Protein AF-A0A4Q5LTE3-F1 (afdb_monomer_lite)

Radius of gyration: 37.74 Å; chains: 1; bounding box: 79×85×141 Å

Sequence (440 aa):
MTKIEHTHFIEYLNFLGNRYQKLVLPQEKLAKLKQLNDQQINQYLQLLYQKFELNGAYEEKSFLNMVNPVKEEPEIIEVEAEELPVILPESKVEKTPIQLPVTIPIEANPEPEPAQVERPLPVKESALPVKTVSPNVPEKPITNPVQVKTNPAVSTVSPSKPPVNRESMVKPRYKYNFWRIGIVSFVVLSLAYTVYKFVAYQKLGYIYVLTDELLVRTSSEKNGKVLGSMNLFGHARGRDNKDVLTFAELKLYSNEKQGAFYKVIMSDFPFISYLFNLNDIGYVYAKYVTTDKNEQQTYQKIFKPIKDDYYELKSLEYAYRAIIVNAITTQPALMRLVLKGPCDSPSMNVRNAPLRIGQYQNRDKTVFFVLVQLSDGNYYSIEGDGFYNALPAKPIYLGDELMQAAGKFQQKGDSFIWESCDKTITARSNKGEFDYFEVE

pLDDT: mean 73.73, std 19.67, range [29.2, 96.19]

Secondary structure (DSSP, 8-state):
--S--GGGHHHHHHHHHHH-GGG---HHHHHHHTT--HHHHHHHHHHHHHHHT--HHHHHHHHHHHHS-------------PPPPP-PPP---------------------------PPPPPP----------PPPPPPPPP-PPPPPPP---------------------------HHHHHHHHHHHHHHHHHHHHHHHHHT--EEEE-SSSEEEESSSSTTPPEEEEE-TTS-EE-TTS-EE-EESEEEES-SS-BTTEEEEE-SS--HHHHHTT-S-EEEEETTSEES-HHHHHHHHHHHGGGTT-HHHHHHS-HHHHHHHHHHHHS-TTTTT--BPPPSS---SSS--BSSEEEEEEETTEEEEEEEEEBTTS-EEEEEEETT-PBPPPEEPEETTEE--S-EEEEEETTEEEEEETTSSEEEEEEBTEEEEEEE-

Organism: NCBI:txid2492393

Foldseek 3Di:
DAPDDLVCLLVLLVVCCVVDVVSDDDVVVSVVSNPDDPVVSVVVLVVVCVVVVHDRVVSSVVVCCVVDVDPPPPPPPPPDDDDDDDDDDDDDDDDDDDDDDDDDDDDDDDDDDDDDDDDDDDDDDDDDDDDDDDDDDDDDDDDDDDDDDDDDDDDDDDDDDDDDDDPDPPPPPPPPPVVVVVVVVVVVVVVVLLVVLVVVVVVWFKKFFLAFFFFWFLDPDPPGHTPAGAGLVQWDQDLVRHTGRYGRMWTFLDPDADSQWTWTAQDPQDSVCNSVVDRRIIITGNLGIDRDPVVSVLLCQQCVQVVPQNVVRNVCPSLNSLQVSLLQCVDPVRVVKHFHFAPDDNDSDDAWGLKDWDWDDDPVFIKIWMWTQIPVQFIWIWIATPVSNIDHTHTADDVVHTRRQRWTWDDDDQWIWIAGPVRQKIFIDDPTHTPDIDGD

Structure (mmCIF, N/CA/C/O backbone):
data_AF-A0A4Q5LTE3-F1
#
_entry.id   AF-A0A4Q5LTE3-F1
#
loop_
_atom_site.group_PDB
_atom_site.id
_atom_site.type_symbol
_atom_site.label_atom_id
_atom_site.label_alt_id
_atom_site.label_comp_id
_atom_site.label_asym_id
_atom_site.label_entity_id
_atom_site.label_seq_id
_atom_site.pdbx_PDB_ins_code
_atom_site.Cartn_x
_atom_site.Cartn_y
_atom_site.Cartn_z
_atom_site.occupancy
_atom_site.B_iso_or_equiv
_atom_site.auth_seq_id
_atom_site.auth_comp_id
_atom_site.auth_asym_id
_atom_site.auth_atom_id
_atom_site.pdbx_PDB_model_num
ATOM 1 N N . MET A 1 1 ? 10.492 16.366 12.676 1.00 53.78 1 MET A N 1
ATOM 2 C CA . MET A 1 1 ? 11.209 17.658 12.738 1.00 53.78 1 MET A CA 1
ATOM 3 C C . MET A 1 1 ? 12.132 17.725 11.540 1.00 53.78 1 MET A C 1
ATOM 5 O O . MET A 1 1 ? 12.614 16.672 11.132 1.00 53.78 1 MET A O 1
ATOM 9 N N . THR A 1 2 ? 12.327 18.907 10.963 1.00 65.44 2 THR A N 1
ATOM 10 C CA . THR A 1 2 ? 13.310 19.116 9.890 1.00 65.44 2 THR A CA 1
ATOM 11 C C . THR A 1 2 ? 14.731 19.041 10.454 1.00 65.44 2 THR A C 1
ATOM 13 O O . THR A 1 2 ? 14.944 19.353 11.625 1.00 65.44 2 THR A O 1
ATOM 16 N N . LYS A 1 3 ? 15.708 18.640 9.637 1.00 80.25 3 LYS A N 1
ATOM 17 C CA . LYS A 1 3 ? 17.145 18.632 9.978 1.00 80.25 3 LYS A CA 1
ATOM 18 C C . LYS A 1 3 ? 17.882 19.905 9.539 1.00 80.25 3 LYS A C 1
ATOM 20 O O . LYS A 1 3 ? 19.100 19.979 9.647 1.00 80.25 3 LYS A O 1
ATOM 25 N N . ILE A 1 4 ? 17.151 20.888 9.019 1.00 84.06 4 ILE A N 1
ATOM 26 C CA . ILE A 1 4 ? 17.680 22.192 8.614 1.00 84.06 4 ILE A CA 1
ATOM 27 C C . ILE A 1 4 ? 17.697 23.123 9.824 1.00 84.06 4 ILE A C 1
ATOM 29 O O . ILE A 1 4 ? 16.640 23.466 10.352 1.00 84.06 4 ILE A O 1
ATOM 33 N N . GLU A 1 5 ? 18.893 23.532 10.237 1.00 83.56 5 GLU A N 1
ATOM 34 C CA . GLU A 1 5 ? 19.099 24.573 11.246 1.00 83.56 5 GLU A CA 1
ATOM 35 C C . GLU A 1 5 ? 18.670 25.956 10.720 1.00 83.56 5 GLU A C 1
ATOM 37 O O . GLU A 1 5 ? 18.748 26.233 9.518 1.00 83.56 5 GLU A O 1
ATOM 42 N N . HIS A 1 6 ? 18.262 26.860 11.620 1.00 84.25 6 HIS A N 1
ATOM 43 C CA . HIS A 1 6 ? 17.870 28.245 11.296 1.00 84.25 6 HIS A CA 1
ATOM 44 C C . HIS A 1 6 ? 18.935 28.983 10.466 1.00 84.25 6 HIS A C 1
ATOM 46 O O . HIS A 1 6 ? 18.606 29.659 9.489 1.00 84.25 6 HIS A O 1
ATOM 52 N N . THR A 1 7 ? 20.212 28.781 10.800 1.00 85.50 7 THR A N 1
ATOM 53 C CA . THR A 1 7 ? 21.405 29.247 10.067 1.00 85.50 7 THR A CA 1
ATOM 54 C C . THR A 1 7 ? 21.332 28.955 8.564 1.00 85.50 7 THR A C 1
ATOM 56 O O . THR A 1 7 ? 21.540 29.853 7.746 1.00 85.50 7 THR A O 1
ATOM 59 N N . HIS A 1 8 ? 20.958 27.728 8.203 1.00 89.25 8 HIS A N 1
ATOM 60 C CA . HIS A 1 8 ? 20.950 27.221 6.832 1.00 89.25 8 HIS A CA 1
ATOM 61 C C . HIS A 1 8 ? 19.587 27.329 6.126 1.00 89.25 8 HIS A C 1
ATOM 63 O O . HIS A 1 8 ? 19.491 27.066 4.927 1.00 89.25 8 HIS A O 1
ATOM 69 N N . PHE A 1 9 ? 18.521 27.759 6.812 1.00 90.75 9 PHE A N 1
ATOM 70 C CA . PHE A 1 9 ? 17.160 27.822 6.253 1.00 90.75 9 PHE A CA 1
ATOM 71 C C . PHE A 1 9 ? 17.060 28.630 4.945 1.00 90.75 9 PHE A C 1
ATOM 73 O O . PHE A 1 9 ? 16.418 28.194 3.989 1.00 90.75 9 PHE A O 1
ATOM 80 N N . ILE A 1 10 ? 17.722 29.788 4.858 1.00 92.81 10 ILE A N 1
ATOM 81 C CA . ILE A 1 10 ? 17.698 30.627 3.645 1.00 92.81 10 ILE A CA 1
ATOM 82 C C . ILE A 1 10 ? 18.517 30.010 2.506 1.00 92.81 10 ILE A C 1
ATOM 84 O O . ILE A 1 10 ? 18.128 30.104 1.343 1.00 92.81 10 ILE A O 1
ATOM 88 N N . GLU A 1 11 ? 19.632 29.358 2.827 1.00 92.38 11 GLU A N 1
ATOM 89 C CA . GLU A 1 11 ? 20.464 28.649 1.852 1.00 92.38 11 GLU A CA 1
ATOM 90 C C . GLU A 1 11 ? 19.701 27.459 1.264 1.00 92.38 11 GLU A C 1
ATOM 92 O O . GLU A 1 11 ? 19.705 27.263 0.049 1.00 92.38 11 GLU A O 1
ATOM 97 N N . TYR A 1 12 ? 18.948 26.745 2.101 1.00 93.94 12 TYR A N 1
ATOM 98 C CA . TYR A 1 12 ? 18.070 25.660 1.685 1.00 93.94 12 TYR A CA 1
ATOM 99 C C . TYR A 1 12 ? 16.898 26.141 0.814 1.00 93.94 12 TYR A C 1
ATOM 101 O O . TYR A 1 12 ? 16.606 25.532 -0.216 1.00 93.94 12 TYR A O 1
ATOM 109 N N . LEU A 1 13 ? 16.269 27.277 1.138 1.00 92.12 13 LEU A N 1
ATOM 110 C CA . LEU A 1 13 ? 15.261 27.887 0.259 1.00 92.12 13 LEU A CA 1
ATOM 111 C C . LEU A 1 13 ? 15.845 28.310 -1.100 1.00 92.12 13 LEU A C 1
ATOM 113 O O . LEU A 1 13 ? 15.178 28.153 -2.124 1.00 92.12 13 LEU A O 1
ATOM 117 N N . ASN A 1 14 ? 17.089 28.793 -1.138 1.00 91.44 14 ASN A N 1
ATOM 118 C CA . ASN A 1 14 ? 17.782 29.110 -2.391 1.00 91.44 14 ASN A CA 1
ATOM 119 C C . ASN A 1 14 ? 18.146 27.840 -3.184 1.00 91.44 14 ASN A C 1
ATOM 121 O O . ASN A 1 14 ? 17.967 27.810 -4.400 1.00 91.44 14 ASN A O 1
ATOM 125 N N . PHE A 1 15 ? 18.586 26.770 -2.512 1.00 94.19 15 PHE A N 1
ATOM 126 C CA . PHE A 1 15 ? 18.795 25.446 -3.109 1.00 94.19 15 PHE A CA 1
ATOM 127 C C . PHE A 1 15 ? 17.505 24.914 -3.755 1.00 94.19 15 PHE A C 1
ATOM 129 O O . PHE A 1 15 ? 17.514 24.539 -4.929 1.00 94.19 15 PHE A O 1
ATOM 136 N N . LEU A 1 16 ? 16.376 24.975 -3.041 1.00 91.69 16 LEU A N 1
ATOM 137 C CA . LEU A 1 16 ? 15.065 24.598 -3.573 1.00 91.69 16 LEU A CA 1
ATOM 138 C C . LEU A 1 16 ? 14.627 25.499 -4.738 1.00 91.69 16 LEU A C 1
ATOM 140 O O . LEU A 1 16 ? 14.098 24.990 -5.722 1.00 91.69 16 LEU A O 1
ATOM 144 N N . GLY A 1 17 ? 14.878 26.810 -4.681 1.00 90.00 17 GLY A N 1
ATOM 145 C CA . GLY A 1 17 ? 14.599 27.736 -5.787 1.00 90.00 17 GLY A CA 1
ATOM 146 C C . GLY A 1 17 ? 15.424 27.448 -7.049 1.00 90.00 17 GLY A C 1
ATOM 147 O O . GLY A 1 17 ? 14.903 27.545 -8.160 1.00 90.00 17 GLY A O 1
ATOM 148 N N . ASN A 1 18 ? 16.682 27.027 -6.885 1.00 89.12 18 ASN A N 1
ATOM 149 C CA . ASN A 1 18 ? 17.555 26.605 -7.983 1.00 89.12 18 ASN A CA 1
ATOM 150 C C . ASN A 1 18 ? 17.125 25.249 -8.573 1.00 89.12 18 ASN A C 1
ATOM 152 O O . ASN A 1 18 ? 17.105 25.087 -9.793 1.00 89.12 18 ASN A O 1
ATOM 156 N N . ARG A 1 19 ? 16.751 24.281 -7.721 1.00 88.44 19 ARG A N 1
ATOM 157 C CA . ARG A 1 19 ? 16.276 22.946 -8.138 1.00 88.44 19 ARG A CA 1
ATOM 158 C C . ARG A 1 19 ? 14.882 22.995 -8.775 1.00 88.44 19 ARG A C 1
ATOM 160 O O . ARG A 1 19 ? 14.590 22.221 -9.685 1.00 88.44 19 ARG A O 1
ATOM 167 N N . TYR A 1 20 ? 14.037 23.925 -8.334 1.00 88.12 20 TYR A N 1
ATOM 168 C CA . TYR A 1 20 ? 12.651 24.081 -8.764 1.00 88.12 20 TYR A CA 1
ATOM 169 C C . TYR A 1 20 ? 12.365 25.537 -9.152 1.00 88.12 20 TYR A C 1
ATOM 171 O O . TYR A 1 20 ? 12.002 26.360 -8.319 1.00 88.12 20 TYR A O 1
ATOM 179 N N . GLN A 1 21 ? 12.405 25.848 -10.450 1.00 78.88 21 GLN A N 1
ATOM 180 C CA . GLN A 1 21 ? 12.205 27.212 -10.982 1.00 78.88 21 GLN A CA 1
ATOM 181 C C . GLN A 1 21 ? 10.884 27.896 -10.552 1.00 78.88 21 GLN A C 1
ATOM 183 O O . GLN A 1 21 ? 10.774 29.119 -10.591 1.00 78.88 21 GLN A O 1
ATOM 188 N N . LYS A 1 22 ? 9.875 27.128 -10.112 1.00 78.12 22 LYS A N 1
ATOM 189 C CA . LYS A 1 22 ? 8.595 27.634 -9.569 1.00 78.12 22 LYS A CA 1
ATOM 190 C C . LYS A 1 22 ? 8.674 28.102 -8.102 1.00 78.12 22 LYS A C 1
ATOM 192 O O . LYS A 1 22 ? 7.682 28.606 -7.581 1.00 78.12 22 LYS A O 1
ATOM 197 N N . LEU A 1 23 ? 9.817 27.907 -7.442 1.00 83.12 23 LEU A N 1
ATOM 198 C CA . LEU A 1 23 ? 10.066 28.166 -6.018 1.00 83.12 23 LEU A CA 1
ATOM 199 C C . LEU A 1 23 ? 10.998 29.364 -5.763 1.00 83.12 23 LEU A C 1
ATOM 201 O O . LEU A 1 23 ? 11.313 29.653 -4.613 1.00 83.12 23 LEU A O 1
ATOM 205 N N . VAL A 1 24 ? 11.414 30.087 -6.809 1.00 84.50 24 VAL A N 1
ATOM 206 C CA . VAL A 1 24 ? 12.258 31.287 -6.684 1.00 84.50 24 VAL A CA 1
ATOM 207 C C . VAL A 1 24 ? 11.526 32.374 -5.885 1.00 84.50 24 VAL A C 1
ATOM 209 O O . VAL A 1 24 ? 10.526 32.942 -6.330 1.00 84.50 24 VAL A O 1
ATOM 212 N N . LEU A 1 25 ? 12.031 32.670 -4.687 1.00 81.81 25 LEU A N 1
ATOM 213 C CA . LEU A 1 25 ? 11.479 33.679 -3.783 1.00 81.81 25 LEU A CA 1
ATOM 214 C C . LEU A 1 25 ? 12.140 35.052 -4.022 1.00 81.81 25 LEU A C 1
ATOM 216 O O . LEU A 1 25 ? 13.366 35.144 -3.997 1.00 81.81 25 LEU A O 1
ATOM 220 N N . PRO A 1 26 ? 11.366 36.146 -4.185 1.00 83.94 26 PRO A N 1
ATOM 221 C CA . PRO A 1 26 ? 11.914 37.504 -4.204 1.00 83.94 26 PRO A CA 1
ATOM 222 C C . PRO A 1 26 ? 12.704 37.823 -2.927 1.00 83.94 26 PRO A C 1
ATOM 224 O O . PRO A 1 26 ? 12.277 37.450 -1.830 1.00 83.94 26 PRO A O 1
ATOM 227 N N . GLN A 1 27 ? 13.810 38.570 -3.043 1.00 81.38 27 GLN A N 1
ATOM 228 C CA . GLN A 1 27 ? 14.690 38.866 -1.901 1.00 81.38 27 GLN A CA 1
ATOM 229 C C . GLN A 1 27 ? 13.966 39.557 -0.732 1.00 81.38 27 GLN A C 1
ATOM 231 O O . GLN A 1 27 ? 14.234 39.235 0.422 1.00 81.38 27 GLN A O 1
ATOM 236 N N . GLU A 1 28 ? 12.979 40.416 -1.005 1.00 80.94 28 GLU A N 1
ATOM 237 C CA . GLU A 1 28 ? 12.123 41.038 0.020 1.00 80.94 28 GLU A CA 1
ATOM 238 C C . GLU A 1 28 ? 11.384 40.019 0.906 1.00 80.94 28 GLU A C 1
ATOM 240 O O . GLU A 1 28 ? 11.116 40.282 2.080 1.00 80.94 28 GLU A O 1
ATOM 245 N N . LYS A 1 29 ? 11.043 38.844 0.356 1.00 84.06 29 LYS A N 1
ATOM 246 C CA . LYS A 1 29 ? 10.411 37.754 1.110 1.00 84.06 29 LYS A CA 1
ATOM 247 C C . LYS A 1 29 ? 11.455 36.958 1.885 1.00 84.06 29 LYS A C 1
ATOM 249 O O . LYS A 1 29 ? 11.234 36.694 3.062 1.00 84.06 29 LYS A O 1
ATOM 254 N N . LEU A 1 30 ? 12.608 36.658 1.281 1.00 83.62 30 LEU A N 1
ATOM 255 C CA . LEU A 1 30 ? 13.732 36.006 1.972 1.00 83.62 30 LEU A CA 1
ATOM 256 C C . LEU A 1 30 ? 14.217 36.823 3.185 1.00 83.62 30 LEU A C 1
ATOM 258 O O . LEU A 1 30 ? 14.495 36.252 4.236 1.00 83.62 30 LEU A O 1
ATOM 262 N N . ALA A 1 31 ? 14.241 38.156 3.083 1.00 81.19 31 ALA A N 1
ATOM 263 C CA . ALA A 1 31 ? 14.581 39.050 4.190 1.00 81.19 31 ALA A CA 1
ATOM 264 C C . ALA A 1 31 ? 13.617 38.919 5.386 1.00 81.19 31 ALA A C 1
ATOM 266 O O . ALA A 1 31 ? 14.064 38.908 6.530 1.00 81.19 31 ALA A O 1
ATOM 267 N N . LYS A 1 32 ? 12.310 38.757 5.133 1.00 85.00 32 LYS A N 1
ATOM 268 C CA . LYS A 1 32 ? 11.302 38.518 6.183 1.00 85.00 32 LYS A CA 1
ATOM 269 C C . LYS A 1 32 ? 11.385 37.098 6.751 1.00 85.00 32 LYS A C 1
ATOM 271 O O . LYS A 1 32 ? 11.227 36.913 7.951 1.00 85.00 32 LYS A O 1
ATOM 276 N N . LEU A 1 33 ? 11.696 36.103 5.916 1.00 86.00 33 LEU A N 1
ATOM 277 C CA . LEU A 1 33 ? 11.840 34.705 6.342 1.00 86.00 33 LEU A CA 1
ATOM 278 C C . LEU A 1 33 ? 13.034 34.475 7.287 1.00 86.00 33 LEU A C 1
ATOM 280 O O . LEU A 1 33 ? 12.980 33.554 8.095 1.00 86.00 33 LEU A O 1
ATOM 284 N N . LYS A 1 34 ? 14.061 35.340 7.271 1.00 87.62 34 LYS A N 1
ATOM 285 C CA . LYS A 1 34 ? 15.157 35.315 8.265 1.00 87.62 34 LYS A CA 1
ATOM 286 C C . LYS A 1 34 ? 14.695 35.544 9.710 1.00 87.62 34 LYS A C 1
ATOM 288 O O . LYS A 1 34 ? 15.384 35.111 10.626 1.00 87.62 34 LYS A O 1
ATOM 293 N N . GLN A 1 35 ? 13.565 36.226 9.911 1.00 90.19 35 GLN A N 1
ATOM 294 C CA . GLN A 1 35 ? 13.053 36.611 11.233 1.00 90.19 35 GLN A CA 1
ATOM 295 C C . GLN A 1 35 ? 12.152 35.542 11.881 1.00 90.19 35 GLN A C 1
ATOM 297 O O . GLN A 1 35 ? 11.652 35.761 12.982 1.00 90.19 35 GLN A O 1
ATOM 302 N N . LEU A 1 36 ? 11.922 34.410 11.208 1.00 88.50 36 LEU A N 1
ATOM 303 C CA . LEU A 1 36 ? 11.173 33.280 11.762 1.00 88.50 36 LEU A CA 1
ATOM 304 C C . LEU A 1 36 ? 12.004 32.510 12.796 1.00 88.50 36 LEU A C 1
ATOM 306 O O . LEU A 1 36 ? 13.220 32.434 12.665 1.00 88.50 36 LEU A O 1
ATOM 310 N N . ASN A 1 37 ? 11.344 31.902 13.784 1.00 90.12 37 ASN A N 1
ATOM 311 C CA . ASN A 1 37 ? 11.963 30.944 14.711 1.00 90.12 37 ASN A CA 1
ATOM 312 C C . ASN A 1 37 ? 11.867 29.490 14.199 1.00 90.12 37 ASN A C 1
ATOM 314 O O . ASN A 1 37 ? 11.123 29.212 13.258 1.00 90.12 37 ASN A O 1
ATOM 318 N N . ASP A 1 38 ? 12.560 28.542 14.838 1.00 84.62 38 ASP A N 1
ATOM 319 C CA . ASP A 1 38 ? 12.612 27.133 14.403 1.00 84.62 38 ASP A CA 1
ATOM 320 C C . ASP A 1 38 ? 11.235 26.470 14.230 1.00 84.62 38 ASP A C 1
ATOM 322 O O . ASP A 1 38 ? 11.028 25.685 13.300 1.00 84.62 38 ASP A O 1
ATOM 326 N N . GLN A 1 39 ? 10.265 26.797 15.091 1.00 85.44 39 GLN A N 1
ATOM 327 C CA . GLN A 1 39 ? 8.903 26.262 15.003 1.00 85.44 39 GLN A CA 1
ATOM 328 C C . GLN A 1 39 ? 8.184 26.792 13.754 1.00 85.44 39 GLN A C 1
ATOM 330 O O . GLN A 1 39 ? 7.571 26.020 13.014 1.00 85.44 39 GLN A O 1
ATOM 335 N N . GLN A 1 40 ? 8.305 28.092 13.481 1.00 87.12 40 GLN A N 1
ATOM 336 C CA . GLN A 1 40 ? 7.764 28.724 12.277 1.00 87.12 40 GLN A CA 1
ATOM 337 C C . GLN A 1 40 ? 8.484 28.246 11.006 1.00 87.12 40 GLN A C 1
ATOM 339 O O . GLN A 1 40 ? 7.841 28.086 9.971 1.00 87.12 40 GLN A O 1
ATOM 344 N N . ILE A 1 41 ? 9.790 27.967 11.081 1.00 87.12 41 ILE A N 1
ATOM 345 C CA . ILE A 1 41 ? 10.586 27.382 9.991 1.00 87.12 41 ILE A CA 1
ATOM 346 C C . ILE A 1 41 ? 10.098 25.964 9.671 1.00 87.12 41 ILE A C 1
ATOM 348 O O . ILE A 1 41 ? 9.799 25.676 8.513 1.00 87.12 41 ILE A O 1
ATOM 352 N N . ASN A 1 42 ? 9.924 25.103 10.683 1.00 84.69 42 ASN A N 1
ATOM 353 C CA . ASN A 1 42 ? 9.365 23.755 10.511 1.00 84.69 42 ASN A CA 1
ATOM 354 C C . ASN A 1 42 ? 7.969 23.809 9.856 1.00 84.69 42 ASN A C 1
ATOM 356 O O . ASN A 1 42 ? 7.714 23.086 8.893 1.00 84.69 42 ASN A O 1
ATOM 360 N N . GLN A 1 43 ? 7.081 24.693 10.329 1.00 85.56 43 GLN A N 1
ATOM 361 C CA . GLN A 1 43 ? 5.742 24.887 9.750 1.00 85.56 43 GLN A CA 1
ATOM 362 C C . GLN A 1 43 ? 5.796 25.412 8.305 1.00 85.56 43 GLN A C 1
ATOM 364 O O . GLN A 1 43 ? 5.068 24.923 7.438 1.00 85.56 43 GLN A O 1
ATOM 369 N N . TYR A 1 44 ? 6.675 26.377 8.013 1.00 89.69 44 TYR A N 1
ATOM 370 C CA . TYR A 1 44 ? 6.849 26.922 6.665 1.00 89.69 44 TYR A CA 1
ATOM 371 C C . TYR A 1 44 ? 7.360 25.860 5.686 1.00 89.69 44 TYR A C 1
ATOM 373 O O . TYR A 1 44 ? 6.833 25.745 4.580 1.00 89.69 44 TYR A O 1
ATOM 381 N N . LEU A 1 45 ? 8.339 25.048 6.101 1.00 90.06 45 LEU A N 1
ATOM 382 C CA . LEU A 1 45 ? 8.867 23.946 5.297 1.00 90.06 45 LEU A CA 1
ATOM 383 C C . LEU A 1 45 ? 7.812 22.861 5.048 1.00 90.06 45 LEU A C 1
ATOM 385 O O . LEU A 1 45 ? 7.655 22.443 3.906 1.00 90.06 45 LEU A O 1
ATOM 389 N N . GLN A 1 46 ? 7.013 22.478 6.050 1.00 86.62 46 GLN A N 1
ATOM 390 C CA . GLN A 1 46 ? 5.890 21.548 5.854 1.00 86.62 46 GLN A CA 1
ATOM 391 C C . GLN A 1 46 ? 4.873 22.062 4.822 1.00 86.62 46 GLN A C 1
ATOM 393 O O . GLN A 1 46 ? 4.510 21.329 3.900 1.00 86.62 46 GLN A O 1
ATOM 398 N N . LEU A 1 47 ? 4.455 23.329 4.928 1.00 85.62 47 LEU A N 1
ATOM 399 C CA . LEU A 1 47 ? 3.542 23.956 3.963 1.00 85.62 47 LEU A CA 1
ATOM 400 C C . LEU A 1 47 ? 4.158 24.055 2.559 1.00 85.62 47 LEU A C 1
ATOM 402 O O . LEU A 1 47 ? 3.450 23.898 1.564 1.00 85.62 47 LEU A O 1
ATOM 406 N N . LEU A 1 48 ? 5.467 24.295 2.462 1.00 88.75 48 LEU A N 1
ATOM 407 C CA . LEU A 1 48 ? 6.204 24.336 1.200 1.00 88.75 48 LEU A CA 1
ATOM 408 C C . LEU A 1 48 ? 6.263 22.943 0.557 1.00 88.75 48 LEU A C 1
ATOM 410 O O . LEU A 1 48 ? 5.903 22.804 -0.613 1.00 88.75 48 LEU A O 1
ATOM 414 N N . TYR A 1 49 ? 6.622 21.905 1.316 1.00 91.06 49 TYR A N 1
ATOM 415 C CA . TYR A 1 49 ? 6.637 20.520 0.838 1.00 91.06 49 TYR A CA 1
ATOM 416 C C . TYR A 1 49 ? 5.252 20.064 0.374 1.00 91.06 49 TYR A C 1
ATOM 418 O O . TYR A 1 49 ? 5.128 19.513 -0.717 1.00 91.06 49 TYR A O 1
ATOM 426 N N . GLN A 1 50 ? 4.203 20.363 1.146 1.00 82.62 50 GLN A N 1
ATOM 427 C CA . GLN A 1 50 ? 2.823 20.048 0.775 1.00 82.62 50 GLN A CA 1
ATOM 428 C C . GLN A 1 50 ? 2.389 20.784 -0.503 1.00 82.62 50 GLN A C 1
ATOM 430 O O . GLN A 1 50 ? 1.782 20.181 -1.385 1.00 82.62 50 GLN A O 1
ATOM 435 N N . LYS A 1 51 ? 2.705 22.080 -0.626 1.00 83.88 51 LYS A N 1
ATOM 436 C CA . LYS A 1 51 ? 2.283 22.923 -1.757 1.00 83.88 51 LYS A CA 1
ATOM 437 C C . LYS A 1 51 ? 2.996 22.600 -3.074 1.00 83.88 51 LYS A C 1
ATOM 439 O O . LYS A 1 51 ? 2.422 22.83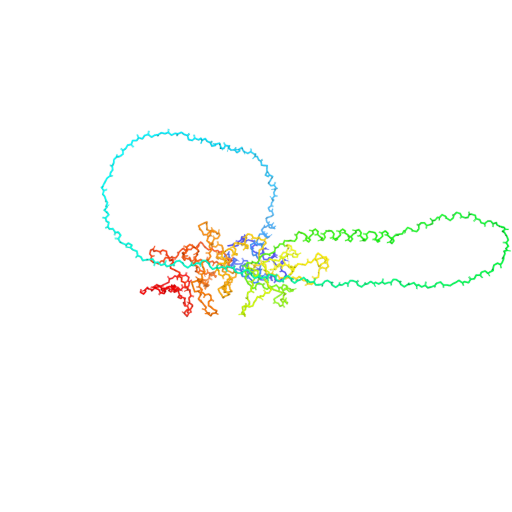1 -4.137 1.00 83.88 51 LYS A O 1
ATOM 444 N N . PHE A 1 52 ? 4.234 22.119 -3.008 1.00 83.56 52 PHE A N 1
ATOM 445 C CA . PHE A 1 52 ? 5.058 21.792 -4.178 1.00 83.56 52 PHE A CA 1
ATOM 446 C C . PHE A 1 52 ? 5.275 20.277 -4.368 1.00 83.56 52 PHE A C 1
ATOM 448 O O . PHE A 1 52 ? 6.083 19.886 -5.205 1.00 83.56 52 PHE A O 1
ATOM 455 N N . GLU A 1 53 ? 4.544 19.440 -3.620 1.00 87.56 53 GLU A N 1
ATOM 456 C CA . GLU A 1 53 ? 4.594 17.965 -3.653 1.00 87.56 53 GLU A CA 1
ATOM 457 C C . GLU A 1 53 ? 6.013 17.379 -3.442 1.00 87.56 53 GLU A C 1
ATOM 459 O O . GLU A 1 53 ? 6.365 16.327 -3.981 1.00 87.56 53 GLU A O 1
ATOM 464 N N . LEU A 1 54 ? 6.842 18.058 -2.639 1.00 86.19 54 LEU A N 1
ATOM 465 C CA . LEU A 1 54 ? 8.239 17.683 -2.395 1.00 86.19 54 LEU A CA 1
ATOM 466 C C . LEU A 1 54 ? 8.373 16.638 -1.280 1.00 86.19 54 LEU A C 1
ATOM 468 O O . LEU A 1 54 ? 7.705 16.710 -0.249 1.00 86.19 54 LEU A O 1
ATOM 472 N N . ASN A 1 55 ? 9.325 15.716 -1.435 1.00 89.31 55 ASN A N 1
ATOM 473 C CA . ASN A 1 55 ? 9.751 14.839 -0.346 1.00 89.31 55 ASN A CA 1
ATOM 474 C C . ASN A 1 55 ? 10.802 15.554 0.516 1.00 89.31 55 ASN A C 1
ATOM 476 O O . ASN A 1 55 ? 11.997 15.471 0.234 1.00 89.31 55 ASN A O 1
ATOM 480 N N . GLY A 1 56 ? 10.350 16.222 1.580 1.00 86.50 56 GLY A N 1
ATOM 481 C CA . GLY A 1 56 ? 11.216 16.971 2.494 1.00 86.50 56 GLY A CA 1
ATOM 482 C C . GLY A 1 56 ? 12.417 16.175 3.011 1.00 86.50 56 GLY A C 1
ATOM 483 O O . GLY A 1 56 ? 13.534 16.670 2.966 1.00 86.50 56 GLY A O 1
ATOM 484 N N . ALA A 1 57 ? 12.242 14.906 3.393 1.00 85.88 57 ALA A N 1
ATOM 485 C CA . ALA A 1 57 ? 13.347 14.085 3.901 1.00 85.88 57 ALA A CA 1
ATOM 486 C C . ALA A 1 57 ? 14.448 13.822 2.851 1.00 85.88 57 ALA A C 1
ATOM 488 O O . ALA A 1 57 ? 15.622 13.692 3.201 1.00 85.88 57 ALA A O 1
ATOM 489 N N . TYR A 1 58 ? 14.086 13.761 1.565 1.00 88.62 58 TYR A N 1
ATOM 490 C CA . TYR A 1 58 ? 15.041 13.613 0.464 1.00 88.62 58 TYR A CA 1
ATOM 491 C C . TYR A 1 58 ? 15.703 14.947 0.086 1.00 88.62 58 TYR A C 1
ATOM 493 O O . TYR A 1 58 ? 16.912 14.979 -0.153 1.00 88.62 58 TYR A O 1
ATOM 501 N N . GLU A 1 59 ? 14.949 16.048 0.063 1.00 90.56 59 GLU A N 1
ATOM 502 C CA . GLU A 1 59 ? 15.492 17.378 -0.242 1.00 90.56 59 GLU A CA 1
ATOM 503 C C . GLU A 1 59 ? 16.421 17.889 0.871 1.00 90.56 59 GLU A C 1
ATOM 505 O O . GLU A 1 59 ? 17.521 18.353 0.577 1.00 90.56 59 GLU A O 1
ATOM 510 N N . GLU A 1 60 ? 16.054 17.705 2.143 1.00 91.19 60 GLU A N 1
ATOM 511 C CA . GLU A 1 60 ? 16.904 18.055 3.288 1.00 91.19 60 GLU A CA 1
ATOM 512 C C . GLU A 1 60 ? 18.203 17.242 3.285 1.00 91.19 60 GLU A C 1
ATOM 514 O O . GLU A 1 60 ? 19.276 17.813 3.465 1.00 91.19 60 GLU A O 1
ATOM 519 N N . LYS A 1 61 ? 18.148 15.929 3.001 1.00 87.88 61 LYS A N 1
ATOM 520 C CA . LYS A 1 61 ? 19.367 15.114 2.849 1.00 87.88 61 LYS A CA 1
ATOM 521 C C . LYS A 1 61 ? 20.204 15.564 1.643 1.00 87.88 61 LYS A C 1
ATOM 523 O O . LYS A 1 61 ? 21.421 15.645 1.756 1.00 87.88 61 LYS A O 1
ATOM 528 N N . SER A 1 62 ? 19.569 15.891 0.513 1.00 88.38 62 SER A N 1
ATOM 529 C CA . SER A 1 62 ? 20.267 16.390 -0.686 1.00 88.38 62 SER A CA 1
ATOM 530 C C . SER A 1 62 ? 21.041 17.682 -0.397 1.00 88.38 62 SER A C 1
ATOM 532 O O . SER A 1 62 ? 22.174 17.834 -0.844 1.00 88.38 62 SER A O 1
ATOM 534 N N . PHE A 1 63 ? 20.439 18.594 0.369 1.00 93.12 63 PHE A N 1
ATOM 535 C CA . PHE A 1 63 ? 21.050 19.859 0.764 1.00 93.12 63 PHE A CA 1
ATOM 536 C C . PHE A 1 63 ? 22.140 19.690 1.832 1.00 93.12 63 PHE A C 1
ATOM 538 O O . PHE A 1 63 ? 23.224 20.250 1.688 1.00 93.12 63 PHE A O 1
ATOM 545 N N . LEU A 1 64 ? 21.902 18.888 2.875 1.00 88.81 64 LEU A N 1
ATOM 546 C CA . LEU A 1 64 ? 22.894 18.656 3.932 1.00 88.81 64 LEU A CA 1
ATOM 547 C C . LEU A 1 64 ? 24.169 18.001 3.379 1.00 88.81 64 LEU A C 1
ATOM 549 O O . LEU A 1 64 ? 25.260 18.436 3.732 1.00 88.81 64 LEU A O 1
ATOM 553 N N . ASN A 1 65 ? 24.041 17.057 2.439 1.00 87.00 65 ASN A N 1
ATOM 554 C CA . ASN A 1 65 ? 25.173 16.470 1.712 1.00 87.00 65 ASN A CA 1
ATOM 555 C C . ASN A 1 65 ? 25.923 17.476 0.806 1.00 87.00 65 ASN A C 1
ATOM 557 O O . ASN A 1 65 ? 27.057 17.206 0.418 1.00 87.00 65 ASN A O 1
ATOM 561 N N . MET A 1 66 ? 25.308 18.608 0.437 1.00 88.75 66 MET A N 1
ATOM 562 C CA . MET A 1 66 ? 25.941 19.676 -0.351 1.00 88.75 66 MET A CA 1
ATOM 563 C C . MET A 1 66 ? 26.670 20.696 0.537 1.00 88.75 66 MET A C 1
ATOM 565 O O . MET A 1 66 ? 27.751 21.148 0.168 1.00 88.75 66 MET A O 1
ATOM 569 N N . VAL A 1 67 ? 26.087 21.069 1.682 1.00 85.56 67 VAL A N 1
ATOM 570 C CA . VAL A 1 67 ? 26.700 22.012 2.641 1.00 85.56 67 VAL A CA 1
ATOM 571 C C . VAL A 1 67 ? 27.834 21.346 3.414 1.00 85.56 67 VAL A C 1
ATOM 573 O O . VAL A 1 67 ? 28.923 21.903 3.516 1.00 85.56 67 VAL A O 1
ATOM 576 N N . ASN A 1 68 ? 27.588 20.133 3.907 1.00 79.94 68 ASN A N 1
ATOM 577 C CA . ASN A 1 68 ? 28.560 19.291 4.588 1.00 79.94 68 ASN A CA 1
ATOM 578 C C . ASN A 1 68 ? 28.819 18.046 3.724 1.00 79.94 68 ASN A C 1
ATOM 580 O O . ASN A 1 68 ? 28.201 17.002 3.956 1.00 79.94 68 ASN A O 1
ATOM 584 N N . PRO A 1 69 ? 29.708 18.131 2.713 1.00 68.69 69 PRO A N 1
ATOM 585 C CA . PRO A 1 69 ? 30.131 16.969 1.947 1.00 68.69 69 PRO A CA 1
ATOM 586 C C . PRO A 1 69 ? 30.927 16.035 2.863 1.00 68.69 69 PRO A C 1
ATOM 588 O O . PRO A 1 69 ? 32.132 16.200 3.061 1.00 68.69 69 PRO A O 1
ATOM 591 N N . VAL A 1 70 ? 30.228 15.059 3.445 1.00 55.53 70 VAL A N 1
ATOM 592 C CA . VAL A 1 70 ? 30.840 13.988 4.230 1.00 55.53 70 VAL A CA 1
ATOM 593 C C . VAL A 1 70 ? 31.866 13.297 3.340 1.00 55.53 70 VAL A C 1
ATOM 595 O O . VAL A 1 70 ? 31.525 12.751 2.289 1.00 55.53 70 VAL A O 1
ATOM 598 N N . LYS A 1 71 ? 33.132 13.318 3.763 1.00 51.81 71 LYS A N 1
ATOM 599 C CA . LYS A 1 71 ? 34.133 12.392 3.241 1.00 51.81 71 LYS A CA 1
ATOM 600 C C . LYS A 1 71 ? 33.771 10.996 3.735 1.00 51.81 71 LYS A C 1
ATOM 602 O O . LYS A 1 71 ? 34.239 10.565 4.783 1.00 51.81 71 LYS A O 1
ATOM 607 N N . GLU A 1 72 ? 32.924 10.315 2.976 1.00 49.91 72 GLU A N 1
ATOM 608 C CA . GLU A 1 72 ? 32.792 8.865 3.042 1.00 49.91 72 GLU A CA 1
ATOM 609 C C . GLU A 1 72 ? 34.103 8.276 2.492 1.00 49.91 72 GLU A C 1
ATOM 611 O O . GLU A 1 72 ? 34.227 7.957 1.309 1.00 49.91 72 GLU A O 1
ATOM 616 N N . GLU A 1 73 ? 35.130 8.212 3.346 1.00 46.12 73 GLU A N 1
ATOM 617 C CA . GLU A 1 73 ? 36.246 7.297 3.116 1.00 46.12 73 GLU A CA 1
ATOM 618 C C . GLU A 1 73 ? 35.654 5.879 3.123 1.00 46.12 73 GLU A C 1
ATOM 620 O O . GLU A 1 73 ? 34.885 5.553 4.031 1.00 46.12 73 GLU A O 1
ATOM 625 N N . PRO A 1 74 ? 35.904 5.057 2.087 1.00 42.81 74 PRO A N 1
ATOM 626 C CA . PRO A 1 74 ? 35.251 3.765 1.966 1.00 42.81 74 PRO A CA 1
ATOM 627 C C . PRO A 1 74 ? 35.762 2.844 3.072 1.00 42.81 74 PRO A C 1
ATOM 629 O O . PRO A 1 74 ? 36.904 2.392 3.027 1.00 42.81 74 PRO A O 1
ATOM 632 N N . GLU A 1 75 ? 34.906 2.576 4.054 1.00 40.06 75 GLU A N 1
ATOM 633 C CA . GLU A 1 75 ? 35.173 1.643 5.144 1.00 40.06 75 GLU A CA 1
ATOM 634 C C . GLU A 1 75 ? 35.339 0.234 4.556 1.00 40.06 75 GLU A C 1
ATOM 636 O O . GLU A 1 75 ? 34.373 -0.450 4.207 1.00 40.06 75 GLU A O 1
ATOM 641 N N . ILE A 1 76 ? 36.597 -0.173 4.361 1.00 39.97 76 ILE A N 1
ATOM 642 C CA . ILE A 1 76 ? 36.943 -1.517 3.905 1.00 39.97 76 ILE A CA 1
ATOM 643 C C . ILE A 1 76 ? 36.671 -2.454 5.076 1.00 39.97 76 ILE A C 1
ATOM 645 O O . ILE A 1 76 ? 37.483 -2.573 5.990 1.00 39.97 76 ILE A O 1
ATOM 649 N N . ILE A 1 77 ? 35.517 -3.115 5.037 1.00 40.19 77 ILE A N 1
ATOM 650 C CA . ILE A 1 77 ? 35.183 -4.194 5.964 1.00 40.19 77 ILE A CA 1
ATOM 651 C C . ILE A 1 77 ? 36.068 -5.397 5.612 1.00 40.19 77 ILE A C 1
ATOM 653 O O . ILE A 1 77 ? 35.684 -6.263 4.822 1.00 40.19 77 ILE A O 1
ATOM 657 N N . GLU A 1 78 ? 37.272 -5.443 6.183 1.00 38.75 78 GLU A N 1
ATOM 658 C CA . GLU A 1 78 ? 38.014 -6.694 6.307 1.00 38.75 78 GLU A CA 1
ATOM 659 C C . GLU A 1 78 ? 37.223 -7.610 7.244 1.00 38.75 78 GLU A C 1
ATOM 661 O O . GLU A 1 78 ? 37.042 -7.327 8.427 1.00 38.75 78 GLU A O 1
ATOM 666 N N . VAL A 1 79 ? 36.689 -8.697 6.686 1.00 37.47 79 VAL A N 1
ATOM 667 C CA . VAL A 1 79 ? 35.955 -9.708 7.451 1.00 37.47 79 VAL A CA 1
ATOM 668 C C . VAL A 1 79 ? 36.976 -10.598 8.152 1.00 37.47 79 VAL A C 1
ATOM 670 O O . VAL A 1 79 ? 37.378 -11.636 7.623 1.00 37.47 79 VAL A O 1
ATOM 673 N N . GLU A 1 80 ? 37.416 -10.170 9.333 1.00 35.22 80 GLU A N 1
ATOM 674 C CA . GLU A 1 80 ? 38.176 -11.022 10.245 1.00 35.22 80 GLU A CA 1
ATOM 675 C C . GLU A 1 80 ? 37.276 -12.178 10.714 1.00 35.22 80 GLU A C 1
ATOM 677 O O . GLU A 1 80 ? 36.141 -11.981 11.152 1.00 35.22 80 GLU A O 1
ATOM 682 N N . ALA A 1 81 ? 37.745 -13.410 10.520 1.00 39.53 81 ALA A N 1
ATOM 683 C CA . ALA A 1 81 ? 36.920 -14.605 10.646 1.00 39.53 81 ALA A CA 1
ATOM 684 C C . ALA A 1 81 ? 37.021 -15.214 12.053 1.00 39.53 81 ALA A C 1
ATOM 686 O O . ALA A 1 81 ? 37.811 -16.132 12.274 1.00 39.53 81 ALA A O 1
ATOM 687 N N . GLU A 1 82 ? 36.204 -14.732 12.995 1.00 35.66 82 GLU A N 1
ATOM 688 C CA . GLU A 1 82 ? 36.022 -15.422 14.280 1.00 35.66 82 GLU A CA 1
ATOM 689 C C . GLU A 1 82 ? 35.348 -16.796 14.098 1.00 35.66 82 GLU A C 1
ATOM 691 O O . GLU A 1 82 ? 34.448 -16.988 13.273 1.00 35.66 82 GLU A O 1
ATOM 696 N N . GLU A 1 83 ? 35.812 -17.778 14.872 1.00 33.91 83 GLU A N 1
ATOM 697 C CA . GLU A 1 83 ? 35.473 -19.189 14.689 1.00 33.91 83 GLU A CA 1
ATOM 698 C C . GLU A 1 83 ? 34.095 -19.552 15.272 1.00 33.91 83 GLU A C 1
ATOM 700 O O . GLU A 1 83 ? 33.760 -19.228 16.413 1.00 33.91 83 GLU A O 1
ATOM 705 N N . LEU A 1 84 ? 33.291 -20.297 14.505 1.00 29.56 84 LEU A N 1
ATOM 706 C CA . LEU A 1 84 ? 31.988 -20.794 14.957 1.00 29.56 84 LEU A CA 1
ATOM 707 C C . LEU A 1 84 ? 32.147 -21.976 15.937 1.00 29.56 84 LEU A C 1
ATOM 709 O O . LEU A 1 84 ? 32.721 -23.001 15.554 1.00 29.56 84 LEU A O 1
ATOM 713 N N . PRO A 1 85 ? 31.574 -21.922 17.157 1.00 29.30 85 PRO A N 1
ATOM 714 C CA . PRO A 1 85 ? 31.610 -23.048 18.085 1.00 29.30 85 PRO A CA 1
ATOM 715 C C . PRO A 1 85 ? 30.716 -24.198 17.599 1.00 29.30 85 PRO A C 1
ATOM 717 O O . PRO A 1 85 ? 29.495 -24.069 17.487 1.00 29.30 85 PRO A O 1
ATOM 720 N N . VAL A 1 86 ? 31.325 -25.357 17.341 1.00 30.86 86 VAL A N 1
ATOM 721 C CA . VAL A 1 86 ? 30.616 -26.582 16.941 1.00 30.86 86 VAL A CA 1
ATOM 722 C C . VAL A 1 86 ? 29.926 -27.217 18.149 1.00 30.86 86 VAL A C 1
ATOM 724 O O . VAL A 1 86 ? 30.586 -27.682 19.077 1.00 30.86 86 VAL A O 1
ATOM 727 N N . ILE A 1 87 ? 28.594 -27.302 18.112 1.00 29.20 87 ILE A N 1
ATOM 728 C CA . ILE A 1 87 ? 27.796 -28.023 19.113 1.00 29.20 87 ILE A CA 1
ATOM 729 C C . ILE A 1 87 ? 27.478 -29.429 18.588 1.00 29.20 87 ILE A C 1
ATOM 731 O O . ILE A 1 87 ? 26.703 -29.592 17.645 1.00 29.20 87 ILE A O 1
ATOM 735 N N . LEU A 1 88 ? 28.063 -30.448 19.223 1.00 30.77 88 LEU A N 1
ATOM 736 C CA . LEU A 1 88 ? 27.717 -31.859 19.020 1.00 30.77 88 LEU A CA 1
ATOM 737 C C . LEU A 1 88 ? 26.611 -32.297 20.003 1.00 30.77 88 LEU A C 1
ATOM 739 O O . LEU A 1 88 ? 26.629 -31.870 21.157 1.00 30.77 88 LEU A O 1
ATOM 743 N N . PRO A 1 89 ? 25.664 -33.162 19.590 1.00 35.38 89 PRO A N 1
ATOM 744 C CA . PRO A 1 89 ? 24.648 -33.714 20.482 1.00 35.38 89 PRO A CA 1
ATOM 745 C C . PRO A 1 89 ? 25.111 -35.030 21.131 1.00 35.38 89 PRO A C 1
ATOM 747 O O . PRO A 1 89 ? 25.353 -36.013 20.431 1.00 35.38 89 PRO A O 1
ATOM 750 N N . GLU A 1 90 ? 25.151 -35.089 22.464 1.00 31.98 90 GLU A N 1
ATOM 751 C CA . GLU A 1 90 ? 25.291 -36.350 23.214 1.00 31.98 90 GLU A CA 1
ATOM 752 C C . GLU A 1 90 ? 23.953 -36.860 23.774 1.00 31.98 90 GLU A C 1
ATOM 754 O O . GLU A 1 90 ? 22.960 -36.134 23.869 1.00 31.98 90 GLU A O 1
ATOM 759 N N . SER A 1 91 ? 23.907 -38.157 24.092 1.00 34.00 91 SER A N 1
ATOM 760 C CA . SER A 1 91 ? 22.667 -38.907 24.314 1.00 34.00 91 SER A CA 1
ATOM 761 C C . SER A 1 91 ? 22.492 -39.454 25.734 1.00 34.00 91 SER A C 1
ATOM 763 O O . SER A 1 91 ? 23.456 -39.802 26.405 1.00 34.00 91 SER A O 1
ATOM 765 N N . LYS A 1 92 ? 21.217 -39.615 26.118 1.00 39.59 92 LYS A N 1
ATOM 766 C CA . LYS A 1 92 ? 20.658 -40.372 27.260 1.00 39.59 92 LYS A CA 1
ATOM 767 C C . LYS A 1 92 ? 21.589 -41.371 27.981 1.00 39.59 92 LYS A C 1
ATOM 769 O O . LYS A 1 92 ? 22.065 -42.308 27.349 1.00 39.59 92 LYS A O 1
ATOM 774 N N . VAL A 1 93 ? 21.543 -41.350 29.319 1.00 34.44 93 VAL A N 1
ATOM 775 C CA . VAL A 1 93 ? 21.381 -42.551 30.175 1.00 34.44 93 VAL A CA 1
ATOM 776 C C . VAL A 1 93 ? 20.396 -42.218 31.319 1.00 34.44 93 VAL A C 1
ATOM 778 O O . VAL A 1 93 ? 20.126 -41.056 31.610 1.00 34.44 93 VAL A O 1
ATOM 781 N N . GLU A 1 94 ? 19.795 -43.252 31.904 1.00 36.00 94 GLU A N 1
ATOM 782 C CA . GLU A 1 94 ? 18.605 -43.274 32.768 1.00 36.00 94 GLU A CA 1
ATOM 783 C C . GLU A 1 94 ? 18.925 -43.818 34.179 1.00 36.00 94 GLU A C 1
ATOM 785 O O . GLU A 1 94 ? 19.729 -44.750 34.276 1.00 36.00 94 GLU A O 1
ATOM 790 N N . LYS A 1 95 ? 18.243 -43.324 35.242 1.00 32.12 95 LYS A N 1
ATOM 791 C CA . LYS A 1 95 ? 17.681 -44.151 36.350 1.00 32.12 95 LYS A CA 1
ATOM 792 C C . LYS A 1 95 ? 16.827 -43.399 37.395 1.00 32.12 95 LYS A C 1
ATOM 794 O O . LYS A 1 95 ? 16.928 -42.193 37.576 1.00 32.12 95 LYS A O 1
ATOM 799 N N . THR A 1 96 ? 15.965 -44.183 38.044 1.00 33.59 96 THR A N 1
ATOM 800 C CA . THR A 1 96 ? 14.836 -43.895 38.964 1.00 33.59 96 THR A CA 1
ATOM 801 C C . THR A 1 96 ? 15.129 -44.434 40.395 1.00 33.59 96 THR A C 1
ATOM 803 O O . THR A 1 96 ? 16.246 -44.908 40.605 1.00 33.59 96 THR A O 1
ATOM 806 N N . PRO A 1 97 ? 14.172 -44.561 41.357 1.00 54.84 97 PRO A N 1
ATOM 807 C CA . PRO A 1 97 ? 13.067 -43.683 41.828 1.00 54.84 97 PRO A CA 1
ATOM 808 C C . PRO A 1 97 ? 12.986 -43.531 43.384 1.00 54.84 97 PRO A C 1
ATOM 810 O O . PRO A 1 97 ? 13.538 -44.351 44.111 1.00 54.84 97 PRO A O 1
ATOM 813 N N . ILE A 1 98 ? 12.160 -42.602 43.908 1.00 32.34 98 ILE A N 1
ATOM 814 C CA . ILE A 1 98 ? 11.545 -42.648 45.271 1.00 32.34 98 ILE A CA 1
ATOM 815 C C . ILE A 1 98 ? 10.052 -42.205 45.183 1.00 32.34 98 ILE A C 1
ATOM 817 O O . ILE A 1 98 ? 9.649 -41.639 44.168 1.00 32.34 98 ILE A O 1
ATOM 821 N N . GLN A 1 99 ? 9.208 -42.537 46.176 1.00 30.27 99 GLN A N 1
ATOM 822 C CA . GLN A 1 99 ? 7.731 -42.596 46.095 1.00 30.27 99 GLN A CA 1
ATOM 823 C C . GLN A 1 99 ? 6.954 -41.654 47.059 1.00 30.27 99 GLN A C 1
ATOM 825 O O . GLN A 1 99 ? 7.364 -41.537 48.207 1.00 30.27 99 GLN A O 1
ATOM 830 N N . LEU A 1 100 ? 5.757 -41.195 46.619 1.00 32.44 100 LEU A N 1
ATOM 831 C CA . LEU A 1 100 ? 4.461 -41.067 47.363 1.00 32.44 100 LEU A CA 1
ATOM 832 C C . LEU A 1 100 ? 4.358 -40.177 48.644 1.00 32.44 100 LEU A C 1
ATOM 834 O O . LEU A 1 100 ? 5.379 -39.793 49.204 1.00 32.44 100 LEU A O 1
ATOM 838 N N . PRO A 1 101 ? 3.147 -39.912 49.214 1.00 48.22 101 PRO A N 1
ATOM 839 C CA . PRO A 1 101 ? 1.779 -39.781 48.643 1.00 48.22 101 PRO A CA 1
ATOM 840 C C . PRO A 1 101 ? 0.984 -38.522 49.123 1.00 48.22 101 PRO A C 1
ATOM 842 O O . PRO A 1 101 ? 1.240 -38.011 50.209 1.00 48.22 101 PRO A O 1
ATOM 845 N N . VAL A 1 102 ? -0.085 -38.112 48.409 1.00 34.06 102 VAL A N 1
ATOM 846 C CA . VAL A 1 102 ? -1.204 -37.267 48.933 1.00 34.06 102 VAL A CA 1
ATOM 847 C C . VAL A 1 102 ? -2.551 -37.690 48.291 1.00 34.06 102 VAL A C 1
ATOM 849 O O . VAL A 1 102 ? -2.557 -38.229 47.186 1.00 34.06 102 VAL A O 1
ATOM 852 N N . THR A 1 103 ? -3.677 -37.481 48.989 1.00 32.72 103 THR A N 1
ATOM 853 C CA . THR A 1 103 ? -5.041 -38.031 48.749 1.00 32.72 103 THR A CA 1
ATOM 854 C C . THR A 1 103 ? -6.140 -37.005 49.162 1.00 32.72 103 THR A C 1
ATOM 856 O O . THR A 1 103 ? -5.785 -35.942 49.663 1.00 32.72 103 THR A O 1
ATOM 859 N N . ILE A 1 104 ? -7.473 -37.168 48.999 1.00 35.69 104 ILE A N 1
ATOM 860 C CA . ILE A 1 104 ? -8.323 -38.359 48.744 1.00 35.69 104 ILE A CA 1
ATOM 861 C C . ILE A 1 104 ? -9.119 -38.281 47.385 1.00 35.69 104 ILE A C 1
ATOM 863 O O . ILE A 1 104 ? -8.445 -38.612 46.411 1.00 35.69 104 ILE A O 1
ATOM 867 N N . PRO A 1 105 ? -10.437 -37.941 47.200 1.00 42.59 105 PRO A N 1
ATOM 868 C CA . PRO A 1 105 ? -11.177 -38.347 45.976 1.00 42.59 105 PRO A CA 1
ATOM 869 C C . PRO A 1 105 ? -11.983 -37.235 45.241 1.00 42.59 105 PRO A C 1
ATOM 871 O O . PRO A 1 105 ? -12.022 -36.088 45.674 1.00 42.59 105 PRO A O 1
ATOM 874 N N . ILE A 1 106 ? -12.727 -37.623 44.191 1.00 34.09 106 ILE A N 1
ATOM 875 C CA . ILE A 1 106 ? -14.178 -37.352 44.024 1.00 34.09 106 ILE A CA 1
ATOM 876 C C . ILE A 1 106 ? -14.802 -38.504 43.195 1.00 34.09 106 ILE A C 1
ATOM 878 O O . ILE A 1 106 ? -14.075 -39.281 42.576 1.00 34.09 106 ILE A O 1
ATOM 882 N N . GLU A 1 107 ? -16.120 -38.689 43.287 1.00 36.44 107 GLU A N 1
ATOM 883 C CA . GLU A 1 107 ? -16.849 -39.928 42.951 1.00 36.44 107 GLU A CA 1
ATOM 884 C C . GLU A 1 107 ? -17.407 -40.004 41.508 1.00 36.44 107 GLU A C 1
ATOM 886 O O . GLU A 1 107 ? -17.595 -38.988 40.842 1.00 36.44 107 GLU A O 1
ATOM 891 N N . ALA A 1 108 ? -17.714 -41.225 41.041 1.00 32.94 108 ALA A N 1
ATOM 892 C CA . ALA A 1 108 ? -18.612 -41.483 39.896 1.00 32.94 108 ALA A CA 1
ATOM 893 C C . ALA A 1 108 ? -20.092 -41.413 40.373 1.00 32.94 108 ALA A C 1
ATOM 895 O O . ALA A 1 108 ? -20.323 -41.230 41.562 1.00 32.94 108 ALA A O 1
ATOM 896 N N . ASN A 1 109 ? -21.178 -41.558 39.603 1.00 40.47 109 ASN A N 1
ATOM 897 C CA . ASN A 1 109 ? -21.515 -42.072 38.257 1.00 40.47 109 ASN A CA 1
ATOM 898 C C . ASN A 1 109 ? -22.976 -41.568 37.959 1.00 40.47 109 ASN A C 1
ATOM 900 O O . ASN A 1 109 ? -23.517 -40.874 38.825 1.00 40.47 109 ASN A O 1
ATOM 904 N N . PRO A 1 110 ? -23.736 -41.978 36.913 1.00 55.53 110 PRO A N 1
ATOM 905 C CA . PRO A 1 110 ? -23.410 -42.511 35.585 1.00 55.53 110 PRO A CA 1
ATOM 906 C C . PRO A 1 110 ? -24.042 -41.718 34.404 1.00 55.53 110 PRO A C 1
ATOM 908 O O . PRO A 1 110 ? -24.787 -40.755 34.569 1.00 55.53 110 PRO A O 1
ATOM 911 N N . GLU A 1 111 ? -23.757 -42.218 33.200 1.00 40.84 111 GLU A N 1
ATOM 912 C CA . GLU A 1 111 ? -24.543 -42.177 31.948 1.00 40.84 111 GLU A CA 1
ATOM 913 C C . GLU A 1 111 ? -26.091 -42.205 32.078 1.00 40.84 111 GLU A C 1
ATOM 915 O O . GLU A 1 111 ? -26.628 -42.733 33.057 1.00 40.84 111 GLU A O 1
ATOM 920 N N . PRO A 1 112 ? -26.825 -41.708 31.051 1.00 48.69 112 PRO A N 1
ATOM 921 C CA . PRO A 1 112 ? -27.248 -42.627 29.976 1.00 48.69 112 PRO A CA 1
ATOM 922 C C . PRO A 1 112 ? -27.135 -42.103 28.524 1.00 48.69 112 PRO A C 1
ATOM 924 O O . PRO A 1 112 ? -27.667 -41.049 28.174 1.00 48.69 112 PRO A O 1
ATOM 927 N N . GLU A 1 113 ? -26.546 -42.922 27.648 1.00 43.53 113 GLU A N 1
ATOM 928 C CA . GLU A 1 113 ? -26.814 -42.959 26.196 1.00 43.53 113 GLU A CA 1
ATOM 929 C C . GLU A 1 113 ? -28.126 -43.745 25.885 1.00 43.53 113 GLU A C 1
ATOM 931 O O . GLU A 1 113 ? -28.676 -44.379 26.792 1.00 43.53 113 GLU A O 1
ATOM 936 N N . PRO A 1 114 ? -28.632 -43.817 24.626 1.00 51.81 114 PRO A N 1
ATOM 937 C CA . PRO A 1 114 ? -28.269 -43.057 23.423 1.00 51.81 114 PRO A CA 1
ATOM 938 C C . PRO A 1 114 ? -29.466 -42.445 22.656 1.00 51.81 114 PRO A C 1
ATOM 940 O O . PRO A 1 114 ? -30.619 -42.846 22.804 1.00 51.81 114 PRO A O 1
ATOM 943 N N . ALA A 1 115 ? -29.162 -41.572 21.689 1.00 39.72 115 ALA A N 1
ATOM 944 C CA . ALA A 1 115 ? -30.039 -41.293 20.548 1.00 39.72 115 ALA A CA 1
ATOM 945 C C . ALA A 1 115 ? -29.215 -41.313 19.248 1.00 39.72 115 ALA A C 1
ATOM 947 O O . ALA A 1 115 ? -28.390 -40.434 19.009 1.00 39.72 115 ALA A O 1
ATOM 948 N N . GLN A 1 116 ? -29.409 -42.338 18.412 1.00 39.47 116 GLN A N 1
ATOM 949 C CA . GLN A 1 116 ? -28.691 -42.466 17.140 1.00 39.47 116 GLN A CA 1
ATOM 950 C C . GLN A 1 116 ? -29.274 -41.508 16.092 1.00 39.47 116 GLN A C 1
ATOM 952 O O . GLN A 1 116 ? -30.480 -41.505 15.857 1.00 39.47 116 GLN A O 1
ATOM 957 N N . VAL A 1 117 ? -28.409 -40.742 15.422 1.00 47.16 117 VAL A N 1
ATOM 958 C CA . VAL A 1 117 ? -28.758 -39.925 14.248 1.00 47.16 117 VAL A CA 1
ATOM 959 C C . VAL A 1 117 ? -27.971 -40.439 13.044 1.00 47.16 117 VAL A C 1
ATOM 961 O O . VAL A 1 117 ? -26.777 -40.729 13.141 1.00 47.16 117 VAL A O 1
ATOM 964 N N . GLU A 1 118 ? -28.655 -40.596 11.913 1.00 41.41 118 GLU A N 1
ATOM 965 C CA . GLU A 1 118 ? -28.112 -41.228 10.711 1.00 41.41 118 GLU A CA 1
ATOM 966 C C . GLU A 1 118 ? -26.940 -40.447 10.096 1.00 41.41 118 GLU A C 1
ATOM 968 O O . GLU A 1 118 ? -26.968 -39.222 9.971 1.00 41.41 118 GLU A O 1
ATOM 973 N N . ARG A 1 119 ? -25.920 -41.175 9.622 1.00 44.81 119 ARG A N 1
ATOM 974 C CA . ARG A 1 119 ? -24.902 -40.617 8.723 1.00 44.81 119 ARG A CA 1
ATOM 975 C C . ARG A 1 119 ? -25.430 -40.642 7.283 1.00 44.81 119 ARG A C 1
ATOM 977 O O . ARG A 1 119 ? -25.612 -41.743 6.758 1.00 44.81 119 ARG A O 1
ATOM 984 N N . PRO A 1 120 ? -25.602 -39.498 6.596 1.00 49.03 120 PRO A N 1
ATOM 985 C CA . PRO A 1 120 ? -25.838 -39.511 5.158 1.00 49.03 120 PRO A CA 1
ATOM 986 C C . PRO A 1 120 ? -24.608 -40.054 4.410 1.00 49.03 120 PRO A C 1
ATOM 988 O O . PRO A 1 120 ? -23.460 -39.801 4.781 1.00 49.03 120 PRO A O 1
ATOM 991 N N . LEU A 1 121 ? -24.861 -40.815 3.346 1.00 48.91 121 LEU A N 1
ATOM 992 C CA . LEU A 1 121 ? -23.836 -41.417 2.486 1.00 48.91 121 LEU A CA 1
ATOM 993 C C . LEU A 1 121 ? -23.078 -40.352 1.664 1.00 48.91 121 LEU A C 1
ATOM 995 O O . LEU A 1 121 ? -23.665 -39.330 1.300 1.00 48.91 121 LEU A O 1
ATOM 999 N N . PRO A 1 122 ? -21.800 -40.588 1.302 1.00 48.62 122 PRO A N 1
ATOM 1000 C CA . PRO A 1 122 ? -21.054 -39.678 0.439 1.00 48.62 122 PRO A CA 1
ATOM 1001 C C . PRO A 1 122 ? -21.675 -39.622 -0.964 1.00 48.62 122 PRO A C 1
ATOM 1003 O O . PRO A 1 122 ? -21.871 -40.649 -1.620 1.00 48.62 122 PRO A O 1
ATOM 1006 N N . VAL A 1 123 ? -21.967 -38.409 -1.439 1.00 43.28 123 VAL A N 1
ATOM 1007 C CA . VAL A 1 123 ? -22.525 -38.182 -2.779 1.00 43.28 123 VAL A CA 1
ATOM 1008 C C . VAL A 1 123 ? -21.490 -38.546 -3.843 1.00 43.28 123 VAL A C 1
ATOM 1010 O O . VAL A 1 123 ? -20.333 -38.133 -3.789 1.00 43.28 123 VAL A O 1
ATOM 1013 N N . LYS A 1 124 ? -21.920 -39.336 -4.828 1.00 40.59 124 LYS A N 1
ATOM 1014 C CA . LYS A 1 124 ? -21.067 -39.887 -5.882 1.00 40.59 124 LYS A CA 1
ATOM 1015 C C . LYS A 1 124 ? -20.769 -38.829 -6.950 1.00 40.59 124 LYS A C 1
ATOM 1017 O O . LYS A 1 124 ? -21.589 -38.580 -7.835 1.00 40.59 124 LYS A O 1
ATOM 1022 N N . GLU A 1 125 ? -19.593 -38.217 -6.853 1.00 40.12 125 GLU A N 1
ATOM 1023 C CA . GLU A 1 125 ? -19.127 -37.181 -7.778 1.00 40.12 125 GLU A CA 1
ATOM 1024 C C . GLU A 1 125 ? -19.140 -37.688 -9.232 1.00 40.12 125 GLU A C 1
ATOM 1026 O O . GLU A 1 125 ? -18.550 -38.717 -9.567 1.00 40.12 125 GLU A O 1
ATOM 1031 N N . SER A 1 126 ? -19.885 -36.993 -10.094 1.00 41.53 126 SER A N 1
ATOM 1032 C CA . SER A 1 126 ? -20.139 -37.415 -11.475 1.00 41.53 126 SER A CA 1
ATOM 1033 C C . SER A 1 126 ? -19.321 -36.566 -12.441 1.00 41.53 126 SER A C 1
ATOM 1035 O O . SER A 1 126 ? -19.645 -35.406 -12.689 1.00 41.53 126 SER A O 1
ATOM 1037 N N . ALA A 1 127 ? -18.252 -37.149 -12.985 1.00 38.19 127 ALA A N 1
ATOM 1038 C CA . ALA A 1 127 ? -17.337 -36.460 -13.889 1.00 38.19 127 ALA A CA 1
ATOM 1039 C C . ALA A 1 127 ? -18.039 -36.001 -15.182 1.00 38.19 127 ALA A C 1
ATOM 1041 O O . ALA A 1 127 ? -18.518 -36.816 -15.974 1.00 38.19 127 ALA A O 1
ATOM 1042 N N . LEU A 1 128 ? -18.059 -34.686 -15.418 1.00 45.50 128 LEU A N 1
ATOM 1043 C CA . LEU A 1 128 ? -18.526 -34.100 -16.674 1.00 45.50 128 LEU A CA 1
ATOM 1044 C C . LEU A 1 128 ? -17.491 -34.337 -17.793 1.00 45.50 128 LEU A C 1
ATOM 1046 O O . LEU A 1 128 ? -16.298 -34.111 -17.576 1.00 45.50 128 LEU A O 1
ATOM 1050 N N . PRO A 1 129 ? -17.906 -34.754 -19.005 1.00 44.97 129 PRO A N 1
ATOM 1051 C CA . PRO A 1 129 ? -16.977 -35.017 -20.098 1.00 44.97 129 PRO A CA 1
ATOM 1052 C C . PRO A 1 129 ? -16.394 -33.714 -20.663 1.00 44.97 129 PRO A C 1
ATOM 1054 O O . PRO A 1 129 ? -17.100 -32.908 -21.273 1.00 44.97 129 PRO A O 1
ATOM 1057 N N . VAL A 1 130 ? -15.080 -33.529 -20.507 1.00 40.88 130 VAL A N 1
ATOM 1058 C CA . VAL A 1 130 ? -14.337 -32.411 -21.107 1.00 40.88 130 VAL A CA 1
ATOM 1059 C C . VAL A 1 130 ? -14.375 -32.534 -22.631 1.00 40.88 130 VAL A C 1
ATOM 1061 O O . VAL A 1 130 ? -13.778 -33.436 -23.218 1.00 40.88 130 VAL A O 1
ATOM 1064 N N . LYS A 1 131 ? -15.088 -31.617 -23.289 1.00 38.81 131 LYS A N 1
ATOM 1065 C CA . LYS A 1 131 ? -15.246 -31.608 -24.747 1.00 38.81 131 LYS A CA 1
ATOM 1066 C C . LYS A 1 131 ? -14.125 -30.797 -25.399 1.00 38.81 131 LYS A C 1
ATOM 1068 O O . LYS A 1 131 ? -14.259 -29.593 -25.595 1.00 38.81 131 LYS A O 1
ATOM 1073 N N . THR A 1 132 ? -13.018 -31.461 -25.723 1.00 36.50 132 THR A N 1
ATOM 1074 C CA . THR A 1 132 ? -11.823 -30.843 -26.322 1.00 36.50 132 THR A CA 1
ATOM 1075 C C . THR A 1 132 ? -12.125 -30.219 -27.690 1.00 36.50 132 THR A C 1
ATOM 1077 O O . THR A 1 132 ? -12.212 -30.917 -28.699 1.00 36.50 132 THR A O 1
ATOM 1080 N N . VAL A 1 133 ? -12.269 -28.892 -27.741 1.00 37.91 133 VAL A N 1
ATOM 1081 C CA . VAL A 1 133 ? -12.399 -28.137 -28.997 1.00 37.91 133 VAL A CA 1
ATOM 1082 C C . VAL A 1 133 ? -11.003 -27.782 -29.503 1.00 37.91 133 VAL A C 1
ATOM 1084 O O . VAL A 1 133 ? -10.371 -26.859 -28.996 1.00 37.91 133 VAL A O 1
ATOM 1087 N N . SER A 1 134 ? -10.516 -28.525 -30.497 1.00 39.69 134 SER A N 1
ATOM 1088 C CA . SER A 1 134 ? -9.239 -28.237 -31.159 1.00 39.69 134 SER A CA 1
ATOM 1089 C C . SER A 1 134 ? -9.412 -27.109 -32.193 1.00 39.69 134 SER A C 1
ATOM 1091 O O . SER A 1 134 ? -10.248 -27.262 -33.091 1.00 39.69 134 SER A O 1
ATOM 1093 N N . PRO A 1 135 ? -8.676 -25.982 -32.110 1.00 48.03 135 PRO A N 1
ATOM 1094 C CA . PRO A 1 135 ? -8.757 -24.918 -33.108 1.00 48.03 135 PRO A CA 1
ATOM 1095 C C . PRO A 1 135 ? -8.198 -25.378 -34.459 1.00 48.03 135 PRO A C 1
ATOM 1097 O O . PRO A 1 135 ? -7.050 -25.807 -34.558 1.00 48.03 135 PRO A O 1
ATOM 1100 N N . ASN A 1 136 ? -9.010 -25.274 -35.511 1.00 38.41 136 ASN A N 1
ATOM 1101 C CA . ASN A 1 136 ? -8.625 -25.694 -36.855 1.00 38.41 136 ASN A CA 1
ATOM 1102 C C . ASN A 1 136 ? -7.636 -24.685 -37.474 1.00 38.41 136 ASN A C 1
ATOM 1104 O O . ASN A 1 136 ? -7.940 -23.492 -37.530 1.00 38.41 136 ASN A O 1
ATOM 1108 N N . VAL A 1 137 ? -6.468 -25.143 -37.933 1.00 45.69 137 VAL A N 1
ATOM 1109 C CA . VAL A 1 137 ? -5.417 -24.279 -38.506 1.00 45.69 137 VAL A CA 1
ATOM 1110 C C . VAL A 1 137 ? -5.676 -24.075 -40.006 1.00 45.69 137 VAL A C 1
ATOM 1112 O O . VAL A 1 137 ? -5.666 -25.062 -40.741 1.00 45.69 137 VAL A O 1
ATOM 1115 N N . PRO A 1 138 ? -5.874 -22.837 -40.501 1.00 52.84 138 PRO A N 1
ATOM 1116 C CA . PRO A 1 138 ? -6.035 -22.591 -41.933 1.00 52.84 138 PRO A CA 1
ATOM 1117 C C . PRO A 1 138 ? -4.736 -22.854 -42.701 1.00 52.84 138 PRO A C 1
ATOM 1119 O O . PRO A 1 138 ? -3.664 -22.385 -42.309 1.00 52.84 138 PRO A O 1
ATOM 1122 N N . GLU A 1 139 ? -4.830 -23.578 -43.815 1.00 40.28 139 GLU A N 1
ATOM 1123 C CA . GLU A 1 139 ? -3.673 -23.898 -44.650 1.00 40.28 139 GLU A CA 1
ATOM 1124 C C . GLU A 1 139 ? -3.087 -22.676 -45.373 1.00 40.28 139 GLU A C 1
ATOM 1126 O O . GLU A 1 139 ? -3.750 -21.679 -45.669 1.00 40.28 139 GLU A O 1
ATOM 1131 N N . LYS A 1 140 ? -1.791 -22.775 -45.672 1.00 50.59 140 LYS A N 1
ATOM 1132 C CA . LYS A 1 140 ? -0.976 -21.719 -46.273 1.00 50.59 140 LYS A CA 1
ATOM 1133 C C . LYS A 1 140 ? -1.051 -21.807 -47.807 1.00 50.59 140 LYS A C 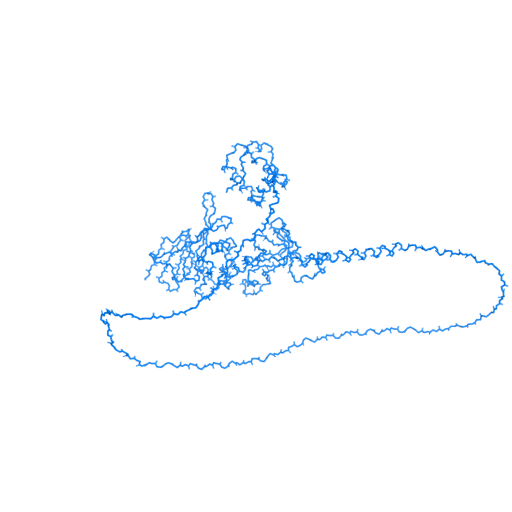1
ATOM 1135 O O . LYS A 1 140 ? -0.656 -22.838 -48.349 1.00 50.59 140 LYS A O 1
ATOM 1140 N N . PRO A 1 141 ? -1.498 -20.762 -48.532 1.00 53.94 141 PRO A N 1
ATOM 1141 C CA . PRO A 1 141 ? -1.645 -20.833 -49.984 1.00 53.94 141 PRO A CA 1
ATOM 1142 C C . PRO A 1 141 ? -0.289 -20.975 -50.691 1.00 53.94 141 PRO A C 1
ATOM 1144 O O . PRO A 1 141 ? 0.668 -20.259 -50.391 1.00 53.94 141 PRO A O 1
ATOM 1147 N N . ILE A 1 142 ? -0.227 -21.896 -51.655 1.00 43.69 142 ILE A N 1
ATOM 1148 C CA . ILE A 1 142 ? 0.965 -22.199 -52.455 1.00 43.69 142 ILE A CA 1
ATOM 1149 C C . ILE A 1 142 ? 1.000 -21.276 -53.680 1.00 43.69 142 ILE A C 1
ATOM 1151 O O . ILE A 1 142 ? 0.119 -21.337 -54.537 1.00 43.69 142 ILE A O 1
ATOM 1155 N N . THR A 1 143 ? 2.033 -20.441 -53.798 1.00 43.19 143 THR A N 1
ATOM 1156 C CA . THR A 1 143 ? 2.270 -19.600 -54.980 1.00 43.19 143 THR A CA 1
ATOM 1157 C C . THR A 1 143 ? 3.193 -20.292 -55.983 1.00 43.19 143 THR A C 1
ATOM 1159 O O . THR A 1 143 ? 4.399 -20.408 -55.774 1.00 43.19 143 THR A O 1
ATOM 1162 N N . ASN A 1 144 ? 2.627 -20.722 -57.113 1.00 45.09 144 ASN A N 1
ATOM 1163 C CA . ASN A 1 144 ? 3.394 -21.265 -58.237 1.00 45.09 144 ASN A CA 1
ATOM 1164 C C . ASN A 1 144 ? 4.230 -20.164 -58.927 1.00 45.09 144 ASN A C 1
ATOM 1166 O O . ASN A 1 144 ? 3.685 -19.097 -59.225 1.00 45.09 144 ASN A O 1
ATOM 1170 N N . PRO A 1 145 ? 5.513 -20.405 -59.259 1.00 55.62 145 PRO A N 1
ATOM 1171 C CA . PRO A 1 145 ? 6.289 -19.496 -60.095 1.00 55.62 145 PRO A CA 1
ATOM 1172 C C . PRO A 1 145 ? 5.856 -19.605 -61.566 1.00 55.62 145 PRO A C 1
ATOM 1174 O O . PRO A 1 145 ? 5.790 -20.695 -62.136 1.00 55.62 145 PRO A O 1
ATOM 1177 N N . VAL A 1 146 ? 5.589 -18.464 -62.204 1.00 46.62 146 VAL A N 1
ATOM 1178 C CA . VAL A 1 146 ? 5.237 -18.398 -63.631 1.00 46.62 146 VAL A CA 1
ATOM 1179 C C . VAL A 1 146 ? 6.475 -18.659 -64.493 1.00 46.62 146 VAL A C 1
ATOM 1181 O O . VAL A 1 146 ? 7.456 -17.920 -64.420 1.00 46.62 146 VAL A O 1
ATOM 1184 N N . GLN A 1 147 ? 6.413 -19.672 -65.359 1.00 38.38 147 GLN A N 1
ATOM 1185 C CA . GLN A 1 147 ? 7.390 -19.842 -66.436 1.00 38.38 147 GLN A CA 1
ATOM 1186 C C . GLN A 1 147 ? 7.104 -18.838 -67.561 1.00 38.38 147 GLN A C 1
ATOM 1188 O O . GLN A 1 147 ? 6.010 -18.834 -68.125 1.00 38.38 147 GLN A O 1
ATOM 1193 N N . VAL A 1 148 ? 8.098 -18.025 -67.931 1.00 47.25 148 VAL A N 1
ATOM 1194 C CA . VAL A 1 148 ? 8.058 -17.217 -69.161 1.00 47.25 148 VAL A CA 1
ATOM 1195 C C . VAL A 1 148 ? 8.841 -17.937 -70.258 1.00 47.25 148 VAL A C 1
ATOM 1197 O O . VAL A 1 148 ? 9.902 -18.513 -70.021 1.00 47.25 148 VAL A O 1
ATOM 1200 N N . LYS A 1 149 ? 8.257 -17.956 -71.456 1.00 42.38 149 LYS A N 1
ATOM 1201 C CA . LYS A 1 149 ? 8.610 -18.854 -72.558 1.00 42.38 149 LYS A CA 1
ATOM 1202 C C . LYS A 1 149 ? 9.766 -18.313 -73.408 1.00 42.38 149 LYS A C 1
ATOM 1204 O O . LYS A 1 149 ? 9.874 -17.111 -73.635 1.00 42.38 149 LYS A O 1
ATOM 1209 N N . THR A 1 150 ? 10.596 -19.217 -73.917 1.00 38.75 150 THR A N 1
ATOM 1210 C CA . THR A 1 150 ? 11.645 -18.939 -74.907 1.00 38.75 150 THR A CA 1
ATOM 1211 C C . THR A 1 150 ? 11.079 -18.558 -76.278 1.00 38.75 150 THR A C 1
ATOM 1213 O O . THR A 1 150 ? 10.004 -19.017 -76.662 1.00 38.75 150 THR A O 1
ATOM 1216 N N . ASN A 1 151 ? 11.866 -17.814 -77.065 1.00 42.38 151 ASN A N 1
ATOM 1217 C CA . ASN A 1 151 ? 12.021 -18.095 -78.497 1.00 42.38 151 ASN A CA 1
ATOM 1218 C C . ASN A 1 151 ? 13.341 -17.504 -79.054 1.00 42.38 151 ASN A C 1
ATOM 1220 O O . ASN A 1 151 ? 13.733 -16.422 -78.614 1.00 42.38 151 ASN A O 1
ATOM 1224 N N . PRO A 1 152 ? 14.040 -18.185 -79.988 1.00 56.72 152 PRO A N 1
ATOM 1225 C CA . PRO A 1 152 ? 15.304 -17.721 -80.570 1.00 56.72 152 PRO A CA 1
ATOM 1226 C C . PRO A 1 152 ? 15.161 -17.141 -81.994 1.00 56.72 152 PRO A C 1
ATOM 1228 O O . PRO A 1 152 ? 14.188 -17.408 -82.695 1.00 56.72 152 PRO A O 1
ATOM 1231 N N . ALA A 1 153 ? 16.200 -16.439 -82.457 1.00 42.00 153 ALA A N 1
ATOM 1232 C CA . ALA A 1 153 ? 16.493 -16.175 -83.872 1.00 42.00 153 ALA A CA 1
ATOM 1233 C C . ALA A 1 153 ? 18.023 -16.234 -84.087 1.00 42.00 153 ALA A C 1
ATOM 1235 O O . ALA A 1 153 ? 18.777 -15.986 -83.144 1.00 42.00 153 ALA A O 1
ATOM 1236 N N . VAL A 1 154 ? 18.491 -16.646 -85.274 1.00 42.47 154 VAL A N 1
ATOM 1237 C CA . VAL A 1 154 ? 19.832 -17.251 -85.452 1.00 42.47 154 VAL A CA 1
ATOM 1238 C C . VAL A 1 154 ? 20.530 -16.812 -86.756 1.00 42.47 154 VAL A C 1
ATOM 1240 O O . VAL A 1 154 ? 19.896 -16.773 -87.801 1.00 42.47 154 VAL A O 1
ATOM 1243 N N . SER A 1 155 ? 21.852 -16.585 -86.663 1.00 44.28 155 SER A N 1
ATOM 1244 C CA . SER A 1 155 ? 22.901 -16.562 -87.716 1.00 44.28 155 SER A CA 1
ATOM 1245 C C . SER A 1 155 ? 22.798 -15.647 -88.950 1.00 44.28 155 SER A C 1
ATOM 1247 O O . SER A 1 155 ? 21.968 -15.867 -89.818 1.00 44.28 155 SER A O 1
ATOM 1249 N N . THR A 1 156 ? 23.822 -14.794 -89.127 1.00 39.88 156 THR A N 1
ATOM 1250 C CA . THR A 1 156 ? 24.922 -14.923 -90.136 1.00 39.88 156 THR A CA 1
ATOM 1251 C C . THR A 1 156 ? 26.061 -13.952 -89.724 1.00 39.88 156 THR A C 1
ATOM 1253 O O . THR A 1 156 ? 25.749 -12.836 -89.330 1.00 39.88 156 THR A O 1
ATOM 1256 N N . VAL A 1 157 ? 27.353 -14.314 -89.571 1.00 38.69 157 VAL A N 1
ATOM 1257 C CA . VAL A 1 157 ? 28.356 -14.830 -90.551 1.00 38.69 157 VAL A CA 1
ATOM 1258 C C . VAL A 1 157 ? 28.692 -13.735 -91.592 1.00 38.69 157 VAL A C 1
ATOM 1260 O O . VAL A 1 157 ? 27.771 -13.241 -92.224 1.00 38.69 157 VAL A O 1
ATOM 1263 N N . SER A 1 158 ? 29.928 -13.240 -91.802 1.00 43.31 158 SER A N 1
ATOM 1264 C CA . SER A 1 158 ? 31.270 -13.883 -91.859 1.00 43.31 158 SER A CA 1
ATOM 1265 C C . SER A 1 158 ? 32.448 -12.923 -91.454 1.00 43.31 158 SER A C 1
ATOM 1267 O O . SER A 1 158 ? 32.164 -11.797 -91.049 1.00 43.31 158 SER A O 1
ATOM 1269 N N . PRO A 1 159 ? 33.753 -13.316 -91.506 1.00 57.31 159 PRO A N 1
ATOM 1270 C CA . PRO A 1 159 ? 34.852 -12.649 -90.767 1.00 57.31 159 PRO A CA 1
ATOM 1271 C C . PRO A 1 159 ? 35.927 -11.894 -91.594 1.00 57.31 159 PRO A C 1
ATOM 1273 O O . PRO A 1 159 ? 36.052 -12.070 -92.803 1.00 57.31 159 PRO A O 1
ATOM 1276 N N . SER A 1 160 ? 36.828 -11.186 -90.894 1.00 38.69 160 SER A N 1
ATOM 1277 C CA . SER A 1 160 ? 38.208 -10.882 -91.334 1.00 38.69 160 SER A CA 1
ATOM 1278 C C . SER A 1 160 ? 39.203 -10.951 -90.149 1.00 38.69 160 SER A C 1
ATOM 1280 O O . SER A 1 160 ? 38.788 -11.110 -88.999 1.00 38.69 160 SER A O 1
ATOM 1282 N N . LYS A 1 161 ? 40.521 -10.964 -90.418 1.00 40.59 161 LYS A N 1
ATOM 1283 C CA . LYS A 1 161 ? 41.593 -11.368 -89.469 1.00 40.59 161 LYS A CA 1
ATOM 1284 C C . LYS A 1 161 ? 42.453 -10.177 -88.938 1.00 40.59 161 LYS A C 1
ATOM 1286 O O . LYS A 1 161 ? 42.287 -9.066 -89.429 1.00 40.59 161 LYS A O 1
ATOM 1291 N N . PRO A 1 162 ? 43.304 -10.384 -87.901 1.00 60.56 162 PRO A N 1
ATOM 1292 C CA . PRO A 1 162 ? 43.918 -9.333 -87.051 1.00 60.56 162 PRO A CA 1
ATOM 1293 C C . PRO A 1 162 ? 45.310 -8.894 -87.612 1.00 60.56 162 PRO A C 1
ATOM 1295 O O . PRO A 1 162 ? 45.562 -9.241 -88.768 1.00 60.56 162 PRO A O 1
ATOM 1298 N N . PRO A 1 163 ? 46.259 -8.231 -86.884 1.00 60.31 163 PRO A N 1
ATOM 1299 C CA . PRO A 1 163 ? 46.315 -7.870 -85.450 1.00 60.31 163 PRO A CA 1
ATOM 1300 C C . PRO A 1 163 ? 46.925 -6.478 -85.114 1.00 60.31 163 PRO A C 1
ATOM 1302 O O . PRO A 1 163 ? 47.107 -5.646 -85.993 1.00 60.31 163 PRO A O 1
ATOM 1305 N N . VAL A 1 164 ? 47.288 -6.294 -83.827 1.00 41.62 164 VAL A N 1
ATOM 1306 C CA . VAL A 1 164 ? 48.435 -5.527 -83.255 1.00 41.62 164 VAL A CA 1
ATOM 1307 C C . VAL A 1 164 ? 48.043 -4.522 -82.156 1.00 41.62 164 VAL A C 1
ATOM 1309 O O . VAL A 1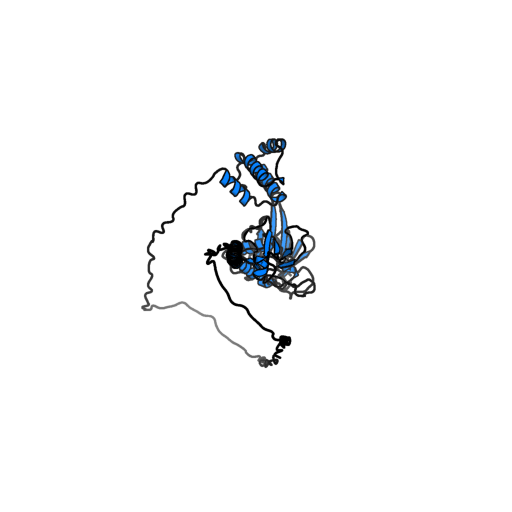 164 ? 47.275 -3.601 -82.395 1.00 41.62 164 VAL A O 1
ATOM 1312 N N . ASN A 1 165 ? 48.722 -4.644 -81.000 1.00 42.16 165 ASN A N 1
ATOM 1313 C CA . ASN A 1 165 ? 48.756 -3.723 -79.846 1.00 42.16 165 ASN A CA 1
ATOM 1314 C C . ASN A 1 165 ? 47.416 -3.484 -79.102 1.00 42.16 165 ASN A C 1
ATOM 1316 O O . ASN A 1 165 ? 46.351 -3.409 -79.692 1.00 42.16 165 ASN A O 1
ATOM 1320 N N . ARG A 1 166 ? 47.393 -3.326 -77.772 1.00 46.66 166 ARG A N 1
ATOM 1321 C CA . ARG A 1 166 ? 48.478 -3.147 -76.784 1.00 46.66 166 ARG A CA 1
ATOM 1322 C C . ARG A 1 166 ? 48.024 -3.757 -75.452 1.00 46.66 166 ARG A C 1
ATOM 1324 O O . ARG A 1 166 ? 46.911 -3.467 -75.022 1.00 46.66 166 ARG A O 1
ATOM 1331 N N . GLU A 1 167 ? 48.884 -4.499 -74.757 1.00 48.69 167 GLU A N 1
ATOM 1332 C CA . GLU A 1 167 ? 48.629 -4.867 -73.356 1.00 48.69 167 GLU A CA 1
ATOM 1333 C C . GLU A 1 167 ? 48.871 -3.657 -72.444 1.00 48.69 167 GLU A C 1
ATOM 1335 O O . GLU A 1 167 ? 49.931 -3.483 -71.843 1.00 48.69 167 GLU A O 1
ATOM 1340 N N . SER A 1 168 ? 47.878 -2.774 -72.340 1.00 50.84 168 SER A N 1
ATOM 1341 C CA . SER A 1 168 ? 47.842 -1.821 -71.238 1.00 50.84 168 SER A CA 1
ATOM 1342 C C . SER A 1 168 ? 47.477 -2.577 -69.960 1.00 50.84 168 SER A C 1
ATOM 1344 O O . SER A 1 168 ? 46.350 -3.043 -69.797 1.00 50.84 168 SER A O 1
ATOM 1346 N N . MET A 1 169 ? 48.421 -2.675 -69.018 1.00 58.84 169 MET A N 1
ATOM 1347 C CA . MET A 1 169 ? 48.119 -3.097 -67.648 1.00 58.84 169 MET A CA 1
ATOM 1348 C C . MET A 1 169 ? 47.174 -2.079 -66.998 1.00 58.84 169 MET A C 1
ATOM 1350 O O . MET A 1 169 ? 47.597 -1.160 -66.289 1.00 58.84 169 MET A O 1
ATOM 1354 N N . VAL A 1 170 ? 45.870 -2.254 -67.214 1.00 55.50 170 VAL A N 1
ATOM 1355 C CA . VAL A 1 170 ? 44.826 -1.591 -66.439 1.00 55.50 170 VAL A CA 1
ATOM 1356 C C . VAL A 1 170 ? 44.884 -2.184 -65.036 1.00 55.50 170 VAL A C 1
ATOM 1358 O O . VAL A 1 170 ? 44.150 -3.115 -64.709 1.00 55.50 170 VAL A O 1
ATOM 1361 N N . LYS A 1 171 ? 45.785 -1.647 -64.196 1.00 59.38 171 LYS A N 1
ATOM 1362 C CA . LYS A 1 171 ? 45.773 -1.895 -62.751 1.00 59.38 171 LYS A CA 1
ATOM 1363 C C . LYS A 1 171 ? 44.326 -1.708 -62.293 1.00 59.38 171 LYS A C 1
ATOM 1365 O O . LYS A 1 171 ? 43.808 -0.599 -62.477 1.00 59.38 171 LYS A O 1
ATOM 1370 N N . PRO A 1 172 ? 43.657 -2.737 -61.742 1.00 58.91 172 PRO A N 1
ATOM 1371 C CA . PRO A 1 172 ? 42.273 -2.599 -61.337 1.00 58.91 172 PRO A CA 1
ATOM 1372 C C . PRO A 1 172 ? 42.227 -1.508 -60.273 1.00 58.91 172 PRO A C 1
ATOM 1374 O O . PRO A 1 172 ? 42.726 -1.689 -59.163 1.00 58.91 172 PRO A O 1
ATOM 1377 N N . ARG A 1 173 ? 41.666 -0.343 -60.627 1.00 56.16 173 ARG A N 1
ATOM 1378 C CA . ARG A 1 173 ? 41.381 0.721 -59.664 1.00 56.16 173 ARG A CA 1
ATOM 1379 C C . ARG A 1 173 ? 40.317 0.167 -58.736 1.00 56.16 173 ARG A C 1
ATOM 1381 O O . ARG A 1 173 ? 39.127 0.260 -59.030 1.00 56.16 173 ARG A O 1
ATOM 1388 N N . TYR A 1 174 ? 40.780 -0.457 -57.658 1.00 56.62 174 TYR A N 1
ATOM 1389 C CA . TYR A 1 174 ? 39.971 -1.062 -56.618 1.00 56.62 174 TYR A CA 1
ATOM 1390 C C . TYR A 1 174 ? 39.168 0.065 -55.973 1.00 56.62 174 TYR A C 1
ATOM 1392 O O . TYR A 1 174 ? 39.641 0.735 -55.057 1.00 56.62 174 TYR A O 1
ATOM 1400 N N . LYS A 1 175 ? 37.985 0.351 -56.538 1.00 60.03 175 LYS A N 1
ATOM 1401 C CA . LYS A 1 175 ? 37.057 1.359 -56.027 1.00 60.03 175 LYS A CA 1
ATOM 1402 C C . LYS A 1 175 ? 36.667 0.894 -54.637 1.00 60.03 175 LYS A C 1
ATOM 1404 O O . LYS A 1 175 ? 35.823 0.012 -54.489 1.00 60.03 175 LYS A O 1
ATOM 1409 N N . TYR A 1 176 ? 37.363 1.435 -53.642 1.00 59.66 176 TYR A N 1
ATOM 1410 C CA . TYR A 1 176 ? 37.208 1.049 -52.255 1.00 59.66 176 TYR A CA 1
ATOM 1411 C C . TYR A 1 176 ? 35.745 1.281 -51.898 1.00 59.66 176 TYR A C 1
ATOM 1413 O O . TYR A 1 176 ? 35.261 2.411 -51.968 1.00 59.66 176 TYR A O 1
ATOM 1421 N N . ASN A 1 177 ? 35.010 0.194 -51.651 1.00 69.88 177 ASN A N 1
ATOM 1422 C CA . ASN A 1 177 ? 33.552 0.216 -51.574 1.00 69.88 177 ASN A CA 1
ATOM 1423 C C . ASN A 1 177 ? 33.114 0.791 -50.220 1.00 69.88 177 ASN A C 1
ATOM 1425 O O . ASN A 1 177 ? 32.547 0.093 -49.385 1.00 69.88 177 ASN A O 1
ATOM 1429 N N . PHE A 1 178 ? 33.388 2.079 -50.016 1.00 76.56 178 PHE A N 1
ATOM 1430 C CA . PHE A 1 178 ? 33.152 2.825 -48.784 1.00 76.56 178 PHE A CA 1
ATOM 1431 C C . PHE A 1 178 ? 31.686 2.726 -48.342 1.00 76.56 178 PHE A C 1
ATOM 1433 O O . PHE A 1 178 ? 31.404 2.555 -47.163 1.00 76.56 178 PHE A O 1
ATOM 1440 N N . TRP A 1 179 ? 30.757 2.689 -49.303 1.00 82.06 179 TRP A N 1
ATOM 1441 C CA . TRP A 1 179 ? 29.336 2.425 -49.067 1.00 82.06 179 TRP A CA 1
ATOM 1442 C C . TRP A 1 179 ? 29.059 1.034 -48.464 1.00 82.06 179 TRP A C 1
ATOM 1444 O O . TRP A 1 179 ? 28.269 0.927 -47.532 1.00 82.06 179 TRP A O 1
ATOM 1454 N N . ARG A 1 180 ? 29.754 -0.029 -48.908 1.00 83.75 180 ARG A N 1
ATOM 1455 C CA . ARG A 1 180 ? 29.639 -1.368 -48.291 1.00 83.75 180 ARG A CA 1
ATOM 1456 C C . ARG A 1 180 ? 30.199 -1.381 -46.867 1.00 83.75 180 ARG A C 1
ATOM 1458 O O . ARG A 1 180 ? 29.595 -1.993 -45.995 1.00 83.75 180 ARG A O 1
ATOM 1465 N N . ILE A 1 181 ? 31.313 -0.688 -46.622 1.00 86.12 181 ILE A N 1
ATOM 1466 C CA . ILE A 1 181 ? 31.906 -0.557 -45.279 1.00 86.12 181 ILE A CA 1
ATOM 1467 C C . ILE A 1 181 ? 30.962 0.231 -44.355 1.00 86.12 181 ILE A C 1
ATOM 1469 O O . ILE A 1 181 ? 30.736 -0.182 -43.221 1.00 86.12 181 ILE A O 1
ATOM 1473 N N . GLY A 1 182 ? 30.340 1.301 -44.860 1.00 90.12 182 GLY A N 1
ATOM 1474 C CA . GLY A 1 182 ? 29.301 2.057 -44.157 1.00 90.12 182 GLY A CA 1
ATOM 1475 C C . GLY A 1 182 ? 28.084 1.203 -43.794 1.00 90.12 182 GLY A C 1
ATOM 1476 O O . GLY A 1 182 ? 27.656 1.232 -42.645 1.00 90.12 182 GLY A O 1
ATOM 1477 N N . ILE A 1 183 ? 27.577 0.384 -44.726 1.00 92.12 183 ILE A N 1
ATOM 1478 C CA . ILE A 1 183 ? 26.480 -0.564 -44.458 1.00 92.12 183 ILE A CA 1
ATOM 1479 C C . ILE A 1 183 ? 26.876 -1.580 -43.380 1.00 92.12 183 ILE A C 1
ATOM 1481 O O . ILE A 1 183 ? 26.119 -1.774 -42.434 1.00 92.12 183 ILE A O 1
ATOM 1485 N N . VAL A 1 184 ? 28.053 -2.207 -43.482 1.00 92.88 184 VAL A N 1
ATOM 1486 C CA . VAL A 1 184 ? 28.515 -3.190 -42.484 1.00 92.88 184 VAL A CA 1
ATOM 1487 C C . VAL A 1 184 ? 28.657 -2.542 -41.104 1.00 92.88 184 VAL A C 1
ATOM 1489 O O . VAL A 1 184 ? 28.164 -3.096 -40.125 1.00 92.88 184 VAL A O 1
ATOM 1492 N N . SER A 1 185 ? 29.244 -1.345 -41.025 1.00 92.69 185 SER A N 1
ATOM 1493 C CA . SER A 1 185 ? 29.346 -0.575 -39.778 1.00 92.69 185 SER A CA 1
ATOM 1494 C C . SER A 1 185 ? 27.966 -0.253 -39.188 1.00 92.69 185 SER A C 1
ATOM 1496 O O . SER A 1 185 ? 27.716 -0.518 -38.013 1.00 92.69 185 SER A O 1
ATOM 1498 N N . PHE A 1 186 ? 27.026 0.223 -40.012 1.00 95.31 186 PHE A N 1
ATOM 1499 C CA . PHE A 1 186 ? 25.655 0.516 -39.591 1.00 95.31 186 PHE A CA 1
ATOM 1500 C C . PHE A 1 186 ? 24.912 -0.730 -39.083 1.00 95.31 186 PHE A C 1
ATOM 1502 O O . PHE A 1 186 ? 24.221 -0.655 -38.068 1.00 95.31 186 PHE A O 1
ATOM 1509 N N . VAL A 1 187 ? 25.081 -1.886 -39.735 1.00 95.88 187 VAL A N 1
ATOM 1510 C CA . VAL A 1 187 ? 24.487 -3.161 -39.296 1.00 95.88 187 VAL A CA 1
ATOM 1511 C C . VAL A 1 187 ? 25.081 -3.621 -37.964 1.00 95.88 187 VAL A C 1
ATOM 1513 O O . VAL A 1 187 ? 24.325 -3.994 -37.070 1.00 95.88 187 VAL A O 1
ATOM 1516 N N . VAL A 1 188 ? 26.405 -3.544 -37.786 1.00 95.94 188 VAL A N 1
ATOM 1517 C CA . VAL A 1 188 ? 27.072 -3.900 -36.519 1.00 95.94 188 VAL A CA 1
ATOM 1518 C C . VAL A 1 188 ? 26.626 -2.980 -35.378 1.00 95.94 188 VAL A C 1
ATOM 1520 O O . VAL A 1 188 ? 26.275 -3.472 -34.307 1.00 95.94 188 VAL A O 1
ATOM 1523 N N . LEU A 1 189 ? 26.558 -1.665 -35.608 1.00 96.19 189 LEU A N 1
ATOM 1524 C CA . LEU A 1 189 ? 26.060 -0.698 -34.622 1.00 96.19 189 LEU A CA 1
ATOM 1525 C C . LEU A 1 189 ? 24.579 -0.929 -34.279 1.00 96.19 189 LEU A C 1
ATOM 1527 O O . LEU A 1 189 ? 24.210 -0.893 -33.107 1.00 96.19 189 LEU A O 1
ATOM 1531 N N . SER A 1 190 ? 23.741 -1.232 -35.275 1.00 94.62 190 SER A N 1
ATOM 1532 C CA . SER A 1 190 ? 22.320 -1.555 -35.073 1.00 94.62 190 SER A CA 1
ATOM 1533 C C . SER A 1 190 ? 22.135 -2.843 -34.265 1.00 94.62 190 SER A C 1
ATOM 1535 O O . SER A 1 190 ? 21.290 -2.895 -33.369 1.00 94.62 190 SER A O 1
ATOM 1537 N N . LEU A 1 191 ? 22.950 -3.871 -34.528 1.00 95.62 191 LEU A N 1
ATOM 1538 C CA . LEU A 1 191 ? 22.951 -5.117 -33.761 1.00 95.62 191 LEU A CA 1
ATOM 1539 C C . LEU A 1 191 ? 23.396 -4.869 -32.311 1.00 95.62 191 LEU A C 1
ATOM 1541 O O . LEU A 1 191 ? 22.708 -5.290 -31.384 1.00 95.62 191 LEU A O 1
ATOM 1545 N N . ALA A 1 192 ? 24.495 -4.136 -32.105 1.00 95.31 192 ALA A N 1
ATOM 1546 C CA . ALA A 1 192 ? 25.005 -3.795 -30.777 1.00 95.31 192 ALA A CA 1
ATOM 1547 C C . ALA A 1 192 ? 23.990 -2.977 -29.956 1.00 95.31 192 ALA A C 1
ATOM 1549 O O . ALA A 1 192 ? 23.746 -3.292 -28.791 1.00 95.31 192 ALA A O 1
ATOM 1550 N N . TYR A 1 193 ? 23.333 -1.988 -30.573 1.00 94.56 193 TYR A N 1
ATOM 1551 C CA . TYR A 1 193 ? 22.245 -1.228 -29.951 1.00 94.56 193 TYR A CA 1
ATOM 1552 C C . TYR A 1 193 ? 21.057 -2.123 -29.577 1.00 94.56 193 TYR A C 1
ATOM 1554 O O . TYR A 1 193 ? 20.508 -2.000 -28.482 1.00 94.56 193 TYR A O 1
ATOM 1562 N N . THR A 1 194 ? 20.689 -3.062 -30.454 1.00 94.94 194 THR A N 1
ATOM 1563 C CA . THR A 1 194 ? 19.599 -4.018 -30.209 1.00 94.94 194 THR A CA 1
ATOM 1564 C C . THR A 1 194 ? 19.925 -4.950 -29.040 1.00 94.94 194 THR A C 1
ATOM 1566 O O . THR A 1 194 ? 19.086 -5.135 -28.163 1.00 94.94 194 THR A O 1
ATOM 1569 N N . VAL A 1 195 ? 21.152 -5.478 -28.960 1.00 95.31 195 VAL A N 1
ATOM 1570 C CA . VAL A 1 195 ? 21.612 -6.308 -27.831 1.00 95.31 195 VAL A CA 1
ATOM 1571 C C . VAL A 1 195 ? 21.647 -5.503 -26.529 1.00 95.31 195 VAL A C 1
ATOM 1573 O O . VAL A 1 195 ? 21.130 -5.970 -25.517 1.00 95.31 195 VAL A 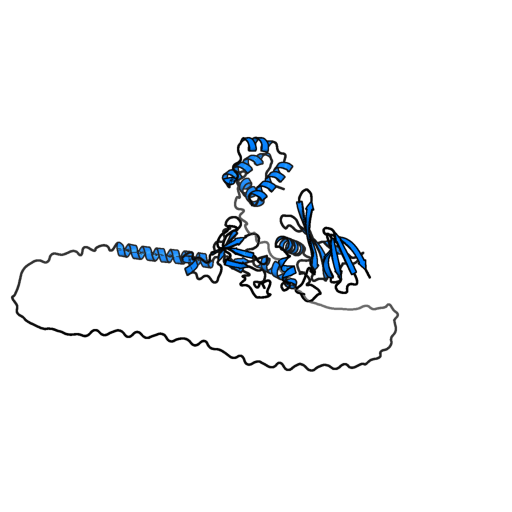O 1
ATOM 1576 N N . TYR A 1 196 ? 22.171 -4.274 -26.548 1.00 93.81 196 TYR A N 1
ATOM 1577 C CA . TYR A 1 196 ? 22.147 -3.369 -25.392 1.00 93.81 196 TYR A CA 1
ATOM 1578 C C . TYR A 1 196 ? 20.713 -3.113 -24.897 1.00 93.81 196 TYR A C 1
ATOM 1580 O O . TYR A 1 196 ? 20.421 -3.270 -23.709 1.00 93.81 196 TYR A O 1
ATOM 1588 N N . LYS A 1 197 ? 19.786 -2.804 -25.813 1.00 90.38 197 LYS A N 1
ATOM 1589 C CA . LYS A 1 197 ? 18.360 -2.634 -25.509 1.00 90.38 197 LYS A CA 1
ATOM 1590 C C . LYS A 1 197 ? 17.711 -3.918 -24.989 1.00 90.38 197 LYS A C 1
ATOM 1592 O O . LYS A 1 197 ? 16.872 -3.829 -24.098 1.00 90.38 197 LYS A O 1
ATOM 1597 N N . PHE A 1 198 ? 18.093 -5.092 -25.489 1.00 91.25 198 PHE A N 1
ATOM 1598 C CA . PHE A 1 198 ? 17.587 -6.375 -24.995 1.00 91.25 198 PHE A CA 1
ATOM 1599 C C . PHE A 1 198 ? 18.066 -6.661 -23.567 1.00 91.25 198 PHE A C 1
ATOM 1601 O O . PHE A 1 198 ? 17.263 -7.042 -22.721 1.00 91.25 198 PHE A O 1
ATOM 1608 N N . VAL A 1 199 ? 19.339 -6.395 -23.257 1.00 90.94 199 VAL A N 1
ATOM 1609 C CA . VAL A 1 199 ? 19.874 -6.509 -21.888 1.00 90.94 199 VAL A CA 1
ATOM 1610 C C . VAL A 1 199 ? 19.196 -5.516 -20.938 1.00 90.94 199 VAL A C 1
ATOM 1612 O O . VAL A 1 199 ? 18.924 -5.872 -19.794 1.00 90.94 199 VAL A O 1
ATOM 1615 N N . ALA A 1 200 ? 18.869 -4.303 -21.395 1.00 86.50 200 ALA A N 1
ATOM 1616 C CA . ALA A 1 200 ? 18.074 -3.355 -20.612 1.00 86.50 200 ALA A CA 1
ATOM 1617 C C . ALA A 1 200 ? 16.637 -3.862 -20.375 1.00 86.50 200 ALA A C 1
ATOM 1619 O O . ALA A 1 200 ? 16.165 -3.831 -19.243 1.00 86.50 200 ALA A O 1
ATOM 1620 N N . TYR A 1 201 ? 15.979 -4.401 -21.409 1.00 85.56 201 TYR A N 1
ATOM 1621 C CA . TYR A 1 201 ? 14.635 -4.989 -21.329 1.00 85.56 201 TYR A CA 1
ATOM 1622 C C . TYR A 1 201 ? 14.559 -6.184 -20.356 1.00 85.56 201 TYR A C 1
ATOM 1624 O O . TYR A 1 201 ? 13.622 -6.280 -19.569 1.00 85.56 201 TYR A O 1
ATOM 1632 N N . GLN A 1 202 ? 15.569 -7.060 -20.346 1.00 85.44 202 GLN A N 1
ATOM 1633 C CA . GLN A 1 202 ? 15.657 -8.187 -19.401 1.00 85.44 202 GLN A CA 1
ATOM 1634 C C . GLN A 1 202 ? 15.959 -7.754 -17.951 1.00 85.44 202 GLN A C 1
ATOM 1636 O O . GLN A 1 202 ? 15.810 -8.553 -17.031 1.00 85.44 202 GLN A O 1
ATOM 1641 N N . LYS A 1 203 ? 16.391 -6.503 -17.733 1.00 85.75 203 LYS A N 1
ATOM 1642 C CA . LYS A 1 203 ? 16.690 -5.917 -16.412 1.00 85.75 203 LYS A CA 1
ATOM 1643 C C . LYS A 1 203 ? 15.600 -4.964 -15.902 1.00 85.75 203 LYS A C 1
ATOM 1645 O O . LYS A 1 203 ? 15.817 -4.266 -14.910 1.00 85.75 203 LYS A O 1
ATOM 1650 N N . LEU A 1 204 ? 14.446 -4.908 -16.569 1.00 84.88 204 LEU A N 1
ATOM 1651 C CA . LEU A 1 204 ? 13.308 -4.114 -16.110 1.00 84.88 204 LEU A CA 1
ATOM 1652 C C . LEU A 1 204 ? 12.732 -4.721 -14.827 1.00 84.88 204 LEU A C 1
ATOM 1654 O O . LEU A 1 204 ? 12.392 -5.903 -14.788 1.00 84.88 204 LEU A O 1
ATOM 1658 N N . GLY A 1 205 ? 12.628 -3.903 -13.779 1.00 86.94 205 GLY A N 1
ATOM 1659 C CA . GLY A 1 205 ? 11.978 -4.306 -12.537 1.00 86.94 205 GLY A CA 1
ATOM 1660 C C . GLY A 1 205 ? 10.460 -4.439 -12.689 1.00 86.94 205 GLY A C 1
ATOM 1661 O O . GLY A 1 205 ? 9.873 -4.067 -13.707 1.00 86.94 205 GLY A O 1
ATOM 1662 N N . TYR A 1 206 ? 9.815 -4.920 -11.632 1.00 89.56 206 TYR A N 1
ATOM 1663 C CA . TYR A 1 206 ? 8.360 -4.944 -11.508 1.00 89.56 206 TYR A CA 1
ATOM 1664 C C . TYR A 1 206 ? 7.924 -3.913 -10.469 1.00 89.56 206 TYR A C 1
ATOM 1666 O O . TYR A 1 206 ? 8.630 -3.682 -9.487 1.00 89.56 206 TYR A O 1
ATOM 1674 N N . ILE A 1 207 ? 6.752 -3.319 -10.681 1.00 91.62 207 ILE A N 1
ATOM 1675 C CA . ILE A 1 207 ? 5.987 -2.673 -9.617 1.00 91.62 207 ILE A CA 1
ATOM 1676 C C . ILE A 1 207 ? 4.797 -3.538 -9.227 1.00 91.62 207 ILE A C 1
ATOM 1678 O O . ILE A 1 207 ? 4.113 -4.112 -10.076 1.00 91.62 207 ILE A O 1
ATOM 1682 N N . TYR A 1 208 ? 4.531 -3.552 -7.931 1.00 92.25 208 TYR A N 1
ATOM 1683 C CA . TYR A 1 208 ? 3.475 -4.293 -7.268 1.00 92.25 208 TYR A CA 1
ATOM 1684 C C . TYR A 1 208 ? 2.523 -3.293 -6.616 1.00 92.25 208 TYR A C 1
ATOM 1686 O O . TYR A 1 208 ? 2.966 -2.374 -5.927 1.00 92.25 208 TYR A O 1
ATOM 1694 N N . VAL A 1 209 ? 1.219 -3.418 -6.851 1.00 92.50 209 VAL A N 1
ATOM 1695 C CA . VAL A 1 209 ? 0.235 -2.463 -6.319 1.00 92.50 209 VAL A CA 1
ATOM 1696 C C . VAL A 1 209 ? -0.171 -2.776 -4.875 1.00 92.50 209 VAL A C 1
ATOM 1698 O O . VAL A 1 209 ? -0.325 -3.941 -4.510 1.00 92.50 209 VAL A O 1
ATOM 1701 N N . LEU A 1 210 ? -0.355 -1.722 -4.070 1.00 91.81 210 LEU A N 1
ATOM 1702 C CA . LEU A 1 210 ? -0.684 -1.778 -2.634 1.00 91.81 210 LEU A CA 1
ATOM 1703 C C . LEU A 1 210 ? -2.122 -1.315 -2.303 1.00 91.81 210 LEU A C 1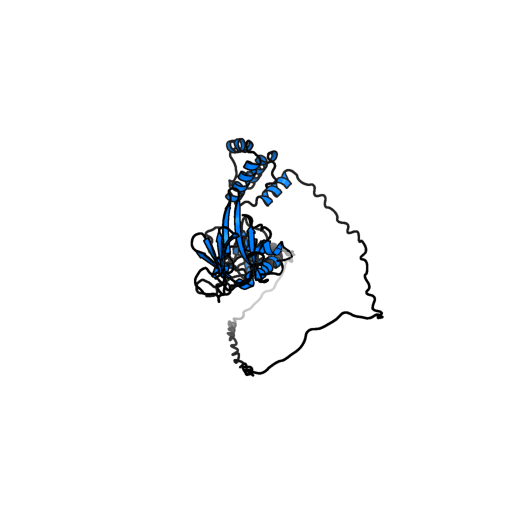
ATOM 1705 O O . LEU A 1 210 ? -2.572 -1.380 -1.159 1.00 91.81 210 LEU A O 1
ATOM 1709 N N . THR A 1 211 ? -2.856 -0.833 -3.306 1.00 88.94 211 THR A N 1
ATOM 1710 C CA . THR A 1 211 ? -4.235 -0.328 -3.208 1.00 88.94 211 THR A CA 1
ATOM 1711 C C . THR A 1 211 ? -5.102 -0.922 -4.313 1.00 88.94 211 THR A C 1
ATOM 1713 O O . THR A 1 211 ? -4.589 -1.458 -5.294 1.00 88.94 211 THR A O 1
ATOM 1716 N N . ASP A 1 212 ? -6.416 -0.760 -4.200 1.00 81.19 212 ASP A N 1
ATOM 1717 C CA . ASP A 1 212 ? -7.345 -1.097 -5.276 1.00 81.19 212 ASP A CA 1
ATOM 1718 C C . ASP A 1 212 ? -7.763 0.131 -6.094 1.00 81.19 212 ASP A C 1
ATOM 1720 O O . ASP A 1 212 ? -7.600 1.272 -5.659 1.00 81.19 212 ASP A O 1
ATOM 1724 N N . GLU A 1 213 ? -8.249 -0.125 -7.314 1.00 77.31 213 GLU A N 1
ATOM 1725 C CA . GLU A 1 213 ? -8.660 0.869 -8.322 1.00 77.31 213 GLU A CA 1
ATOM 1726 C C . GLU A 1 213 ? -7.573 1.894 -8.729 1.00 77.31 213 GLU A C 1
ATOM 1728 O O . GLU A 1 213 ? -7.869 3.024 -9.130 1.00 77.31 213 GLU A O 1
ATOM 1733 N N . LEU A 1 214 ? -6.293 1.503 -8.708 1.00 86.56 214 LEU A N 1
ATOM 1734 C CA . LEU A 1 214 ? -5.199 2.372 -9.149 1.00 86.56 214 LEU A CA 1
ATOM 1735 C C . LEU A 1 214 ? -5.185 2.525 -10.678 1.00 86.56 214 LEU A C 1
ATOM 1737 O O . LEU A 1 214 ? -4.753 1.636 -11.406 1.00 86.56 214 LEU A O 1
ATOM 1741 N N . LEU A 1 215 ? -5.637 3.674 -11.178 1.00 88.31 215 LEU A N 1
ATOM 1742 C CA . LEU A 1 215 ? -5.709 3.958 -12.616 1.00 88.31 215 LEU A CA 1
ATOM 1743 C C . LEU A 1 215 ? -4.322 4.162 -13.249 1.00 88.31 215 LEU A C 1
ATOM 1745 O O . LEU A 1 215 ? -3.562 5.030 -12.814 1.00 88.31 215 LEU A O 1
ATOM 1749 N N . VAL A 1 216 ? -4.051 3.453 -14.348 1.00 88.00 216 VAL A N 1
ATOM 1750 C CA . VAL A 1 216 ? -2.871 3.659 -15.203 1.00 88.00 216 VAL A CA 1
ATOM 1751 C C . VAL A 1 216 ? -3.234 4.553 -16.387 1.00 88.00 216 VAL A C 1
ATOM 1753 O O . VAL A 1 216 ? -4.310 4.402 -16.972 1.00 88.00 216 VAL A O 1
ATOM 1756 N N . ARG A 1 217 ? -2.366 5.507 -16.748 1.00 88.81 217 ARG A N 1
ATOM 1757 C CA . ARG A 1 217 ? -2.697 6.585 -17.705 1.00 88.81 217 ARG A CA 1
ATOM 1758 C C . ARG A 1 217 ? -1.636 6.799 -18.783 1.00 88.81 217 ARG A C 1
ATOM 1760 O O . ARG A 1 217 ? -0.471 6.508 -18.555 1.00 88.81 217 ARG A O 1
ATOM 1767 N N . THR A 1 218 ? -2.017 7.382 -19.922 1.00 87.31 218 THR A N 1
ATOM 1768 C CA . THR A 1 218 ? -1.091 7.756 -21.020 1.00 87.31 218 THR A CA 1
ATOM 1769 C C . THR A 1 218 ? -0.105 8.877 -20.670 1.00 87.31 218 THR A C 1
ATOM 1771 O O . THR A 1 218 ? 0.811 9.150 -21.438 1.00 87.31 218 THR A O 1
ATOM 1774 N N . SER A 1 219 ? -0.320 9.581 -19.558 1.00 84.38 219 SER A N 1
ATOM 1775 C CA . SER A 1 219 ? 0.483 10.718 -19.104 1.00 84.38 219 SER A CA 1
ATOM 1776 C C . SER A 1 219 ? 0.463 10.781 -17.577 1.00 84.38 219 SER A C 1
ATOM 1778 O O . SER A 1 219 ? -0.498 10.327 -16.951 1.00 84.38 219 SER A O 1
ATOM 1780 N N . SER A 1 220 ? 1.498 11.381 -16.989 1.00 80.00 220 SER A N 1
ATOM 1781 C CA . SER A 1 220 ? 1.543 11.772 -15.574 1.00 80.00 220 SER A CA 1
ATOM 1782 C C . SER A 1 220 ? 0.560 12.903 -15.230 1.00 80.00 220 SER A C 1
ATOM 1784 O O . SER A 1 220 ? 0.303 13.172 -14.060 1.00 80.00 220 SER A O 1
ATOM 1786 N N . GLU A 1 221 ? -0.030 13.573 -16.221 1.00 82.25 221 GLU A N 1
ATOM 1787 C CA . GLU A 1 221 ? -1.033 14.608 -15.978 1.00 82.25 221 GLU A CA 1
ATOM 1788 C C . GLU A 1 221 ? -2.376 14.043 -15.485 1.00 82.25 221 GLU A C 1
ATOM 1790 O O . GLU A 1 221 ? -2.845 12.975 -15.895 1.00 82.25 221 GLU A O 1
ATOM 1795 N N . LYS A 1 222 ? -3.077 14.827 -14.652 1.00 74.00 222 LYS A N 1
ATOM 1796 C CA . LYS A 1 222 ? -4.382 14.457 -14.073 1.00 74.00 222 LYS A CA 1
ATOM 1797 C C . LYS A 1 222 ? -5.480 14.196 -15.123 1.00 74.00 222 LYS A C 1
ATOM 1799 O O . LYS A 1 222 ? -6.466 13.536 -14.794 1.00 74.00 222 LYS A O 1
ATOM 1804 N N . ASN A 1 223 ? -5.274 14.630 -16.367 1.00 80.19 223 ASN A N 1
ATOM 1805 C CA . ASN A 1 223 ? -6.201 14.470 -17.490 1.00 80.19 223 ASN A CA 1
ATOM 1806 C C . ASN A 1 223 ? -5.760 13.396 -18.511 1.00 80.19 223 ASN A C 1
ATOM 1808 O O . ASN A 1 223 ? -6.413 13.234 -19.539 1.00 80.19 223 ASN A O 1
ATOM 1812 N N . GLY A 1 224 ? -4.668 12.660 -18.256 1.00 82.19 224 GLY A N 1
ATOM 1813 C CA . GLY A 1 224 ? -4.213 11.575 -19.133 1.00 82.19 224 GLY A CA 1
ATOM 1814 C C . GLY A 1 224 ? -5.268 10.475 -19.302 1.00 82.19 224 GLY A C 1
ATOM 1815 O O . GLY A 1 224 ? -5.912 10.071 -18.330 1.00 82.19 224 GLY A O 1
ATOM 1816 N N . LYS A 1 225 ? -5.432 9.969 -20.533 1.00 86.88 225 LYS A N 1
ATOM 1817 C CA . LYS A 1 225 ? -6.394 8.905 -20.858 1.00 86.88 225 LYS A CA 1
ATOM 1818 C C . LYS A 1 225 ? -6.069 7.656 -20.036 1.00 86.88 225 LYS A C 1
ATOM 1820 O O . LYS A 1 225 ? -4.916 7.231 -19.998 1.00 86.88 225 LYS A O 1
ATOM 1825 N N . VAL A 1 226 ? -7.082 7.054 -19.414 1.00 86.31 226 VAL A N 1
ATOM 1826 C CA . VAL A 1 226 ? -6.937 5.775 -18.705 1.00 86.31 226 VAL A CA 1
ATOM 1827 C C . VAL A 1 226 ? -6.643 4.660 -19.716 1.00 86.31 226 VAL A C 1
ATOM 1829 O O . VAL A 1 226 ? -7.362 4.511 -20.704 1.00 86.31 226 VAL A O 1
ATOM 1832 N N . LEU A 1 227 ? -5.574 3.903 -19.465 1.00 82.31 227 LEU A N 1
ATOM 1833 C CA . LEU A 1 227 ? -5.170 2.717 -20.229 1.00 82.31 227 LEU A CA 1
ATOM 1834 C C . LEU A 1 227 ? -5.645 1.414 -19.573 1.00 82.31 227 LEU A C 1
ATOM 1836 O O . LEU A 1 227 ? -5.863 0.425 -20.263 1.00 82.31 227 LEU A O 1
ATOM 1840 N N . GLY A 1 228 ? -5.819 1.420 -18.252 1.00 83.88 228 GLY A N 1
ATOM 1841 C CA . GLY A 1 228 ? -6.291 0.288 -17.460 1.00 83.88 228 GLY A CA 1
ATOM 1842 C C . GLY A 1 228 ? -6.218 0.605 -15.967 1.00 83.88 228 GLY A C 1
ATOM 1843 O O . GLY A 1 228 ? -6.021 1.761 -15.580 1.00 83.88 228 GLY A O 1
ATOM 1844 N N . SER A 1 229 ? -6.343 -0.417 -15.127 1.00 85.94 229 SER A N 1
ATOM 1845 C CA . SER A 1 229 ? -6.255 -0.288 -13.668 1.00 85.94 229 SER A CA 1
ATOM 1846 C C . SER A 1 229 ? -5.404 -1.389 -13.037 1.00 85.94 229 SER A C 1
ATOM 1848 O O . SER A 1 229 ? -5.296 -2.489 -13.569 1.00 85.94 229 SER A O 1
ATOM 1850 N N . MET A 1 230 ? -4.823 -1.100 -11.878 1.00 87.38 230 MET A N 1
ATOM 1851 C CA . MET A 1 230 ? -4.175 -2.070 -11.001 1.00 87.38 230 MET A CA 1
ATOM 1852 C C . MET A 1 230 ? -5.034 -2.307 -9.747 1.00 87.38 230 MET A C 1
ATOM 1854 O O . MET A 1 230 ? -5.771 -1.420 -9.309 1.00 87.38 230 MET A O 1
ATOM 1858 N N . ASN A 1 231 ? -4.955 -3.516 -9.192 1.00 88.75 231 ASN A N 1
ATOM 1859 C CA . ASN A 1 231 ? -5.688 -3.968 -8.003 1.00 88.75 231 ASN A CA 1
ATOM 1860 C C . ASN A 1 231 ? -4.797 -4.939 -7.206 1.00 88.75 231 ASN A C 1
ATOM 1862 O O . ASN A 1 231 ? -4.110 -5.763 -7.811 1.00 88.75 231 ASN A O 1
ATOM 1866 N N . LEU A 1 232 ? -4.806 -4.845 -5.874 1.00 89.31 232 LEU A N 1
ATOM 1867 C CA . LEU A 1 232 ? -3.946 -5.588 -4.942 1.00 89.31 232 LEU A CA 1
ATOM 1868 C C . LEU A 1 232 ? -4.023 -7.108 -5.144 1.00 89.31 232 LEU A C 1
ATOM 1870 O O . LEU A 1 232 ? -3.022 -7.802 -4.972 1.00 89.31 232 LEU A O 1
ATOM 1874 N N . PHE A 1 233 ? -5.186 -7.618 -5.543 1.00 87.38 233 PHE A N 1
ATOM 1875 C CA . PHE A 1 233 ? -5.460 -9.036 -5.780 1.00 87.38 233 PHE A CA 1
ATOM 1876 C C . PHE A 1 233 ? -5.489 -9.417 -7.269 1.00 87.38 233 PHE A C 1
ATOM 1878 O O . PHE A 1 233 ? -5.826 -10.550 -7.602 1.00 87.38 233 PHE A O 1
ATOM 1885 N N . GLY A 1 234 ? -5.168 -8.489 -8.177 1.00 79.12 234 GLY A N 1
ATOM 1886 C CA . GLY A 1 234 ? -5.163 -8.707 -9.629 1.00 79.12 234 GLY A CA 1
ATOM 1887 C C . GLY A 1 234 ? -6.543 -8.807 -10.284 1.00 79.12 234 GLY A C 1
ATOM 1888 O O . GLY A 1 234 ? -6.638 -8.691 -11.504 1.00 79.12 234 GLY A O 1
ATOM 1889 N N . HIS A 1 235 ? -7.615 -8.933 -9.501 1.00 75.19 235 HIS A N 1
ATOM 1890 C CA . HIS A 1 235 ? -8.988 -9.068 -9.978 1.00 75.19 235 HIS A CA 1
ATOM 1891 C C . HIS A 1 235 ? -9.891 -8.053 -9.273 1.00 75.19 235 HIS A C 1
ATOM 1893 O O . HIS A 1 235 ? -10.173 -8.191 -8.084 1.00 75.19 235 HIS A O 1
ATOM 1899 N N . ALA A 1 236 ? -10.374 -7.049 -10.006 1.00 68.75 236 ALA A N 1
ATOM 1900 C CA . ALA A 1 236 ? -11.430 -6.160 -9.531 1.00 68.75 236 ALA A CA 1
ATOM 1901 C C . ALA A 1 236 ? -12.773 -6.530 -10.163 1.00 68.75 236 ALA A C 1
ATOM 1903 O O . ALA A 1 236 ? -12.907 -6.547 -11.388 1.00 68.75 236 ALA A O 1
ATOM 1904 N N . ARG A 1 237 ? -13.798 -6.715 -9.327 1.00 66.88 237 ARG A N 1
ATOM 1905 C CA . ARG A 1 237 ? -15.188 -6.614 -9.777 1.00 66.88 237 ARG A CA 1
ATOM 1906 C C . ARG A 1 237 ? -15.588 -5.142 -9.823 1.00 66.88 237 ARG A C 1
ATOM 1908 O O . ARG A 1 237 ? -15.302 -4.387 -8.898 1.00 66.88 237 ARG A O 1
ATOM 1915 N N . GLY A 1 238 ? -16.237 -4.722 -10.904 1.00 63.62 238 GLY A N 1
ATOM 1916 C CA . GLY A 1 238 ? -16.880 -3.412 -10.987 1.00 63.62 238 GLY A CA 1
ATOM 1917 C C . GLY A 1 238 ? -18.184 -3.366 -10.182 1.00 63.62 238 GLY A C 1
ATOM 1918 O O . GLY A 1 238 ? -18.650 -4.383 -9.675 1.00 63.62 238 GLY A O 1
ATOM 1919 N N . ARG A 1 239 ? -18.834 -2.193 -10.137 1.00 65.25 239 ARG A N 1
ATOM 1920 C CA . ARG A 1 239 ? -20.143 -1.993 -9.472 1.00 65.25 239 ARG A CA 1
ATOM 1921 C C . ARG A 1 239 ? -21.212 -3.012 -9.902 1.00 65.25 239 ARG A C 1
ATOM 1923 O O . ARG A 1 239 ? -22.035 -3.405 -9.087 1.00 65.25 239 ARG A O 1
ATOM 1930 N N . ASP A 1 240 ? -21.176 -3.451 -11.157 1.00 68.25 240 ASP A N 1
ATOM 1931 C CA . ASP A 1 240 ? -22.093 -4.444 -11.734 1.00 68.25 240 ASP A CA 1
ATOM 1932 C C . ASP A 1 240 ? -21.731 -5.903 -11.367 1.00 68.25 240 ASP A C 1
ATOM 1934 O O . ASP A 1 240 ? -22.250 -6.839 -11.971 1.00 68.25 240 ASP A O 1
ATOM 1938 N N . ASN A 1 241 ? -20.773 -6.109 -10.456 1.00 64.56 241 ASN A N 1
ATOM 1939 C CA . ASN A 1 241 ? -20.149 -7.391 -10.106 1.00 64.56 241 ASN A CA 1
ATOM 1940 C C . ASN A 1 241 ? -19.435 -8.123 -11.272 1.00 64.56 241 ASN A C 1
ATOM 1942 O O . ASN A 1 241 ? -19.062 -9.287 -11.142 1.00 64.56 241 ASN A O 1
ATOM 1946 N N . LYS A 1 242 ? -19.227 -7.437 -12.405 1.00 69.06 242 LYS A N 1
ATOM 1947 C CA . LYS A 1 242 ? -18.494 -7.917 -13.594 1.00 69.06 242 LYS A CA 1
ATOM 1948 C C . LYS A 1 242 ? -16.991 -7.721 -13.413 1.00 69.06 242 LYS A C 1
ATOM 1950 O O . LYS A 1 242 ? -16.582 -6.671 -12.916 1.00 69.06 242 LYS A O 1
ATOM 1955 N N . ASP A 1 243 ? -16.185 -8.666 -13.880 1.00 68.38 243 ASP A N 1
ATOM 1956 C CA . ASP A 1 243 ? -14.726 -8.551 -13.836 1.00 68.38 243 ASP A CA 1
ATOM 1957 C C . ASP A 1 243 ? -14.218 -7.421 -14.750 1.00 68.38 243 ASP A C 1
ATOM 1959 O O . ASP A 1 243 ? -14.655 -7.262 -15.893 1.00 68.38 243 ASP A O 1
ATOM 1963 N N . VAL A 1 244 ? -13.281 -6.627 -14.234 1.00 69.75 244 VAL A N 1
ATOM 1964 C CA . VAL A 1 244 ? -12.583 -5.552 -14.949 1.00 69.75 244 VAL A CA 1
ATOM 1965 C C . VAL A 1 244 ? -11.146 -5.998 -15.212 1.00 69.75 244 VAL A C 1
ATOM 1967 O O . VAL A 1 244 ? -10.535 -6.650 -14.368 1.00 69.75 244 VAL A O 1
ATOM 1970 N N . LEU A 1 245 ? -10.577 -5.630 -16.365 1.00 66.81 245 LEU A N 1
ATOM 1971 C CA . LEU A 1 245 ? -9.167 -5.895 -16.658 1.00 66.81 245 LEU A CA 1
ATOM 1972 C C . LEU A 1 245 ? -8.270 -5.152 -15.651 1.00 66.81 245 LEU A C 1
ATOM 1974 O O . LEU A 1 245 ? -8.119 -3.927 -15.717 1.00 66.81 245 LEU A O 1
ATOM 1978 N N . THR A 1 246 ? -7.676 -5.909 -14.730 1.00 73.38 246 THR A N 1
ATOM 1979 C CA . THR A 1 246 ? -6.764 -5.401 -13.705 1.00 73.38 246 THR A CA 1
ATOM 1980 C C . THR A 1 246 ? -5.447 -6.156 -13.654 1.00 73.38 246 THR A C 1
ATOM 1982 O O . THR A 1 246 ? -5.378 -7.340 -13.964 1.00 73.38 246 THR A O 1
ATOM 1985 N N . PHE A 1 247 ? -4.400 -5.454 -13.221 1.00 76.88 247 PHE A N 1
ATOM 1986 C CA . PHE A 1 247 ? -3.052 -5.996 -13.065 1.00 76.88 247 PHE A CA 1
ATOM 1987 C C . PHE A 1 247 ? -2.605 -5.905 -11.595 1.00 76.88 247 PHE A C 1
ATOM 1989 O O . PHE A 1 247 ? -2.713 -4.841 -10.985 1.00 76.88 247 PHE A O 1
ATOM 1996 N N . ALA A 1 248 ? -2.099 -7.000 -11.017 1.00 75.56 248 ALA A N 1
ATOM 1997 C CA . ALA A 1 248 ? -1.479 -6.985 -9.680 1.00 75.56 248 ALA A CA 1
ATOM 1998 C C . ALA A 1 248 ? -0.029 -6.470 -9.718 1.00 75.56 248 ALA A C 1
ATOM 2000 O O . ALA A 1 248 ? 0.439 -5.801 -8.793 1.00 75.56 248 ALA A O 1
ATOM 2001 N N . GLU A 1 249 ? 0.664 -6.779 -10.812 1.00 84.44 249 GLU A N 1
ATOM 2002 C CA . GLU A 1 249 ? 2.045 -6.411 -11.096 1.00 84.44 249 GLU A CA 1
ATOM 2003 C C . GLU A 1 249 ? 2.148 -5.871 -12.530 1.00 84.44 249 GLU A C 1
ATOM 2005 O O . GLU A 1 249 ? 1.428 -6.322 -13.420 1.00 84.44 249 GLU A O 1
ATOM 2010 N N . LEU A 1 250 ? 3.023 -4.889 -12.756 1.00 80.62 250 LEU A N 1
ATOM 2011 C CA . LEU A 1 250 ? 3.370 -4.376 -14.087 1.00 80.62 250 LEU A CA 1
ATOM 2012 C C . LEU A 1 250 ? 4.889 -4.218 -14.199 1.00 80.62 250 LEU A C 1
ATOM 2014 O O . LEU A 1 250 ? 5.568 -3.912 -13.218 1.00 80.62 250 LEU A O 1
ATOM 2018 N N . LYS A 1 251 ? 5.429 -4.381 -15.409 1.00 82.38 251 LYS A N 1
ATOM 2019 C CA . LYS A 1 251 ? 6.853 -4.135 -15.679 1.00 82.38 251 LYS A CA 1
ATOM 2020 C C . LYS A 1 251 ? 7.127 -2.630 -15.697 1.00 82.38 251 LYS A C 1
ATOM 2022 O O . LYS A 1 251 ? 6.375 -1.854 -16.293 1.00 82.38 251 LYS A O 1
ATOM 2027 N N . LEU A 1 252 ? 8.217 -2.212 -15.064 1.00 80.19 252 LEU A N 1
ATOM 2028 C CA . LEU A 1 252 ? 8.742 -0.856 -15.177 1.00 80.19 252 LEU A CA 1
ATOM 2029 C C . LEU A 1 252 ? 9.266 -0.617 -16.597 1.00 80.19 252 LEU A C 1
ATOM 2031 O O . LEU A 1 252 ? 9.869 -1.494 -17.203 1.00 80.19 252 LEU A O 1
ATOM 2035 N N . TYR A 1 253 ? 9.070 0.588 -17.128 1.00 72.75 253 TYR A N 1
ATOM 2036 C CA . TYR A 1 253 ? 9.729 1.037 -18.361 1.00 72.75 253 TYR A CA 1
ATOM 2037 C C . TYR A 1 253 ? 11.143 1.568 -18.073 1.00 72.75 253 TYR A C 1
ATOM 2039 O O . TYR A 1 253 ? 12.058 1.429 -18.884 1.00 72.75 253 TYR A O 1
ATOM 2047 N N . SER A 1 254 ? 11.303 2.207 -16.912 1.00 67.88 254 SER A N 1
ATOM 2048 C CA . SER A 1 254 ? 12.574 2.611 -16.316 1.00 67.88 254 SER A CA 1
ATOM 2049 C C . SER A 1 254 ? 12.463 2.436 -14.806 1.00 67.88 254 SER A C 1
ATOM 2051 O O . SER A 1 254 ? 11.390 2.655 -14.243 1.00 67.88 254 SER A O 1
ATOM 2053 N N . ASN A 1 255 ? 13.572 2.095 -14.154 1.00 66.12 255 ASN A N 1
ATOM 2054 C CA . ASN A 1 255 ? 13.653 2.045 -12.693 1.00 66.12 255 ASN A CA 1
ATOM 2055 C C . ASN A 1 255 ? 13.695 3.463 -12.073 1.00 66.12 255 ASN A C 1
ATOM 2057 O O . ASN A 1 255 ? 13.597 3.619 -10.860 1.00 66.12 255 ASN A O 1
ATOM 2061 N N . GLU A 1 256 ? 13.813 4.507 -12.901 1.00 67.50 256 GLU A N 1
ATOM 2062 C CA . GLU A 1 256 ? 13.776 5.911 -12.490 1.00 67.50 256 GLU A CA 1
ATOM 2063 C C . GLU A 1 256 ? 12.339 6.426 -12.310 1.00 67.50 256 GLU A C 1
ATOM 2065 O O . GLU A 1 256 ? 11.492 6.347 -13.206 1.00 67.50 256 GLU A O 1
ATOM 2070 N N . LYS A 1 257 ? 12.084 7.039 -11.153 1.00 75.94 257 LYS A N 1
ATOM 2071 C CA . LYS A 1 257 ? 10.820 7.699 -10.819 1.00 75.94 257 LYS A CA 1
ATOM 2072 C C . LYS A 1 257 ? 10.726 9.072 -11.500 1.00 75.94 257 LYS A C 1
ATOM 2074 O O . LYS A 1 257 ? 11.554 9.950 -11.272 1.00 75.94 257 LYS A O 1
ATOM 2079 N N . GLN A 1 258 ? 9.686 9.284 -12.305 1.00 77.56 258 GLN A N 1
ATOM 2080 C CA . GLN A 1 258 ? 9.433 10.537 -13.021 1.00 77.56 258 GLN A CA 1
ATOM 2081 C C . GLN A 1 258 ? 8.510 11.443 -12.189 1.00 77.56 258 GLN A C 1
ATOM 2083 O O . GLN A 1 258 ? 7.282 11.397 -12.291 1.00 77.56 258 GLN A O 1
ATOM 2088 N N . GLY A 1 259 ? 9.116 12.253 -11.316 1.00 84.38 259 GLY A N 1
ATOM 2089 C CA . GLY A 1 259 ? 8.395 13.118 -10.377 1.00 84.38 259 GLY A CA 1
ATOM 2090 C C . GLY A 1 259 ? 7.624 12.295 -9.344 1.00 84.38 259 GLY A C 1
ATOM 2091 O O . GLY A 1 259 ? 8.219 11.565 -8.555 1.00 84.38 259 GLY A O 1
ATOM 2092 N N . ALA A 1 260 ? 6.293 12.377 -9.356 1.00 85.62 260 ALA A N 1
ATOM 2093 C CA . ALA A 1 260 ? 5.434 11.575 -8.482 1.00 85.62 260 ALA A CA 1
ATOM 2094 C C . ALA A 1 260 ? 5.040 10.199 -9.069 1.00 85.62 260 ALA A C 1
ATOM 2096 O O . ALA A 1 260 ? 4.334 9.437 -8.408 1.00 85.62 260 ALA A O 1
ATOM 2097 N N . PHE A 1 261 ? 5.488 9.851 -10.283 1.00 88.50 261 PHE A N 1
ATOM 2098 C CA . PHE A 1 261 ? 5.005 8.687 -11.037 1.00 88.50 261 PHE A CA 1
ATOM 2099 C C . PHE A 1 261 ? 6.119 7.695 -11.388 1.00 88.50 261 PHE A C 1
ATOM 2101 O O . PHE A 1 261 ? 7.246 8.088 -11.683 1.00 88.50 261 PHE A O 1
ATOM 2108 N N . TYR A 1 262 ? 5.783 6.407 -11.442 1.00 89.44 262 TYR A N 1
ATOM 2109 C CA . TYR A 1 262 ? 6.547 5.426 -12.209 1.00 89.44 262 TYR A CA 1
ATOM 2110 C C . TYR A 1 262 ? 6.032 5.371 -13.645 1.00 89.44 262 TYR A C 1
ATOM 2112 O O . TYR A 1 262 ? 4.830 5.500 -13.900 1.00 89.44 262 TYR A O 1
ATOM 2120 N N . LYS A 1 263 ? 6.959 5.152 -14.577 1.00 88.75 263 LYS A N 1
ATOM 2121 C CA . LYS A 1 263 ? 6.665 4.883 -15.982 1.00 88.75 263 LYS A CA 1
ATOM 2122 C C . LYS A 1 263 ? 6.663 3.369 -16.181 1.00 88.75 263 LYS A C 1
ATOM 2124 O O . LYS A 1 263 ? 7.657 2.711 -15.876 1.00 88.75 263 LYS A O 1
ATOM 2129 N N . VAL A 1 264 ? 5.553 2.821 -16.658 1.00 87.81 264 VAL A N 1
ATOM 2130 C CA . VAL A 1 264 ? 5.254 1.380 -16.652 1.00 87.81 264 VAL A CA 1
ATOM 2131 C C . VAL A 1 264 ? 4.890 0.888 -18.048 1.00 87.81 264 VAL A C 1
ATOM 2133 O O . VAL A 1 264 ? 4.682 1.681 -18.967 1.00 87.81 264 VAL A O 1
ATOM 2136 N N . ILE A 1 265 ? 4.797 -0.427 -18.198 1.00 86.00 265 ILE A N 1
ATOM 2137 C CA . ILE A 1 265 ? 4.431 -1.106 -19.435 1.00 86.00 265 ILE A CA 1
ATOM 2138 C C . ILE A 1 265 ? 3.143 -1.903 -19.193 1.00 86.00 265 ILE A C 1
ATOM 2140 O O . ILE A 1 265 ? 3.062 -2.650 -18.223 1.00 86.00 265 ILE A O 1
ATOM 2144 N N . MET A 1 266 ? 2.136 -1.722 -20.054 1.00 75.31 266 MET A N 1
ATOM 2145 C CA . MET A 1 266 ? 0.744 -2.147 -19.810 1.00 75.31 266 MET A CA 1
ATOM 2146 C C . MET A 1 266 ? 0.406 -3.625 -20.083 1.00 75.31 266 MET A C 1
ATOM 2148 O O . MET A 1 266 ? -0.739 -4.022 -19.875 1.00 75.31 266 MET A O 1
ATOM 2152 N N . SER A 1 267 ? 1.328 -4.427 -20.613 1.00 64.75 267 SER A N 1
ATOM 2153 C CA . SER A 1 267 ? 1.017 -5.755 -21.169 1.00 64.75 267 SER A CA 1
ATOM 2154 C C . SER A 1 267 ? 2.241 -6.679 -21.214 1.00 64.75 267 SER A C 1
ATOM 2156 O O . SER A 1 267 ? 3.348 -6.278 -20.839 1.00 64.75 267 SER A O 1
ATOM 2158 N N . ASP A 1 268 ? 2.069 -7.898 -21.747 1.00 65.50 268 ASP A N 1
ATOM 2159 C CA . ASP A 1 268 ? 3.159 -8.743 -22.266 1.00 65.50 268 ASP A CA 1
ATOM 2160 C C . ASP A 1 268 ? 3.777 -8.138 -23.537 1.00 65.50 268 ASP A C 1
ATOM 2162 O O . ASP A 1 268 ? 3.715 -8.660 -24.649 1.00 65.50 268 ASP A O 1
ATOM 2166 N N . PHE A 1 269 ? 4.357 -6.963 -23.340 1.00 68.31 269 PHE A N 1
ATOM 2167 C CA . PHE A 1 269 ? 4.917 -6.079 -24.341 1.00 68.31 269 PHE A CA 1
ATOM 2168 C C . PHE A 1 269 ? 6.187 -6.707 -24.924 1.00 68.31 269 PHE A C 1
ATOM 2170 O O . PHE A 1 269 ? 7.194 -6.819 -24.218 1.00 68.31 269 PHE A O 1
ATOM 2177 N N . PRO A 1 270 ? 6.177 -7.147 -26.194 1.00 75.25 270 PRO A N 1
ATOM 2178 C CA . PRO A 1 270 ? 7.325 -7.822 -26.774 1.00 75.25 270 PRO A CA 1
ATOM 2179 C C . PRO A 1 270 ? 8.509 -6.859 -26.866 1.00 75.25 270 PRO A C 1
ATOM 2181 O O . PRO A 1 270 ? 8.339 -5.654 -27.059 1.00 75.25 270 PRO A O 1
ATOM 2184 N N . PHE A 1 271 ? 9.729 -7.398 -26.817 1.00 83.94 271 PHE A N 1
ATOM 2185 C CA . PHE A 1 271 ? 10.962 -6.606 -26.893 1.00 83.94 271 PHE A CA 1
ATOM 2186 C C . PHE A 1 271 ? 10.989 -5.619 -28.082 1.00 83.94 271 PHE A C 1
ATOM 2188 O O . PHE A 1 271 ? 11.511 -4.514 -27.954 1.00 83.94 271 PHE A O 1
ATOM 2195 N N . ILE A 1 272 ? 10.366 -5.969 -29.213 1.00 82.94 272 ILE A N 1
ATOM 2196 C CA . ILE A 1 272 ? 10.199 -5.086 -30.378 1.00 82.94 272 ILE A CA 1
ATOM 2197 C C . ILE A 1 272 ? 9.506 -3.762 -30.009 1.00 82.94 272 ILE A C 1
ATOM 2199 O O . ILE A 1 272 ? 9.972 -2.695 -30.405 1.00 82.94 272 ILE A O 1
ATOM 2203 N N . SER A 1 273 ? 8.447 -3.798 -29.201 1.00 80.25 273 SER A N 1
ATOM 2204 C CA . SER A 1 273 ? 7.735 -2.589 -28.774 1.00 80.25 273 SER A CA 1
ATOM 2205 C C . SER A 1 273 ? 8.574 -1.724 -27.824 1.00 80.25 273 SER A C 1
ATOM 2207 O O . SER A 1 273 ? 8.485 -0.498 -27.878 1.00 80.25 273 SER A O 1
ATOM 2209 N N . TYR A 1 274 ? 9.458 -2.334 -27.022 1.00 80.44 274 TYR A N 1
ATOM 2210 C CA . TYR A 1 274 ? 10.448 -1.626 -26.194 1.00 80.44 274 TYR A CA 1
ATOM 2211 C C . TYR A 1 274 ? 11.610 -1.041 -27.015 1.00 80.44 274 TYR A C 1
ATOM 2213 O O . TYR A 1 274 ? 12.124 0.031 -26.694 1.00 80.44 274 TYR A O 1
ATOM 2221 N N . LEU A 1 275 ? 12.017 -1.715 -28.094 1.00 85.00 275 LEU A N 1
ATOM 2222 C CA . LEU A 1 275 ? 13.054 -1.238 -29.010 1.00 85.00 275 LEU A CA 1
ATOM 2223 C C . LEU A 1 275 ? 12.605 0.020 -29.773 1.00 85.00 275 LEU A C 1
ATOM 2225 O O . LEU A 1 275 ? 13.411 0.928 -29.969 1.00 85.00 275 LEU A O 1
ATOM 2229 N N . PHE A 1 276 ? 11.324 0.089 -30.152 1.00 84.44 276 PHE A N 1
ATOM 2230 C CA . PHE A 1 276 ? 10.732 1.204 -30.905 1.00 84.44 276 PHE A CA 1
ATOM 2231 C C . PHE A 1 276 ? 9.902 2.192 -30.058 1.00 84.44 276 PHE A C 1
ATOM 2233 O O . PHE A 1 276 ? 9.301 3.105 -30.617 1.00 84.44 276 PHE A O 1
ATOM 2240 N N . ASN A 1 277 ? 9.888 2.048 -28.726 1.00 75.75 277 ASN A N 1
ATOM 2241 C CA . ASN A 1 277 ? 9.124 2.880 -27.780 1.00 75.75 277 ASN A CA 1
ATOM 2242 C C . ASN A 1 277 ? 7.619 3.018 -28.138 1.00 75.75 277 ASN A C 1
ATOM 2244 O O . ASN A 1 277 ? 7.070 4.120 -28.084 1.00 75.75 277 ASN A O 1
ATOM 2248 N N . LEU A 1 278 ? 6.961 1.925 -28.542 1.00 69.38 278 LEU A N 1
ATOM 2249 C CA . LEU A 1 278 ? 5.564 1.949 -29.002 1.00 69.38 278 LEU A CA 1
ATOM 2250 C C . LEU A 1 278 ? 4.563 2.242 -27.862 1.00 69.38 278 LEU A C 1
ATOM 2252 O O . LEU A 1 278 ? 4.895 2.163 -26.681 1.00 69.38 278 LEU A O 1
ATOM 2256 N N . ASN A 1 279 ? 3.333 2.607 -28.241 1.00 65.12 279 ASN A N 1
ATOM 2257 C CA . ASN A 1 279 ? 2.378 3.402 -27.448 1.00 65.12 279 ASN A CA 1
ATOM 2258 C C . ASN A 1 279 ? 1.828 2.791 -26.134 1.00 65.12 279 ASN A C 1
ATOM 2260 O O . ASN A 1 279 ? 1.043 3.458 -25.463 1.00 65.12 279 ASN A O 1
ATOM 2264 N N . ASP A 1 280 ? 2.228 1.587 -25.718 1.00 73.81 280 ASP A N 1
ATOM 2265 C CA . ASP A 1 280 ? 1.657 0.882 -24.548 1.00 73.81 280 ASP A CA 1
ATOM 2266 C C . ASP A 1 280 ? 2.324 1.280 -23.209 1.00 73.81 280 ASP A C 1
ATOM 2268 O O . ASP A 1 280 ? 2.402 0.507 -22.247 1.00 73.81 280 ASP A O 1
ATOM 2272 N N . ILE A 1 281 ? 2.827 2.515 -23.164 1.00 84.19 281 ILE A N 1
ATOM 2273 C CA . ILE A 1 281 ? 3.488 3.140 -22.020 1.00 84.19 281 ILE A CA 1
ATOM 2274 C C . ILE A 1 281 ? 2.432 3.730 -21.083 1.00 84.19 281 ILE A C 1
ATOM 2276 O O . ILE A 1 281 ? 1.675 4.628 -21.457 1.00 84.19 281 ILE A O 1
ATOM 2280 N N . GLY A 1 282 ? 2.435 3.262 -19.838 1.00 87.38 282 GLY A N 1
ATOM 2281 C CA . GLY A 1 282 ? 1.600 3.780 -18.764 1.00 87.38 282 GLY A CA 1
ATOM 2282 C C . GLY A 1 282 ? 2.360 4.667 -17.776 1.00 87.38 282 GLY A C 1
ATOM 2283 O O . GLY A 1 282 ? 3.580 4.591 -17.635 1.00 87.38 282 GLY A O 1
ATOM 2284 N N . TYR A 1 283 ? 1.603 5.461 -17.028 1.00 89.88 283 TYR A N 1
ATOM 2285 C CA . TYR A 1 283 ? 2.047 6.220 -15.864 1.00 89.88 283 TYR A CA 1
ATOM 2286 C C . TYR A 1 283 ? 1.202 5.833 -14.650 1.00 89.88 283 TYR A C 1
ATOM 2288 O O . TYR A 1 283 ? -0.030 5.821 -14.725 1.00 89.88 283 TYR A O 1
ATOM 2296 N N . VAL A 1 284 ? 1.874 5.515 -13.541 1.00 90.88 284 VAL A N 1
ATOM 2297 C CA . VAL A 1 284 ? 1.275 5.035 -12.284 1.00 90.88 284 VAL A CA 1
ATOM 2298 C C . VAL A 1 284 ? 1.808 5.859 -11.120 1.00 90.88 284 VAL A C 1
ATOM 2300 O O . VAL A 1 284 ? 2.998 6.159 -11.063 1.00 90.88 284 VAL A O 1
ATOM 2303 N N . TYR A 1 285 ? 0.941 6.249 -10.187 1.00 89.94 285 TYR A N 1
ATOM 2304 C CA . TYR A 1 285 ? 1.334 7.112 -9.074 1.00 89.94 285 TYR A CA 1
ATOM 2305 C C . TYR A 1 285 ? 2.183 6.343 -8.048 1.00 89.94 285 TYR A C 1
ATOM 2307 O O . TYR A 1 285 ? 1.725 5.378 -7.439 1.00 89.94 285 TYR A O 1
ATOM 2315 N N . ALA A 1 286 ? 3.424 6.786 -7.837 1.00 89.25 286 ALA A N 1
ATOM 2316 C CA . ALA A 1 286 ? 4.475 6.026 -7.153 1.00 89.25 286 ALA A CA 1
ATOM 2317 C C . ALA A 1 286 ? 4.260 5.825 -5.641 1.00 89.25 286 ALA A C 1
ATOM 2319 O O . ALA A 1 286 ? 5.051 5.143 -5.005 1.00 89.25 286 ALA A O 1
ATOM 2320 N N . LYS A 1 287 ? 3.230 6.448 -5.059 1.00 88.19 287 LYS A N 1
ATOM 2321 C CA . LYS A 1 287 ? 2.816 6.269 -3.656 1.00 88.19 287 LYS A CA 1
ATOM 2322 C C . LYS A 1 287 ? 1.990 4.995 -3.438 1.00 88.19 287 LYS A C 1
ATOM 2324 O O . LYS A 1 287 ? 1.891 4.533 -2.314 1.00 88.19 287 LYS A O 1
ATOM 2329 N N . TYR A 1 288 ? 1.362 4.467 -4.489 1.00 90.69 288 TYR A N 1
ATOM 2330 C CA . TYR A 1 288 ? 0.386 3.373 -4.397 1.00 90.69 288 TYR A CA 1
ATOM 2331 C C . TYR A 1 288 ? 0.938 2.020 -4.871 1.00 90.69 288 TYR A C 1
ATOM 2333 O O . TYR A 1 288 ? 0.186 1.054 -5.022 1.00 90.69 288 TYR A O 1
ATOM 2341 N N . VAL A 1 289 ? 2.245 1.965 -5.131 1.00 92.00 289 VAL A N 1
ATOM 2342 C CA . VAL A 1 289 ? 2.970 0.791 -5.618 1.00 92.00 289 VAL A CA 1
ATOM 2343 C C . VAL A 1 289 ? 4.338 0.706 -4.950 1.00 92.00 289 VAL A C 1
ATOM 2345 O O . VAL A 1 289 ? 4.924 1.728 -4.598 1.00 92.00 289 VAL A O 1
ATOM 2348 N N . THR A 1 290 ? 4.862 -0.508 -4.858 1.00 92.06 290 THR A N 1
ATOM 2349 C CA . THR A 1 290 ? 6.206 -0.827 -4.367 1.00 92.06 290 THR A CA 1
ATOM 2350 C C . THR A 1 290 ? 6.984 -1.617 -5.416 1.00 92.06 290 THR A C 1
ATOM 2352 O O . THR A 1 290 ? 6.402 -2.134 -6.370 1.00 92.06 290 THR A O 1
ATOM 2355 N N . THR A 1 291 ? 8.299 -1.722 -5.252 1.00 91.81 291 THR A N 1
ATOM 2356 C CA . THR A 1 291 ? 9.153 -2.652 -6.009 1.00 91.81 291 THR A CA 1
ATOM 2357 C C . THR A 1 291 ? 9.491 -3.919 -5.219 1.00 91.81 291 THR A C 1
ATOM 2359 O O . THR A 1 291 ? 10.131 -4.811 -5.770 1.00 91.81 291 THR A O 1
ATOM 2362 N N . ASP A 1 292 ? 9.071 -4.029 -3.952 1.00 93.19 292 ASP A N 1
ATOM 2363 C CA . ASP A 1 292 ? 9.224 -5.251 -3.157 1.00 93.19 292 ASP A CA 1
ATOM 2364 C C . ASP A 1 292 ? 7.987 -6.157 -3.261 1.00 93.19 292 ASP A C 1
ATOM 2366 O O . ASP A 1 292 ? 6.853 -5.757 -2.986 1.00 93.19 292 ASP A O 1
ATOM 2370 N N . LYS A 1 293 ? 8.210 -7.422 -3.630 1.00 92.00 293 LYS A N 1
ATOM 2371 C CA . LYS A 1 293 ? 7.142 -8.422 -3.707 1.00 92.00 293 LYS A CA 1
ATOM 2372 C C . LYS A 1 293 ? 6.690 -8.882 -2.316 1.00 92.00 293 LYS A C 1
ATOM 2374 O O . LYS A 1 293 ? 5.527 -9.251 -2.166 1.00 92.00 293 LYS A O 1
ATOM 2379 N N . ASN A 1 294 ? 7.563 -8.832 -1.305 1.00 94.38 294 ASN A N 1
ATOM 2380 C CA . ASN A 1 294 ? 7.229 -9.251 0.061 1.00 94.38 294 ASN A CA 1
ATOM 2381 C C . ASN A 1 294 ? 6.288 -8.243 0.739 1.00 94.38 294 ASN A C 1
ATOM 2383 O O . ASN A 1 294 ? 5.324 -8.645 1.393 1.00 94.38 294 ASN A O 1
ATOM 2387 N N . GLU A 1 295 ? 6.494 -6.942 0.517 1.00 94.06 295 GLU A N 1
ATOM 2388 C CA . GLU A 1 295 ? 5.548 -5.895 0.911 1.00 94.06 295 GLU A CA 1
ATOM 2389 C C . GLU A 1 295 ? 4.161 -6.120 0.276 1.00 94.06 295 GLU A C 1
ATOM 2391 O O . GLU A 1 295 ? 3.176 -6.214 1.012 1.00 94.06 295 GLU A O 1
ATOM 2396 N N . GLN A 1 296 ? 4.050 -6.322 -1.049 1.00 94.75 296 GLN A N 1
ATOM 2397 C CA . GLN A 1 296 ? 2.743 -6.636 -1.657 1.00 94.75 296 GLN A CA 1
ATOM 2398 C C . GLN A 1 296 ? 2.128 -7.913 -1.069 1.00 94.75 296 GLN A C 1
ATOM 2400 O O . GLN A 1 296 ? 0.941 -7.913 -0.744 1.00 94.75 296 GLN A O 1
ATOM 2405 N N . GLN A 1 297 ? 2.904 -8.988 -0.901 1.00 94.81 297 GLN A N 1
ATOM 2406 C CA . GLN A 1 297 ? 2.410 -10.224 -0.285 1.00 94.81 297 GLN A CA 1
ATOM 2407 C C . GLN A 1 297 ? 1.921 -10.001 1.152 1.00 94.81 297 GLN A C 1
ATOM 2409 O O . GLN A 1 297 ? 0.960 -10.640 1.572 1.00 94.81 297 GLN A O 1
ATOM 2414 N N . THR A 1 298 ? 2.518 -9.063 1.888 1.00 95.50 298 THR A N 1
ATOM 2415 C CA . THR A 1 298 ? 2.097 -8.687 3.244 1.00 95.50 298 THR A CA 1
ATOM 2416 C C . THR A 1 298 ? 0.755 -7.952 3.229 1.00 95.50 298 THR A C 1
ATOM 2418 O O . THR A 1 298 ? -0.153 -8.341 3.966 1.00 95.50 298 THR A O 1
ATOM 2421 N N . TYR A 1 299 ? 0.571 -6.971 2.335 1.00 94.94 299 TYR A N 1
ATOM 2422 C CA . TYR A 1 299 ? -0.732 -6.326 2.111 1.00 94.94 299 TYR A CA 1
ATOM 2423 C C . TYR A 1 299 ? -1.788 -7.356 1.670 1.00 94.94 299 TYR A C 1
ATOM 2425 O O . TYR A 1 299 ? -2.859 -7.441 2.272 1.00 94.94 299 TYR A O 1
ATOM 2433 N N . GLN A 1 300 ? -1.482 -8.188 0.667 1.00 93.81 300 GLN A N 1
ATOM 2434 C CA . GLN A 1 300 ? -2.372 -9.256 0.200 1.00 93.81 300 GLN A CA 1
ATOM 2435 C C . GLN A 1 300 ? -2.761 -10.196 1.343 1.00 93.81 300 GLN A C 1
ATOM 2437 O O . GLN A 1 300 ? -3.942 -10.479 1.502 1.00 93.81 300 GLN A O 1
ATOM 2442 N N . LYS A 1 301 ? -1.806 -10.654 2.163 1.00 95.12 301 LYS A N 1
ATOM 2443 C CA . LYS A 1 301 ? -2.056 -11.531 3.316 1.00 95.12 301 LYS A CA 1
ATOM 2444 C C . LYS A 1 301 ? -3.025 -10.882 4.311 1.00 95.12 301 LYS A C 1
ATOM 2446 O O . LYS A 1 301 ? -4.004 -11.522 4.684 1.00 95.12 301 LYS A O 1
ATOM 2451 N N . ILE A 1 302 ? -2.763 -9.638 4.719 1.00 94.75 302 ILE A N 1
ATOM 2452 C CA . ILE A 1 302 ? -3.538 -8.926 5.749 1.00 94.75 302 ILE A CA 1
ATOM 2453 C C . ILE A 1 302 ? -4.977 -8.649 5.290 1.00 94.75 302 ILE A C 1
ATOM 2455 O O . ILE A 1 302 ? -5.903 -8.859 6.072 1.00 94.75 302 ILE A O 1
ATOM 2459 N N . PHE A 1 303 ? -5.174 -8.246 4.030 1.00 92.69 303 PHE A N 1
ATOM 2460 C CA . PHE A 1 303 ? -6.494 -7.900 3.483 1.00 92.69 303 PHE A CA 1
ATOM 2461 C C . PHE A 1 303 ? -7.221 -9.070 2.789 1.00 92.69 303 PHE A C 1
ATOM 2463 O O . PHE A 1 303 ? -8.385 -8.928 2.421 1.00 92.69 303 PHE A O 1
ATOM 2470 N N . LYS A 1 304 ? -6.588 -10.246 2.625 1.00 91.50 304 LYS A N 1
ATOM 2471 C CA . LYS A 1 304 ? -7.193 -11.433 1.980 1.00 91.50 304 LYS A CA 1
ATOM 2472 C C . LYS A 1 304 ? -8.588 -11.799 2.518 1.00 91.50 304 LYS A C 1
ATOM 2474 O O . LYS A 1 304 ? -9.418 -12.166 1.688 1.00 91.50 304 LYS A O 1
ATOM 2479 N N . PRO A 1 305 ? -8.885 -11.723 3.832 1.00 88.69 305 PRO A N 1
ATOM 2480 C CA . PRO A 1 305 ? -10.198 -12.117 4.355 1.00 88.69 305 PRO A CA 1
ATOM 2481 C C . PRO A 1 305 ? -11.349 -11.167 3.993 1.00 88.69 305 PRO A C 1
ATOM 2483 O O . PRO A 1 305 ? -12.498 -11.586 4.058 1.00 88.69 305 PRO A O 1
ATOM 2486 N N . ILE A 1 306 ? -11.049 -9.934 3.562 1.00 84.19 306 ILE A N 1
ATOM 2487 C CA . ILE A 1 306 ? -12.042 -8.939 3.111 1.00 84.19 306 ILE A CA 1
ATOM 2488 C C . ILE A 1 306 ? -12.019 -8.719 1.587 1.00 84.19 306 ILE A C 1
ATOM 2490 O O . ILE A 1 306 ? -12.732 -7.868 1.067 1.00 84.19 306 ILE A O 1
ATOM 2494 N N . LYS A 1 307 ? -11.210 -9.488 0.837 1.00 85.31 307 LYS A N 1
ATOM 2495 C CA . LYS A 1 307 ? -10.966 -9.274 -0.606 1.00 85.31 307 LYS A CA 1
ATOM 2496 C C . LYS A 1 307 ? -12.227 -9.328 -1.482 1.00 85.31 307 LYS A C 1
ATOM 2498 O O . LYS A 1 307 ? -12.228 -8.790 -2.585 1.00 85.31 307 LYS A O 1
ATOM 2503 N N . ASP A 1 308 ? -13.250 -10.054 -1.028 1.00 78.69 308 ASP A N 1
ATOM 2504 C CA . ASP A 1 308 ? -14.493 -10.290 -1.767 1.00 78.69 308 ASP A CA 1
ATOM 2505 C C . ASP A 1 308 ? -15.603 -9.288 -1.394 1.00 78.69 308 ASP A C 1
ATOM 2507 O O . ASP A 1 308 ? -16.610 -9.223 -2.103 1.00 78.69 308 ASP A O 1
ATOM 2511 N N . ASP A 1 309 ? -15.417 -8.478 -0.340 1.00 76.75 309 ASP A N 1
ATOM 2512 C CA . ASP A 1 309 ? -16.292 -7.343 -0.040 1.00 76.75 309 ASP A CA 1
ATOM 2513 C C . ASP A 1 309 ? -15.810 -6.101 -0.802 1.00 76.75 309 ASP A C 1
ATOM 2515 O O . ASP A 1 309 ? -14.858 -5.416 -0.424 1.00 76.75 309 ASP A O 1
ATOM 2519 N N . TYR A 1 310 ? -16.494 -5.802 -1.907 1.00 73.88 310 TYR A N 1
ATOM 2520 C CA . TYR A 1 310 ? -16.185 -4.640 -2.737 1.00 73.88 310 TYR A CA 1
ATOM 2521 C C . TYR A 1 310 ? -16.304 -3.307 -1.980 1.00 73.88 310 TYR A C 1
ATOM 2523 O O . TYR A 1 310 ? -15.571 -2.369 -2.291 1.00 73.88 310 TYR A O 1
ATOM 2531 N N . TYR A 1 311 ? -17.219 -3.186 -1.014 1.00 72.81 311 TYR A N 1
ATOM 2532 C CA . TYR A 1 311 ? -17.510 -1.921 -0.340 1.00 72.81 311 TYR A CA 1
ATOM 2533 C C . TYR A 1 311 ? -16.515 -1.621 0.776 1.00 72.81 311 TYR A C 1
ATOM 2535 O O . TYR A 1 311 ? -15.993 -0.505 0.820 1.00 72.81 311 TYR A O 1
ATOM 2543 N N . GLU A 1 312 ? -16.212 -2.597 1.634 1.00 74.06 312 GLU A N 1
ATOM 2544 C CA . GLU A 1 312 ? -15.178 -2.463 2.661 1.00 74.06 312 GLU A CA 1
ATOM 2545 C C . GLU A 1 312 ? -13.825 -2.188 1.999 1.00 74.06 312 GLU A C 1
ATOM 2547 O O . GLU A 1 312 ? -13.211 -1.147 2.253 1.00 74.06 312 GLU A O 1
ATOM 2552 N N . LEU A 1 313 ? -13.416 -3.057 1.067 1.00 77.12 313 LEU A N 1
ATOM 2553 C CA . LEU A 1 313 ? -12.123 -2.971 0.397 1.00 77.12 313 LEU A CA 1
ATOM 2554 C C . LEU A 1 313 ? -11.949 -1.636 -0.348 1.00 77.12 313 LEU A C 1
ATOM 2556 O O . LEU A 1 313 ? -10.882 -1.022 -0.271 1.00 77.12 313 LEU A O 1
ATOM 2560 N N . LYS A 1 314 ? -12.996 -1.134 -1.016 1.00 75.50 314 LYS A N 1
ATOM 2561 C CA . LYS A 1 314 ? -12.971 0.171 -1.696 1.00 75.50 314 LYS A CA 1
ATOM 2562 C C . LYS A 1 314 ? -13.022 1.367 -0.743 1.00 75.50 314 LYS A C 1
ATOM 2564 O O . LYS A 1 314 ? -12.441 2.403 -1.062 1.00 75.50 314 LYS A O 1
ATOM 2569 N N . SER A 1 315 ? -13.702 1.255 0.400 1.00 74.75 315 SER A N 1
ATOM 2570 C CA . SER A 1 315 ? -13.700 2.309 1.429 1.00 74.75 315 SER A CA 1
ATOM 2571 C C . SER A 1 315 ? -12.327 2.472 2.088 1.00 74.75 315 SER A C 1
ATOM 2573 O O . SER A 1 315 ? -11.962 3.567 2.518 1.00 74.75 315 SER A O 1
ATOM 2575 N N . LEU A 1 316 ? -11.546 1.389 2.122 1.00 81.25 316 LEU A N 1
ATOM 2576 C CA . LEU A 1 316 ? -10.230 1.336 2.727 1.00 81.25 316 LEU A CA 1
ATOM 2577 C C . LEU A 1 316 ? -9.173 1.956 1.802 1.00 81.25 316 LEU A C 1
ATOM 2579 O O . LEU A 1 316 ? -8.421 1.254 1.120 1.00 81.25 316 LEU A O 1
ATOM 2583 N N . GLU A 1 317 ? -9.111 3.292 1.784 1.00 84.94 317 GLU A N 1
ATOM 2584 C CA . GLU A 1 317 ? -8.072 4.036 1.064 1.00 84.94 317 GLU A CA 1
ATOM 2585 C C . GLU A 1 317 ? -6.661 3.581 1.475 1.00 84.94 317 GLU A C 1
ATOM 2587 O O . GLU A 1 317 ? -6.416 3.207 2.625 1.00 84.94 317 GLU A O 1
ATOM 2592 N N . TYR A 1 318 ? -5.697 3.710 0.556 1.00 87.00 318 TYR A N 1
ATOM 2593 C CA . TYR A 1 318 ? -4.286 3.379 0.790 1.00 87.00 318 TYR A CA 1
ATOM 2594 C C . TYR A 1 318 ? -3.717 3.929 2.111 1.00 87.00 318 TYR A C 1
ATOM 2596 O O . TYR A 1 318 ? -2.923 3.252 2.756 1.00 87.00 318 TYR A O 1
ATOM 2604 N N . ALA A 1 319 ? -4.139 5.130 2.529 1.00 87.19 319 ALA A N 1
ATOM 2605 C CA . ALA A 1 319 ? -3.731 5.737 3.795 1.00 87.19 319 ALA A CA 1
ATOM 2606 C C . ALA A 1 319 ? -3.973 4.805 4.995 1.00 87.19 319 ALA A C 1
ATOM 2608 O O . ALA A 1 319 ? -3.068 4.546 5.785 1.00 87.19 319 ALA A O 1
ATOM 2609 N N . TYR A 1 320 ? -5.184 4.257 5.086 1.00 89.25 320 TYR A N 1
ATOM 2610 C CA . TYR A 1 320 ? -5.588 3.353 6.155 1.00 89.25 320 TYR A CA 1
ATOM 2611 C C . TYR A 1 320 ? -4.968 1.967 5.979 1.00 89.25 320 TYR A C 1
ATOM 2613 O O . TYR A 1 320 ? -4.562 1.364 6.968 1.00 89.25 320 TYR A O 1
ATOM 2621 N N . ARG A 1 321 ? -4.798 1.490 4.735 1.00 91.25 321 ARG A N 1
ATOM 2622 C CA . ARG A 1 321 ? -4.077 0.232 4.456 1.00 91.25 321 ARG A CA 1
ATOM 2623 C C . ARG A 1 321 ? -2.651 0.267 4.989 1.00 91.25 321 ARG A C 1
ATOM 2625 O O . ARG A 1 321 ? -2.266 -0.632 5.725 1.00 91.25 321 ARG A O 1
ATOM 2632 N N . ALA A 1 322 ? -1.901 1.315 4.652 1.00 92.06 322 ALA A N 1
ATOM 2633 C CA . ALA A 1 322 ? -0.528 1.498 5.102 1.00 92.06 322 ALA A CA 1
ATOM 2634 C C . ALA A 1 322 ? -0.444 1.577 6.635 1.00 92.06 322 ALA A C 1
ATOM 2636 O O . ALA A 1 322 ? 0.408 0.926 7.227 1.00 92.06 322 ALA A O 1
ATOM 2637 N N . ILE A 1 323 ? -1.372 2.286 7.288 1.00 92.50 323 ILE A N 1
ATOM 2638 C CA . ILE A 1 323 ? -1.443 2.365 8.756 1.00 92.50 323 ILE A CA 1
ATOM 2639 C C . ILE A 1 323 ? -1.730 0.991 9.389 1.00 92.50 323 ILE A C 1
ATOM 2641 O O . ILE A 1 323 ? -1.024 0.597 10.313 1.00 92.50 323 ILE A O 1
ATOM 2645 N N . ILE A 1 324 ? -2.699 0.224 8.876 1.00 93.62 324 ILE A N 1
ATOM 2646 C CA . ILE A 1 324 ? -3.003 -1.133 9.371 1.00 93.62 324 ILE A CA 1
ATOM 2647 C C . ILE A 1 324 ? -1.802 -2.066 9.182 1.00 93.62 324 ILE A C 1
ATOM 2649 O O . ILE A 1 324 ? -1.412 -2.763 10.117 1.00 93.62 324 ILE A O 1
ATOM 2653 N N . VAL A 1 325 ? -1.200 -2.071 7.988 1.00 95.12 325 VAL A N 1
ATOM 2654 C CA . VAL A 1 325 ? -0.035 -2.911 7.687 1.00 95.12 325 VAL A CA 1
ATOM 2655 C C . VAL A 1 325 ? 1.125 -2.542 8.604 1.00 95.12 325 VAL A C 1
ATOM 2657 O O . VAL A 1 325 ? 1.653 -3.432 9.259 1.00 95.12 325 VAL A O 1
ATOM 2660 N N . ASN A 1 326 ? 1.458 -1.256 8.737 1.00 94.50 326 ASN A N 1
ATOM 2661 C CA . ASN A 1 326 ? 2.526 -0.789 9.622 1.00 94.50 326 ASN A CA 1
ATOM 2662 C C . ASN A 1 326 ? 2.260 -1.149 11.093 1.00 94.50 326 ASN A C 1
ATOM 2664 O O . ASN A 1 326 ? 3.182 -1.577 11.783 1.00 94.50 326 ASN A O 1
ATOM 2668 N N . ALA A 1 327 ? 1.021 -1.052 11.581 1.00 94.62 327 ALA A N 1
ATOM 2669 C CA . ALA A 1 327 ? 0.674 -1.434 12.953 1.00 94.62 327 ALA A CA 1
ATOM 2670 C C . ALA A 1 327 ? 0.824 -2.944 13.215 1.00 94.62 327 ALA A C 1
ATOM 2672 O O . ALA A 1 327 ? 1.204 -3.350 14.315 1.00 94.62 327 ALA A O 1
ATOM 2673 N N . ILE A 1 328 ? 0.537 -3.776 12.210 1.00 94.81 328 ILE A N 1
ATOM 2674 C CA . ILE A 1 328 ? 0.666 -5.238 12.274 1.00 94.81 328 ILE A CA 1
ATOM 2675 C C . ILE A 1 328 ? 2.131 -5.681 12.108 1.00 94.81 328 ILE A C 1
ATOM 2677 O O . ILE A 1 328 ? 2.580 -6.578 12.820 1.00 94.81 328 ILE A O 1
ATOM 2681 N N . THR A 1 329 ? 2.899 -5.069 11.201 1.00 94.75 329 THR A N 1
ATOM 2682 C CA . THR A 1 329 ? 4.286 -5.474 10.901 1.00 94.75 329 THR A CA 1
ATOM 2683 C C . THR A 1 329 ? 5.310 -4.950 11.902 1.00 94.75 329 THR A C 1
ATOM 2685 O O . THR A 1 329 ? 6.317 -5.615 12.122 1.00 94.75 329 THR A O 1
ATOM 2688 N N . THR A 1 330 ? 5.070 -3.805 12.548 1.00 93.50 330 THR A N 1
ATOM 2689 C CA . THR A 1 330 ? 5.982 -3.269 13.580 1.00 93.50 330 THR A CA 1
ATOM 2690 C C . THR A 1 330 ? 5.879 -3.991 14.925 1.00 93.50 330 THR A C 1
ATOM 2692 O O . THR A 1 330 ? 6.773 -3.851 15.758 1.00 93.50 330 THR A O 1
ATOM 2695 N N . GLN A 1 331 ? 4.828 -4.786 15.148 1.00 95.25 331 GLN A N 1
ATOM 2696 C CA . GLN A 1 331 ? 4.575 -5.469 16.417 1.00 95.25 331 GLN A CA 1
ATOM 2697 C C . GLN A 1 331 ? 4.724 -6.994 16.273 1.00 95.25 331 GLN A C 1
ATOM 2699 O O . GLN A 1 331 ? 3.857 -7.632 15.669 1.00 95.25 331 GLN A O 1
ATOM 2704 N N . PRO A 1 332 ? 5.757 -7.626 16.871 1.00 94.44 332 PRO A N 1
ATOM 2705 C CA . PRO A 1 332 ? 6.011 -9.064 16.724 1.00 94.44 332 PRO A CA 1
ATOM 2706 C C . PRO A 1 332 ? 4.836 -9.974 17.112 1.00 94.44 332 PRO A C 1
ATOM 2708 O O . PRO A 1 332 ? 4.652 -11.027 16.504 1.00 94.44 332 PRO A O 1
ATOM 2711 N N . ALA A 1 333 ? 4.013 -9.555 18.081 1.00 94.69 333 ALA A N 1
ATOM 2712 C CA . ALA A 1 333 ? 2.800 -10.270 18.478 1.00 94.69 333 ALA A CA 1
ATOM 2713 C C . ALA A 1 333 ? 1.726 -10.292 17.371 1.00 94.69 333 ALA A C 1
ATOM 2715 O O . ALA A 1 333 ? 1.013 -11.283 17.229 1.00 94.69 333 ALA A O 1
ATOM 2716 N N . LEU A 1 334 ? 1.630 -9.228 16.563 1.00 95.88 334 LEU A N 1
ATOM 2717 C CA . LEU A 1 334 ? 0.584 -9.071 15.550 1.00 95.88 334 LEU A CA 1
ATOM 2718 C C . LEU A 1 334 ? 1.021 -9.525 14.151 1.00 95.88 334 LEU A C 1
ATOM 2720 O O . LEU A 1 334 ? 0.161 -9.916 13.370 1.00 95.88 334 LEU A O 1
ATOM 2724 N N . MET A 1 335 ? 2.326 -9.569 13.840 1.00 93.12 335 MET A N 1
ATOM 2725 C CA . MET A 1 335 ? 2.892 -9.952 12.523 1.00 93.12 335 MET A CA 1
ATOM 2726 C C . MET A 1 335 ? 2.257 -11.195 11.862 1.00 93.12 335 MET A C 1
ATOM 2728 O O . MET A 1 335 ? 2.220 -11.329 10.631 1.00 93.12 335 MET A O 1
ATOM 2732 N N . ARG A 1 336 ? 1.796 -12.162 12.664 1.00 93.44 336 ARG A N 1
ATOM 2733 C CA . ARG A 1 336 ? 1.180 -13.403 12.168 1.00 93.44 336 ARG A CA 1
ATOM 2734 C C . ARG A 1 336 ? -0.297 -13.242 11.814 1.00 93.44 336 ARG A C 1
ATOM 2736 O O . ARG A 1 336 ? -0.746 -13.954 10.916 1.00 93.44 336 ARG A O 1
ATOM 2743 N N . LEU A 1 337 ? -0.992 -12.295 12.433 1.00 95.88 337 LEU A N 1
ATOM 2744 C CA . LEU A 1 337 ? -2.418 -12.038 12.271 1.00 95.88 337 LEU A CA 1
ATOM 2745 C C . LEU A 1 337 ? -2.758 -11.424 10.902 1.00 95.88 337 LEU A C 1
ATOM 2747 O O . LEU A 1 337 ? -1.884 -11.013 10.129 1.00 95.88 337 LEU A O 1
ATOM 2751 N N . VAL A 1 338 ? -4.055 -11.410 10.605 1.00 94.38 338 VAL A N 1
ATOM 2752 C CA . VAL A 1 338 ? -4.702 -10.776 9.443 1.00 94.38 338 VAL A CA 1
ATOM 2753 C C . VAL A 1 338 ? -6.023 -10.142 9.898 1.00 94.38 338 VAL A C 1
ATOM 2755 O O . VAL A 1 338 ? -6.451 -10.396 11.026 1.00 94.38 338 VAL A O 1
ATOM 2758 N N . LEU A 1 339 ? -6.687 -9.342 9.055 1.00 91.44 339 LEU A N 1
ATOM 2759 C CA . LEU A 1 339 ? -8.044 -8.875 9.370 1.00 91.44 339 LEU A CA 1
ATOM 2760 C C . LEU A 1 339 ? -9.014 -10.060 9.490 1.00 91.44 339 LEU A C 1
ATOM 2762 O O . LEU A 1 339 ? -8.917 -11.025 8.735 1.00 91.44 339 LEU A O 1
ATOM 2766 N N . LYS A 1 340 ? -9.980 -9.979 10.402 1.00 87.88 340 LYS A N 1
ATOM 2767 C CA . LYS A 1 340 ? -11.113 -10.910 10.459 1.00 87.88 340 LYS A CA 1
ATOM 2768 C C . LYS A 1 340 ? -12.223 -10.407 9.526 1.00 87.88 340 LYS A C 1
ATOM 2770 O O . LYS A 1 340 ? -12.479 -9.209 9.462 1.00 87.88 340 LYS A O 1
ATOM 2775 N N . GLY A 1 341 ? -12.830 -11.316 8.762 1.00 78.25 341 GLY A N 1
ATOM 2776 C CA . GLY A 1 341 ? -13.915 -10.975 7.835 1.00 78.25 341 GLY A CA 1
ATOM 2777 C C . GLY A 1 341 ? -15.234 -10.639 8.552 1.00 78.25 341 GLY A C 1
ATOM 2778 O O . GLY A 1 341 ? -15.367 -10.933 9.744 1.00 78.25 341 GLY A O 1
ATOM 2779 N N . PRO A 1 342 ? -16.216 -10.049 7.843 1.00 72.06 342 PRO A N 1
ATOM 2780 C CA . PRO A 1 342 ? -17.551 -9.790 8.384 1.00 72.06 342 PRO A CA 1
ATOM 2781 C C . PRO A 1 342 ? -18.267 -11.080 8.815 1.00 72.06 342 PRO A C 1
ATOM 2783 O O . PRO A 1 342 ? -18.046 -12.148 8.244 1.00 72.06 342 PRO A O 1
ATOM 2786 N N . CYS A 1 343 ? -19.165 -10.972 9.799 1.00 72.69 343 CYS A N 1
ATOM 2787 C CA . CYS A 1 343 ? -20.042 -12.081 10.197 1.00 72.69 343 CYS A CA 1
ATOM 2788 C C . CYS A 1 343 ? -21.178 -12.327 9.201 1.00 72.69 343 CYS A C 1
ATOM 2790 O O . CYS A 1 343 ? -21.565 -13.469 8.965 1.00 72.69 343 CYS A O 1
ATOM 2792 N N . ASP A 1 344 ? -21.756 -11.242 8.677 1.00 66.56 344 ASP A N 1
ATOM 2793 C CA . ASP A 1 344 ? -22.814 -11.320 7.680 1.00 66.56 344 ASP A CA 1
ATOM 2794 C C . ASP A 1 344 ? -22.203 -11.780 6.350 1.00 66.56 344 ASP A C 1
ATOM 2796 O O . ASP A 1 344 ? -21.158 -11.280 5.927 1.00 66.56 344 ASP A O 1
ATOM 2800 N N . SER A 1 345 ? -22.891 -12.678 5.640 1.00 58.56 345 SER A N 1
ATOM 2801 C CA . SER A 1 345 ? -22.623 -12.917 4.217 1.00 58.56 345 SER A CA 1
ATOM 2802 C C . SER A 1 345 ? -22.621 -11.575 3.468 1.00 58.56 345 SER A C 1
ATOM 2804 O O . SER A 1 345 ? -23.517 -10.771 3.738 1.00 58.56 345 SER A O 1
ATOM 2806 N N . PRO A 1 346 ? -21.689 -11.320 2.523 1.00 55.66 346 PRO A N 1
ATOM 2807 C CA . PRO A 1 346 ? -21.460 -9.993 1.940 1.00 55.66 346 PRO A CA 1
ATOM 2808 C C . PRO A 1 346 ? -22.701 -9.467 1.207 1.00 55.66 346 PRO A C 1
ATOM 2810 O O . PRO A 1 346 ? -22.936 -9.729 0.024 1.00 55.66 346 PRO A O 1
ATOM 2813 N N . SER A 1 347 ? -23.536 -8.738 1.947 1.00 49.03 347 SER A N 1
ATOM 2814 C CA . SER A 1 347 ? -24.802 -8.215 1.457 1.00 49.03 347 SER A CA 1
ATOM 2815 C C . SER A 1 347 ? -24.519 -6.940 0.671 1.00 49.03 347 SER A C 1
ATOM 2817 O O . SER A 1 347 ? -23.871 -6.022 1.169 1.00 49.03 347 SER A O 1
ATOM 2819 N N . MET A 1 348 ? -25.001 -6.866 -0.570 1.00 47.81 348 MET A N 1
ATOM 2820 C CA . MET A 1 348 ? -24.607 -5.823 -1.533 1.00 47.81 348 MET A CA 1
ATOM 2821 C C . MET A 1 348 ? -25.073 -4.397 -1.168 1.00 47.81 348 MET A C 1
ATOM 2823 O O . MET A 1 348 ? -24.917 -3.479 -1.968 1.00 47.81 348 MET A O 1
ATOM 2827 N N . ASN A 1 349 ? -25.669 -4.200 0.011 1.00 47.88 349 ASN A N 1
ATOM 2828 C CA . ASN A 1 349 ? -26.281 -2.954 0.441 1.00 47.88 349 ASN A CA 1
ATOM 2829 C C . ASN A 1 349 ? -25.800 -2.527 1.839 1.00 47.88 349 ASN A C 1
ATOM 2831 O O . ASN A 1 349 ? -26.307 -2.998 2.849 1.00 47.88 349 ASN A O 1
ATOM 2835 N N . VAL A 1 350 ? -24.959 -1.485 1.847 1.00 51.56 350 VAL A N 1
ATOM 2836 C CA . VAL A 1 350 ? -24.843 -0.467 2.912 1.00 51.56 350 VAL A CA 1
ATOM 2837 C C . VAL A 1 350 ? -24.055 -0.843 4.188 1.00 51.56 350 VAL A C 1
ATOM 2839 O O . VAL A 1 350 ? -24.545 -1.509 5.088 1.00 51.56 350 VAL A O 1
ATOM 2842 N N . ARG A 1 351 ? -22.880 -0.200 4.320 1.00 53.69 351 ARG A N 1
ATOM 2843 C CA . ARG A 1 351 ? -22.175 0.249 5.552 1.00 53.69 351 ARG A CA 1
ATOM 2844 C C . ARG A 1 351 ? -21.728 -0.764 6.618 1.00 53.69 351 ARG A C 1
ATOM 2846 O O . ARG A 1 351 ? -20.899 -0.365 7.427 1.00 53.69 351 ARG A O 1
ATOM 2853 N N . ASN A 1 352 ? -22.211 -1.999 6.634 1.00 54.00 352 ASN A N 1
ATOM 2854 C CA . ASN A 1 352 ? -21.880 -2.983 7.670 1.00 54.00 352 ASN A CA 1
ATOM 2855 C C . ASN A 1 352 ? -20.468 -3.572 7.482 1.00 54.00 352 ASN A C 1
ATOM 2857 O O . ASN A 1 352 ? -20.324 -4.634 6.887 1.00 54.00 352 ASN A O 1
ATOM 2861 N N . ALA A 1 353 ? -19.435 -2.900 7.995 1.00 58.06 353 ALA A N 1
ATOM 2862 C CA . ALA A 1 353 ? -18.046 -3.370 7.929 1.00 58.06 353 ALA A CA 1
ATOM 2863 C C . ALA A 1 353 ? -17.543 -3.877 9.301 1.00 58.06 353 ALA A C 1
ATOM 2865 O O . ALA A 1 353 ? -17.887 -3.280 10.326 1.00 58.06 353 ALA A O 1
ATOM 2866 N N . PRO A 1 354 ? -16.696 -4.927 9.362 1.00 55.72 354 PRO A N 1
ATOM 2867 C CA . PRO A 1 354 ? -16.003 -5.337 10.591 1.00 55.72 354 PRO A CA 1
ATOM 2868 C C . PRO A 1 354 ? -14.921 -4.322 11.000 1.00 55.72 354 PRO A C 1
ATOM 2870 O O . PRO A 1 354 ? -14.486 -4.293 12.152 1.00 55.72 354 PRO A O 1
ATOM 2873 N N . LEU A 1 355 ? -14.506 -3.476 10.053 1.00 71.19 355 LEU A N 1
ATOM 2874 C CA . LEU A 1 355 ? -13.497 -2.440 10.188 1.00 71.19 355 LEU A CA 1
ATOM 2875 C C . LEU A 1 355 ? -14.142 -1.050 10.170 1.00 71.19 355 LEU A C 1
ATOM 2877 O O . LEU A 1 355 ? -14.921 -0.718 9.275 1.00 71.19 355 LEU A O 1
ATOM 2881 N N . ARG A 1 356 ? -13.771 -0.191 11.123 1.00 74.38 356 ARG A N 1
ATOM 2882 C CA . ARG A 1 356 ? -14.124 1.235 11.098 1.00 74.38 356 ARG A CA 1
ATOM 2883 C C . ARG A 1 356 ? -12.925 2.089 10.749 1.00 74.38 356 ARG A C 1
ATOM 2885 O O . ARG A 1 356 ? -11.854 1.932 11.321 1.00 74.38 356 ARG A O 1
ATOM 2892 N N . ILE A 1 357 ? -13.178 3.082 9.908 1.00 77.56 357 ILE A N 1
ATOM 2893 C CA . ILE A 1 357 ? -12.236 4.122 9.510 1.00 77.56 357 ILE A CA 1
ATOM 2894 C C . ILE A 1 357 ? -12.694 5.469 10.078 1.00 77.56 357 ILE A C 1
ATOM 2896 O O . ILE A 1 357 ? -13.892 5.768 10.096 1.00 77.56 357 ILE A O 1
ATOM 2900 N N . GLY A 1 358 ? -11.751 6.322 10.472 1.00 71.25 358 GLY A N 1
ATOM 2901 C CA . GLY A 1 358 ? -12.012 7.744 10.637 1.00 71.25 358 GLY A CA 1
ATOM 2902 C C . GLY A 1 358 ? -10.757 8.612 10.648 1.00 71.25 358 GLY A C 1
ATOM 2903 O O . GLY A 1 358 ? -9.622 8.138 10.659 1.00 71.25 358 GLY A O 1
ATOM 2904 N N . GLN A 1 359 ? -10.989 9.921 10.641 1.00 77.38 359 GLN A N 1
ATOM 2905 C CA . GLN A 1 359 ? -9.959 10.947 10.746 1.00 77.38 359 GLN A CA 1
ATOM 2906 C C . GLN A 1 359 ? -10.445 12.063 11.670 1.00 77.38 359 GLN A C 1
ATOM 2908 O O . GLN A 1 359 ? -11.630 12.406 11.662 1.00 77.38 359 GLN A O 1
ATOM 2913 N N . TYR A 1 360 ? -9.536 12.663 12.431 1.00 75.75 360 TYR A N 1
ATOM 2914 C CA . TYR A 1 360 ? -9.774 13.934 13.104 1.00 75.75 360 TYR A CA 1
ATOM 2915 C C . TYR A 1 360 ? -8.567 14.856 12.948 1.00 75.75 360 TYR A C 1
ATOM 2917 O O . TYR A 1 360 ? -7.414 14.426 12.919 1.00 75.75 360 TYR A O 1
ATOM 2925 N N . GLN A 1 361 ? -8.837 16.152 12.839 1.00 72.88 361 GLN A N 1
ATOM 2926 C CA . GLN A 1 361 ? -7.799 17.168 12.763 1.00 72.88 361 GLN A CA 1
ATOM 2927 C C . GLN A 1 361 ? -7.571 17.741 14.162 1.00 72.88 361 GLN A C 1
ATOM 2929 O O . GLN A 1 361 ? -8.436 18.420 14.715 1.00 72.88 361 GLN A O 1
ATOM 2934 N N . ASN A 1 362 ? -6.413 17.443 14.747 1.00 73.69 362 ASN A N 1
ATOM 2935 C CA . ASN A 1 362 ? -5.896 18.193 15.885 1.00 73.69 362 ASN A CA 1
ATOM 2936 C C . ASN A 1 362 ? -5.183 19.457 15.361 1.00 73.69 362 ASN A C 1
ATOM 2938 O O . ASN A 1 362 ? -4.845 19.528 14.178 1.00 73.69 362 ASN A O 1
ATOM 2942 N N . ARG A 1 363 ? -4.944 20.453 16.223 1.00 72.00 363 ARG A N 1
ATOM 2943 C CA . ARG A 1 363 ? -4.384 21.768 15.844 1.00 72.00 363 ARG A CA 1
ATOM 2944 C C . ARG A 1 363 ? -3.098 21.662 15.017 1.00 72.00 363 ARG A C 1
ATOM 2946 O O . ARG A 1 363 ? -2.929 22.428 14.075 1.00 72.00 363 ARG A O 1
ATOM 2953 N N . ASP A 1 364 ? -2.252 20.688 15.342 1.00 74.19 364 ASP A N 1
ATOM 2954 C CA . ASP A 1 364 ? -0.918 20.520 14.755 1.00 74.19 364 ASP A CA 1
ATOM 2955 C C . ASP A 1 364 ? -0.801 19.329 13.782 1.00 74.19 364 ASP A C 1
ATOM 2957 O O . ASP A 1 364 ? 0.223 19.187 13.115 1.00 74.19 364 ASP A O 1
ATOM 2961 N N . LYS A 1 365 ? -1.811 18.444 13.700 1.00 77.69 365 LYS A N 1
ATOM 2962 C CA . LYS A 1 365 ? -1.782 17.255 12.823 1.00 77.69 365 LYS A CA 1
ATOM 2963 C C . LYS A 1 365 ? -3.160 16.653 12.538 1.00 77.69 365 LYS A C 1
ATOM 2965 O O . LYS A 1 365 ? -4.009 16.564 13.424 1.00 77.69 365 LYS A O 1
ATOM 2970 N N . THR A 1 366 ? -3.333 16.124 11.327 1.00 81.38 366 THR A N 1
ATOM 2971 C CA . THR A 1 366 ? -4.351 15.098 11.051 1.00 81.38 366 THR A CA 1
ATOM 2972 C C . THR A 1 366 ? -3.935 13.794 11.725 1.00 81.38 366 THR A C 1
ATOM 2974 O O . THR A 1 366 ? -2.790 13.361 11.579 1.00 81.38 366 THR A O 1
ATOM 2977 N N . VAL A 1 367 ? -4.865 13.177 12.450 1.00 83.25 367 VAL A N 1
ATOM 2978 C CA . VAL A 1 367 ? -4.742 11.818 12.982 1.00 83.25 367 VAL A CA 1
ATOM 2979 C C . VAL A 1 367 ? -5.804 10.958 12.311 1.00 83.25 367 VAL A C 1
ATOM 2981 O O . VAL A 1 367 ? -6.982 11.320 12.271 1.00 83.25 367 VAL A O 1
ATOM 2984 N N . PHE A 1 368 ? -5.376 9.825 11.775 1.00 85.38 368 PHE A N 1
ATOM 2985 C CA . PHE A 1 368 ? -6.250 8.762 11.307 1.00 85.38 368 PHE A CA 1
ATOM 2986 C C . PHE A 1 368 ? -6.431 7.747 12.433 1.00 85.38 368 PHE A C 1
ATOM 2988 O O . PHE A 1 368 ? -5.481 7.458 13.160 1.00 85.38 368 PHE A O 1
ATOM 2995 N N . PHE A 1 369 ? -7.629 7.187 12.558 1.00 86.69 369 PHE A N 1
ATOM 2996 C CA . PHE A 1 369 ? -7.894 6.073 13.459 1.00 86.69 369 PHE A CA 1
ATOM 2997 C C . PHE A 1 369 ? -8.595 4.945 12.706 1.00 86.69 369 PHE A C 1
ATOM 2999 O O . PHE A 1 369 ? -9.430 5.185 11.828 1.00 86.69 369 PHE A O 1
ATOM 3006 N N . VAL A 1 370 ? -8.256 3.711 13.061 1.00 88.38 370 VAL A N 1
ATOM 3007 C CA . VAL A 1 370 ? -8.873 2.504 12.522 1.00 88.38 370 VAL A CA 1
ATOM 3008 C C . VAL A 1 370 ? -9.210 1.572 13.677 1.00 88.38 370 VAL A C 1
ATOM 3010 O O . VAL A 1 370 ? -8.343 1.281 14.497 1.00 88.38 370 VAL A O 1
ATOM 3013 N N . LEU A 1 371 ? -10.453 1.093 13.736 1.00 88.44 371 LEU A N 1
ATOM 3014 C CA . LEU A 1 371 ? -10.838 -0.003 14.627 1.00 88.44 371 LEU A CA 1
ATOM 3015 C C . LEU A 1 371 ? -10.957 -1.272 13.787 1.00 88.44 371 LEU A C 1
ATOM 3017 O O . LEU A 1 371 ? -11.702 -1.282 12.807 1.00 88.44 371 LEU A O 1
ATOM 3021 N N . VAL A 1 372 ? -10.220 -2.317 14.155 1.00 89.19 372 VAL A N 1
ATOM 3022 C CA . VAL A 1 372 ? -10.149 -3.585 13.412 1.00 89.19 372 VAL A CA 1
ATOM 3023 C C . VAL A 1 372 ? -10.407 -4.761 14.346 1.00 89.19 372 VAL A C 1
ATOM 3025 O O . VAL A 1 372 ? -9.977 -4.718 15.495 1.00 89.19 372 VAL A O 1
ATOM 3028 N N . GLN A 1 373 ? -11.036 -5.830 13.854 1.00 90.69 373 GLN A N 1
ATOM 3029 C CA . GLN A 1 373 ? -10.926 -7.150 14.482 1.00 90.69 373 GLN A CA 1
ATOM 3030 C C . GLN A 1 373 ? -9.841 -7.948 13.756 1.00 90.69 373 GLN A C 1
ATOM 3032 O O . GLN A 1 373 ? -9.823 -7.987 12.521 1.00 90.69 373 GLN A O 1
ATOM 3037 N N . LEU A 1 374 ? -8.932 -8.577 14.501 1.00 93.62 374 LEU A N 1
ATOM 3038 C CA . LEU A 1 374 ? -7.888 -9.430 13.932 1.00 93.62 374 LEU A CA 1
ATOM 3039 C C . LEU A 1 374 ? -8.248 -10.919 14.045 1.00 93.62 374 LEU A C 1
ATOM 3041 O O . LEU A 1 374 ? -9.236 -11.316 14.665 1.00 93.62 374 LEU A O 1
ATOM 3045 N N . SER A 1 375 ? -7.468 -11.760 13.365 1.00 93.88 375 SER A N 1
ATOM 3046 C CA . SER A 1 375 ? -7.707 -13.203 13.226 1.00 93.88 375 SER A CA 1
ATOM 3047 C C . SER A 1 375 ? -7.548 -14.028 14.509 1.00 93.88 375 SER A C 1
ATOM 3049 O O . SER A 1 375 ? -7.876 -15.209 14.504 1.00 93.88 375 SER A O 1
ATOM 3051 N N . ASP A 1 376 ? -7.036 -13.436 15.586 1.00 94.00 376 ASP A N 1
ATOM 3052 C CA . ASP A 1 376 ? -7.073 -13.981 16.950 1.00 94.00 376 ASP A CA 1
ATOM 3053 C C . ASP A 1 376 ? -8.433 -13.760 17.642 1.00 94.00 376 ASP A C 1
ATOM 3055 O O . ASP A 1 376 ? -8.704 -14.353 18.680 1.00 94.00 376 ASP A O 1
ATOM 3059 N N . GLY A 1 377 ? -9.298 -12.931 17.052 1.00 90.75 377 GLY A N 1
ATOM 3060 C CA . GLY A 1 377 ? -10.619 -12.580 17.556 1.00 90.75 377 GLY A CA 1
ATOM 3061 C C . GLY A 1 377 ? -10.670 -11.254 18.311 1.00 90.75 377 GLY A C 1
ATOM 3062 O O . GLY A 1 377 ? -11.769 -10.737 18.489 1.00 90.75 377 GLY A O 1
ATOM 3063 N N . ASN A 1 378 ? -9.539 -10.665 18.698 1.00 93.00 378 ASN A N 1
ATOM 3064 C CA . ASN A 1 378 ? -9.526 -9.433 19.485 1.00 93.00 378 ASN A CA 1
ATOM 3065 C C . ASN A 1 378 ? -9.772 -8.195 18.602 1.00 93.00 378 ASN A C 1
ATOM 3067 O O . ASN A 1 378 ? -9.342 -8.139 17.443 1.00 93.00 378 ASN A O 1
ATOM 3071 N N . TYR A 1 379 ? -10.442 -7.181 19.156 1.00 91.38 379 TYR A N 1
ATOM 3072 C CA . TYR A 1 379 ? -10.487 -5.843 18.562 1.00 91.38 379 TYR A CA 1
ATOM 3073 C C . TYR A 1 379 ? -9.277 -4.995 18.963 1.00 91.38 379 TYR A C 1
ATOM 3075 O O . TYR A 1 379 ? -8.813 -5.036 20.102 1.00 91.38 379 TYR A O 1
ATOM 3083 N N . TYR A 1 380 ? -8.813 -4.174 18.022 1.00 92.62 380 TYR A N 1
ATOM 3084 C CA . TYR A 1 380 ? -7.691 -3.256 18.185 1.00 92.62 380 TYR A CA 1
ATOM 3085 C C . TYR A 1 380 ? -8.039 -1.854 17.682 1.00 92.62 380 TYR A C 1
ATOM 3087 O O . TYR A 1 380 ? -8.655 -1.702 16.624 1.00 92.62 380 TYR A O 1
ATOM 3095 N N . SER A 1 381 ? -7.583 -0.833 18.409 1.00 91.94 381 SER A N 1
ATOM 3096 C CA . SER A 1 381 ? -7.544 0.557 17.951 1.00 91.94 381 SER A CA 1
ATOM 3097 C C . SER A 1 381 ? -6.145 0.894 17.439 1.00 91.94 381 SER A C 1
ATOM 3099 O O . SER A 1 381 ? -5.146 0.695 18.135 1.00 91.94 381 SER A O 1
ATOM 3101 N N . ILE A 1 382 ? -6.072 1.379 16.201 1.00 92.56 382 ILE A N 1
ATOM 3102 C CA . ILE A 1 382 ? -4.842 1.755 15.507 1.00 92.56 382 ILE A CA 1
ATOM 3103 C C . ILE A 1 382 ? -4.911 3.248 15.189 1.00 92.56 382 ILE A C 1
ATOM 3105 O O . ILE A 1 382 ? -5.747 3.683 14.397 1.00 92.56 382 ILE A O 1
ATOM 3109 N N . GLU A 1 383 ? -4.003 4.029 15.764 1.00 90.81 383 GLU A N 1
ATOM 3110 C CA . GLU A 1 383 ? -3.797 5.437 15.414 1.00 90.81 383 GLU A CA 1
ATOM 3111 C C . GLU A 1 383 ? -2.665 5.576 14.388 1.00 90.81 383 GLU A C 1
ATOM 3113 O O . GLU A 1 383 ? -1.662 4.865 14.460 1.00 90.81 383 GLU A O 1
ATOM 3118 N N . GLY A 1 384 ? -2.778 6.534 13.467 1.00 88.50 384 GLY A N 1
ATOM 3119 C CA . GLY A 1 384 ? -1.706 6.867 12.530 1.00 88.50 384 GLY A CA 1
ATOM 3120 C C . GLY A 1 384 ? -1.684 8.336 12.117 1.00 88.50 384 GLY A C 1
ATOM 3121 O O . GLY A 1 384 ? -2.658 9.072 12.292 1.00 88.50 384 GLY A O 1
ATOM 3122 N N . ASP A 1 385 ? -0.546 8.788 11.594 1.00 85.94 385 ASP A N 1
ATOM 3123 C CA . ASP A 1 385 ? -0.315 10.191 11.234 1.00 85.94 385 ASP A CA 1
ATOM 3124 C C . ASP A 1 385 ? -0.523 10.498 9.736 1.00 85.94 385 ASP A C 1
ATOM 3126 O O . ASP A 1 385 ? -0.769 9.621 8.905 1.00 85.94 385 ASP A O 1
ATOM 3130 N N . GLY A 1 386 ? -0.387 11.779 9.375 1.00 79.44 386 GLY A N 1
ATOM 3131 C CA . GLY A 1 386 ? -0.454 12.263 7.989 1.00 79.44 386 GLY A CA 1
ATOM 3132 C C . GLY A 1 386 ? 0.573 11.655 7.016 1.00 79.44 386 GLY A C 1
ATOM 3133 O O . GLY A 1 386 ? 0.447 11.868 5.809 1.00 79.44 386 GLY A O 1
ATOM 3134 N N . PHE A 1 387 ? 1.562 10.909 7.516 1.00 80.75 387 PHE A N 1
ATOM 3135 C CA . PHE A 1 387 ? 2.629 10.252 6.758 1.00 80.75 387 PHE A CA 1
ATOM 3136 C C . PHE A 1 387 ? 2.505 8.717 6.757 1.00 80.75 387 PHE A C 1
ATOM 3138 O O . PHE A 1 387 ? 3.365 8.042 6.194 1.00 80.75 387 PHE A O 1
ATOM 3145 N N . TYR A 1 388 ? 1.416 8.176 7.318 1.00 83.94 388 TYR A N 1
ATOM 3146 C CA . TYR A 1 388 ? 1.109 6.742 7.437 1.00 83.94 388 TYR A CA 1
ATOM 3147 C C . TYR A 1 388 ? 2.000 5.973 8.419 1.00 83.94 388 TYR A C 1
ATOM 3149 O O . TYR A 1 388 ? 2.003 4.739 8.419 1.00 83.94 388 TYR A O 1
ATOM 3157 N N . ASN A 1 389 ? 2.701 6.683 9.309 1.00 85.50 389 ASN A N 1
ATOM 3158 C CA . ASN A 1 389 ? 3.299 6.057 10.481 1.00 85.50 389 ASN A CA 1
ATOM 3159 C C . ASN A 1 389 ? 2.163 5.621 11.411 1.00 85.50 389 ASN A C 1
ATOM 3161 O O . ASN A 1 389 ? 1.308 6.438 11.763 1.00 85.50 389 ASN A O 1
ATOM 3165 N N . ALA A 1 390 ? 2.157 4.352 11.810 1.00 89.50 390 ALA A N 1
ATOM 3166 C CA . ALA A 1 390 ? 1.227 3.839 12.805 1.00 89.50 390 ALA A CA 1
ATOM 3167 C C . ALA A 1 390 ? 1.837 3.921 14.209 1.00 89.50 390 ALA A C 1
ATOM 3169 O O . ALA A 1 390 ? 3.035 3.690 14.390 1.00 89.50 390 ALA A O 1
ATOM 3170 N N . LEU A 1 391 ? 1.005 4.212 15.206 1.00 89.12 391 LEU A N 1
ATOM 3171 C CA . LEU A 1 391 ? 1.312 3.903 16.599 1.00 89.12 391 LEU A CA 1
ATOM 3172 C C . LEU A 1 391 ? 1.040 2.408 16.867 1.00 89.12 391 LEU A C 1
ATOM 3174 O O . LEU A 1 391 ? 0.277 1.787 16.120 1.00 89.12 391 LEU A O 1
ATOM 3178 N N . PRO A 1 392 ? 1.625 1.817 17.927 1.00 91.44 392 PRO A N 1
ATOM 3179 C CA . PRO A 1 392 ? 1.288 0.462 18.348 1.00 91.44 392 PRO A CA 1
ATOM 3180 C C . PRO A 1 392 ? -0.223 0.298 18.552 1.00 91.44 392 PRO A C 1
ATOM 3182 O O . PRO A 1 392 ? -0.855 1.081 19.264 1.00 91.44 392 PRO A O 1
ATOM 3185 N N . ALA A 1 393 ? -0.790 -0.719 17.907 1.00 93.38 393 ALA A N 1
ATOM 3186 C CA . ALA A 1 393 ? -2.201 -1.067 18.006 1.00 93.38 393 ALA A CA 1
ATOM 3187 C C . ALA A 1 393 ? -2.565 -1.445 19.449 1.00 93.38 393 ALA A C 1
ATOM 3189 O O . ALA A 1 393 ? -2.015 -2.395 20.007 1.00 93.38 393 ALA A O 1
ATOM 3190 N N . LYS A 1 394 ? -3.519 -0.726 20.038 1.00 93.69 394 LYS A N 1
ATOM 3191 C CA . LYS A 1 394 ? -4.001 -0.963 21.401 1.00 93.69 394 LYS A CA 1
ATOM 3192 C C . LYS A 1 394 ? -5.126 -2.005 21.360 1.00 93.69 394 LYS A C 1
ATOM 3194 O O . LYS A 1 394 ? -6.077 -1.778 20.609 1.00 93.69 394 LYS A O 1
ATOM 3199 N N . PRO A 1 395 ? -5.074 -3.111 22.122 1.00 93.25 395 PRO A N 1
ATOM 3200 C CA . PRO A 1 395 ? -6.235 -3.985 22.272 1.00 93.25 395 PRO A CA 1
ATOM 3201 C C . PRO A 1 395 ? -7.394 -3.230 22.940 1.00 93.25 395 PRO A C 1
ATOM 3203 O O . PRO A 1 395 ? -7.175 -2.325 23.747 1.00 93.25 395 PRO A O 1
ATOM 3206 N N . ILE A 1 396 ? -8.624 -3.594 22.582 1.00 90.19 396 ILE A N 1
ATOM 3207 C CA . ILE A 1 396 ? -9.854 -3.004 23.118 1.00 90.19 396 ILE A CA 1
ATOM 3208 C C . ILE A 1 396 ? -10.456 -3.948 24.159 1.00 90.19 396 ILE A C 1
ATOM 3210 O O . ILE A 1 396 ? -10.494 -5.162 23.954 1.00 90.19 396 ILE A O 1
ATOM 3214 N N . TYR A 1 397 ? -10.947 -3.374 25.255 1.00 87.75 397 TYR A N 1
ATOM 3215 C CA . TYR A 1 397 ? -11.522 -4.095 26.386 1.00 87.75 397 TYR A CA 1
ATOM 3216 C C . TYR A 1 397 ? -13.008 -3.764 26.563 1.00 87.75 397 TYR A C 1
ATOM 3218 O O . TYR A 1 397 ? -13.449 -2.655 26.250 1.00 87.75 397 TYR A O 1
ATOM 3226 N N . LEU A 1 398 ? -13.760 -4.733 27.080 1.00 82.62 398 LEU A N 1
ATOM 3227 C CA . LEU A 1 398 ? -15.149 -4.626 27.513 1.00 82.62 398 LEU A CA 1
ATOM 3228 C C . LEU A 1 398 ? -15.174 -4.929 29.018 1.00 82.62 398 LEU A C 1
ATOM 3230 O O . LEU A 1 398 ? -15.191 -6.086 29.430 1.00 82.62 398 LEU A O 1
ATOM 3234 N N . GLY A 1 399 ? -15.093 -3.884 29.845 1.00 83.31 399 GLY A N 1
ATOM 3235 C CA . GLY A 1 399 ? -14.726 -4.055 31.254 1.00 83.31 399 GLY A CA 1
ATOM 3236 C C . GLY A 1 399 ? -13.269 -4.512 31.371 1.00 83.31 399 GLY A C 1
ATOM 3237 O O . GLY A 1 399 ? -12.393 -3.898 30.764 1.00 83.31 399 GLY A O 1
ATOM 3238 N N . ASP A 1 400 ? -13.023 -5.587 32.121 1.00 87.50 400 ASP A N 1
ATOM 3239 C CA . ASP A 1 400 ? -11.685 -6.173 32.301 1.00 87.50 400 ASP A CA 1
ATOM 3240 C C . ASP A 1 400 ? -11.308 -7.203 31.210 1.00 87.50 400 ASP A C 1
ATOM 3242 O O . ASP A 1 400 ? -10.143 -7.589 31.094 1.00 87.50 400 ASP A O 1
ATOM 3246 N N . GLU A 1 401 ? -12.267 -7.654 30.390 1.00 89.94 401 GLU A N 1
ATOM 3247 C CA . GLU A 1 401 ? -12.045 -8.673 29.354 1.00 89.94 401 GLU A CA 1
ATOM 3248 C C . GLU A 1 401 ? -11.718 -8.067 27.982 1.00 89.94 401 GLU A C 1
ATOM 3250 O O . GLU A 1 401 ? -12.110 -6.946 27.658 1.00 89.94 401 GLU A O 1
ATOM 3255 N N . LEU A 1 402 ? -11.005 -8.818 27.137 1.00 91.56 402 LEU A N 1
ATOM 3256 C CA . LEU A 1 402 ? -10.736 -8.410 25.756 1.00 91.56 402 LEU A CA 1
ATOM 3257 C C . LEU A 1 402 ? -12.015 -8.472 24.913 1.00 91.56 402 LEU A C 1
ATOM 3259 O O . LEU A 1 402 ? -12.743 -9.464 24.920 1.00 91.56 402 LEU A O 1
ATOM 3263 N N . MET A 1 403 ? -12.253 -7.435 24.113 1.00 88.75 403 MET A N 1
ATOM 3264 C CA . MET A 1 403 ? -13.392 -7.372 23.201 1.00 88.75 403 MET A CA 1
ATOM 3265 C C . MET A 1 403 ? -13.214 -8.400 22.068 1.00 88.75 403 MET A C 1
ATOM 3267 O O . MET A 1 403 ? -12.475 -8.159 21.110 1.00 88.75 403 MET A O 1
ATOM 3271 N N . GLN A 1 404 ? -13.880 -9.556 22.195 1.00 89.69 404 GLN A N 1
ATOM 3272 C CA . GLN A 1 404 ? -13.734 -10.714 21.292 1.00 89.69 404 GLN A CA 1
ATOM 3273 C C . GLN A 1 404 ? -14.997 -11.114 20.517 1.00 89.69 404 GLN A C 1
ATOM 3275 O O . GLN A 1 404 ? -14.884 -11.730 19.448 1.00 89.69 404 GLN A O 1
ATOM 3280 N N . ALA A 1 405 ? -16.189 -10.765 21.017 1.00 85.19 405 ALA A N 1
ATOM 3281 C CA . ALA A 1 405 ? -17.449 -10.974 20.300 1.00 85.19 405 ALA A CA 1
ATOM 3282 C C . ALA A 1 405 ? -17.324 -10.417 18.874 1.00 85.19 405 ALA A C 1
ATOM 3284 O O . ALA A 1 405 ? -16.800 -9.325 18.680 1.00 85.19 405 ALA A O 1
ATOM 3285 N N . ALA A 1 406 ? -17.722 -11.171 17.850 1.00 84.31 406 ALA A N 1
ATOM 3286 C CA . ALA A 1 406 ? -17.654 -10.675 16.476 1.00 84.31 406 ALA A CA 1
ATOM 3287 C C . ALA A 1 406 ? -18.767 -9.640 16.248 1.00 84.31 406 ALA A C 1
ATOM 3289 O O . ALA A 1 406 ? -19.877 -9.827 16.743 1.00 84.31 406 ALA A O 1
ATOM 3290 N N . GLY A 1 407 ? -18.483 -8.560 15.518 1.00 81.31 407 GLY A N 1
ATOM 3291 C CA . GLY A 1 407 ? -19.434 -7.465 15.317 1.00 81.31 407 GLY A CA 1
ATOM 3292 C C . GLY A 1 407 ? -19.119 -6.574 14.119 1.00 81.31 407 GLY A C 1
ATOM 3293 O O . GLY A 1 407 ? -18.084 -6.706 13.460 1.00 81.31 407 GLY A O 1
ATOM 3294 N N . LYS A 1 408 ? -20.035 -5.650 13.834 1.00 81.81 408 LYS A N 1
ATOM 3295 C CA . LYS A 1 408 ? -20.011 -4.756 12.668 1.00 81.81 408 LYS A CA 1
ATOM 3296 C C . LYS A 1 408 ? -20.247 -3.310 13.073 1.00 81.81 408 LYS A C 1
ATOM 3298 O O . LYS A 1 408 ? -21.072 -3.022 13.934 1.00 81.81 408 LYS A O 1
ATOM 3303 N N . PHE A 1 409 ? -19.558 -2.386 12.417 1.00 79.50 409 PHE A N 1
ATOM 3304 C CA . PHE A 1 409 ? -19.753 -0.955 12.599 1.00 79.50 409 PHE A CA 1
ATOM 3305 C C . PHE A 1 409 ? -20.837 -0.418 11.662 1.00 79.50 409 PHE A C 1
ATOM 3307 O O . PHE A 1 409 ? -20.820 -0.664 10.459 1.00 79.50 409 PHE A O 1
ATOM 3314 N N . GLN A 1 410 ? -21.735 0.394 12.214 1.00 78.44 410 GLN A N 1
ATOM 3315 C CA . GLN A 1 410 ? -22.777 1.134 11.513 1.00 78.44 410 GLN A CA 1
ATOM 3316 C C . GLN A 1 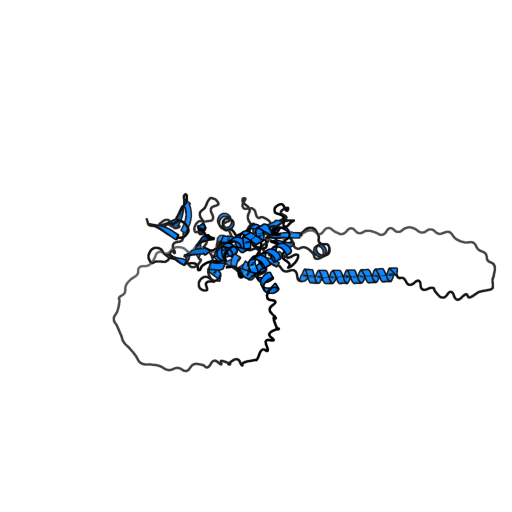410 ? -22.618 2.638 11.790 1.00 78.44 410 GLN A C 1
ATOM 3318 O O . GLN A 1 410 ? -22.491 3.066 12.939 1.00 78.44 410 GLN A O 1
ATOM 3323 N N . GLN A 1 411 ? -22.655 3.478 10.751 1.00 75.44 411 GLN A N 1
ATOM 3324 C CA . GLN A 1 411 ? -22.631 4.938 10.920 1.00 75.44 411 GLN A CA 1
ATOM 3325 C C . GLN A 1 411 ? -24.041 5.470 11.238 1.00 75.44 411 GLN A C 1
ATOM 3327 O O . GLN A 1 411 ? -24.903 5.491 10.352 1.00 75.44 411 GLN A O 1
ATOM 3332 N N . LYS A 1 412 ? -24.253 5.958 12.469 1.00 79.25 412 LYS A N 1
ATOM 3333 C CA . LYS A 1 412 ? -25.531 6.471 12.994 1.00 79.25 412 LYS A CA 1
ATOM 3334 C C . LYS A 1 412 ? -25.360 7.934 13.431 1.00 79.25 412 LYS A C 1
ATOM 3336 O O . LYS A 1 412 ? -25.003 8.233 14.574 1.00 79.25 412 LYS A O 1
ATOM 3341 N N . GLY A 1 413 ? -25.596 8.844 12.483 1.00 81.31 413 GLY A N 1
ATOM 3342 C CA . GLY A 1 413 ? -25.288 10.271 12.625 1.00 81.31 413 GLY A CA 1
ATOM 3343 C C . GLY A 1 413 ? -23.777 10.526 12.637 1.00 81.31 413 GLY A C 1
ATOM 3344 O O . GLY A 1 413 ? -23.036 9.905 11.872 1.00 81.31 413 GLY A O 1
ATOM 3345 N N . ASP A 1 414 ? -23.330 11.411 13.529 1.00 76.44 414 ASP A N 1
ATOM 3346 C CA . ASP A 1 414 ? -21.908 11.740 13.729 1.00 76.44 414 ASP A CA 1
ATOM 3347 C C . ASP A 1 414 ? -21.131 10.653 14.497 1.00 76.44 414 ASP A C 1
ATOM 3349 O O . ASP A 1 414 ? -19.899 10.632 14.498 1.00 76.44 414 ASP A O 1
ATOM 3353 N N . SER A 1 415 ? -21.851 9.730 15.141 1.00 75.12 415 SER A N 1
ATOM 3354 C CA . SER A 1 415 ? -21.291 8.590 15.868 1.00 75.12 415 SER A CA 1
ATOM 3355 C C . SER A 1 415 ? -21.379 7.294 15.064 1.00 75.12 415 SER A C 1
ATOM 3357 O O . SER A 1 415 ? -22.233 7.131 14.192 1.00 75.12 415 SER A O 1
ATOM 3359 N N . PHE A 1 416 ? -20.520 6.333 15.395 1.00 77.25 416 PHE A N 1
ATOM 3360 C CA . PHE A 1 416 ? -20.647 4.963 14.908 1.00 77.25 416 PHE A CA 1
ATOM 3361 C C . PHE A 1 416 ? -21.097 4.088 16.074 1.00 77.25 416 PHE A C 1
ATOM 3363 O O . PHE A 1 416 ? -20.627 4.274 17.199 1.00 77.25 416 PHE A O 1
ATOM 3370 N N . ILE A 1 417 ? -21.998 3.152 15.792 1.00 84.56 417 ILE A N 1
ATOM 3371 C CA . ILE A 1 417 ? -22.367 2.070 16.701 1.00 84.56 417 ILE A CA 1
ATOM 3372 C C . ILE A 1 417 ? -21.780 0.790 16.126 1.00 84.56 417 ILE A C 1
ATOM 3374 O O . ILE A 1 417 ? -22.017 0.464 14.967 1.00 84.56 417 ILE A O 1
ATOM 3378 N N . TRP A 1 418 ? -20.987 0.099 16.924 1.00 86.81 418 TRP A N 1
ATOM 3379 C CA . TRP A 1 418 ? -20.677 -1.303 16.727 1.00 86.81 418 TRP A CA 1
ATOM 3380 C C . TRP A 1 418 ? -21.824 -2.143 17.298 1.00 86.81 418 TRP A C 1
ATOM 3382 O O . TRP A 1 418 ? -22.346 -1.826 18.363 1.00 86.81 418 TRP A O 1
ATOM 3392 N N . GLU A 1 419 ? -22.228 -3.180 16.581 1.00 86.62 419 GLU A N 1
ATOM 3393 C CA . GLU A 1 419 ? -23.276 -4.132 16.957 1.00 86.62 419 GLU A CA 1
ATOM 3394 C C . GLU A 1 419 ? -22.660 -5.534 16.876 1.00 86.62 419 GLU A C 1
ATOM 3396 O O . GLU A 1 419 ? -22.065 -5.878 15.847 1.00 86.62 419 GLU A O 1
ATOM 3401 N N . SER A 1 420 ? -22.766 -6.332 17.941 1.00 87.81 420 SER A N 1
ATOM 3402 C CA . SER A 1 420 ? -22.332 -7.728 17.913 1.00 87.81 420 SER A CA 1
ATOM 3403 C C . SER A 1 420 ? -23.202 -8.541 16.947 1.00 87.81 420 SER A C 1
ATOM 3405 O O . SER A 1 420 ? -24.349 -8.205 16.655 1.00 87.81 420 SER A O 1
ATOM 3407 N N . CYS A 1 421 ? -22.661 -9.618 16.387 1.00 84.12 421 CYS A N 1
ATOM 3408 C CA . CYS A 1 421 ? -23.330 -10.356 15.312 1.00 84.12 421 CYS A CA 1
ATOM 3409 C C . CYS A 1 421 ? -24.483 -11.253 15.797 1.00 84.12 421 CYS A C 1
ATOM 3411 O O . CYS A 1 421 ? -25.363 -11.605 15.014 1.00 84.12 421 CYS A O 1
ATOM 3413 N N . ASP A 1 422 ? -24.503 -11.565 17.091 1.00 85.94 422 ASP A N 1
ATOM 3414 C CA . ASP A 1 422 ? -25.627 -12.109 17.859 1.00 85.94 422 ASP A CA 1
ATOM 3415 C C . ASP A 1 422 ? -26.555 -11.016 18.439 1.00 85.94 422 ASP A C 1
ATOM 3417 O O . ASP A 1 422 ? -27.644 -11.334 18.909 1.00 85.94 422 ASP A O 1
ATOM 3421 N N . LYS A 1 423 ? -26.151 -9.738 18.343 1.00 85.75 423 LYS A N 1
ATOM 3422 C CA . LYS A 1 423 ? -26.825 -8.508 18.810 1.00 85.75 423 LYS A CA 1
ATOM 3423 C C . LYS A 1 423 ? -26.956 -8.315 20.323 1.00 85.75 423 LYS A C 1
ATOM 3425 O O . LYS A 1 423 ? -27.576 -7.347 20.743 1.00 85.75 423 LYS A O 1
ATOM 3430 N N . THR A 1 424 ? -26.340 -9.174 21.128 1.00 86.19 424 THR A N 1
ATOM 3431 C CA . THR A 1 424 ? -26.350 -9.090 22.600 1.00 86.19 424 THR A CA 1
ATOM 3432 C C . THR A 1 424 ? -25.617 -7.865 23.156 1.00 86.19 424 THR A C 1
ATOM 3434 O O . THR A 1 424 ? -25.881 -7.449 24.282 1.00 86.19 424 THR A O 1
ATOM 3437 N N . ILE A 1 425 ? -24.690 -7.278 22.388 1.00 85.62 425 ILE A N 1
ATOM 3438 C CA . ILE A 1 425 ? -23.884 -6.127 22.805 1.00 85.62 425 ILE A CA 1
ATOM 3439 C C . ILE A 1 425 ? -23.877 -5.081 21.688 1.00 85.62 425 ILE A C 1
ATOM 3441 O O . ILE A 1 425 ? -23.555 -5.380 20.534 1.00 85.62 425 ILE A O 1
ATOM 3445 N N . THR A 1 426 ? -24.122 -3.818 22.035 1.00 87.12 426 THR A N 1
ATOM 3446 C CA . THR A 1 426 ? -23.791 -2.678 21.172 1.00 87.12 426 THR A CA 1
ATOM 3447 C C . THR A 1 426 ? -22.798 -1.741 21.855 1.00 87.12 426 THR A C 1
ATOM 3449 O O . THR A 1 426 ? -22.713 -1.659 23.079 1.00 87.12 426 THR A O 1
ATOM 3452 N N . ALA A 1 427 ? -21.988 -1.050 21.059 1.00 85.50 427 ALA A N 1
ATOM 3453 C CA . ALA A 1 427 ? -20.948 -0.166 21.561 1.00 85.50 427 ALA A CA 1
ATOM 3454 C C . ALA A 1 427 ? -20.861 1.099 20.708 1.00 85.50 427 ALA A C 1
ATOM 3456 O O . ALA A 1 427 ? -20.572 1.055 19.509 1.00 85.50 427 ALA A O 1
ATOM 3457 N N . ARG A 1 428 ? -21.092 2.260 21.318 1.00 85.75 428 ARG A N 1
ATOM 3458 C CA . ARG A 1 428 ? -20.881 3.549 20.662 1.00 85.75 428 ARG A CA 1
ATOM 3459 C C . ARG A 1 428 ? -19.402 3.898 20.698 1.00 85.75 428 ARG A C 1
ATOM 3461 O O . ARG A 1 428 ? -18.739 3.711 21.715 1.00 85.75 428 ARG A O 1
ATOM 3468 N N . SER A 1 429 ? -18.891 4.445 19.600 1.00 77.62 429 SER A N 1
ATOM 3469 C CA . SER A 1 429 ? -17.565 5.052 19.599 1.00 77.62 429 SER A CA 1
ATOM 3470 C C . SER A 1 429 ? -17.541 6.410 18.901 1.00 77.62 429 SER A C 1
ATOM 3472 O O . SER A 1 429 ? -17.766 6.539 17.689 1.00 77.62 429 SER A O 1
ATOM 3474 N N . ASN A 1 430 ? -17.152 7.429 19.657 1.00 72.75 430 ASN A N 1
ATOM 3475 C CA . ASN A 1 430 ? -16.866 8.773 19.190 1.00 72.75 430 ASN A CA 1
ATOM 3476 C C . ASN A 1 430 ? -15.350 8.985 19.021 1.00 72.75 430 ASN A C 1
ATOM 3478 O O . ASN A 1 430 ? -14.567 8.819 19.946 1.00 72.75 430 ASN A O 1
ATOM 3482 N N . LYS A 1 431 ? -14.936 9.394 17.813 1.00 66.31 431 LYS A N 1
ATOM 3483 C CA . LYS A 1 431 ? -13.565 9.827 17.451 1.00 66.31 431 LYS A CA 1
ATOM 3484 C C . LYS A 1 431 ? -12.400 8.825 17.621 1.00 66.31 431 LYS A C 1
ATOM 3486 O O . LYS A 1 431 ? -11.276 9.221 17.338 1.00 66.31 431 LYS A O 1
ATOM 3491 N N . GLY A 1 432 ? -12.646 7.562 17.976 1.00 62.38 432 GLY A N 1
ATOM 3492 C CA . GLY A 1 432 ? -11.636 6.489 17.895 1.00 62.38 432 GLY A CA 1
ATOM 3493 C C . GLY A 1 432 ? -11.503 5.589 19.125 1.00 62.38 432 GLY A C 1
ATOM 3494 O O . GLY A 1 432 ? -10.785 4.599 19.064 1.00 62.38 432 GLY A O 1
ATOM 3495 N N . GLU A 1 433 ? -12.221 5.881 20.206 1.00 68.50 433 GLU A N 1
ATOM 3496 C CA . GLU A 1 433 ? -12.350 5.004 21.378 1.00 68.50 433 GLU A CA 1
ATOM 3497 C C . GLU A 1 433 ? -13.838 4.727 21.631 1.00 68.50 433 GLU A C 1
ATOM 3499 O O . GLU A 1 433 ? -14.691 5.518 21.210 1.00 68.50 433 GLU A O 1
ATOM 3504 N N . PHE A 1 434 ? -14.182 3.583 22.225 1.00 72.38 434 PHE A N 1
ATOM 3505 C CA . PHE A 1 434 ? -15.569 3.289 22.595 1.00 72.38 434 PHE A CA 1
ATOM 3506 C C . PHE A 1 434 ? -15.962 4.132 23.811 1.00 72.38 434 PHE A C 1
ATOM 3508 O O . PHE A 1 434 ? -15.314 4.061 24.850 1.00 72.38 434 PHE A O 1
ATOM 3515 N N . ASP A 1 435 ? -16.993 4.966 23.653 1.00 75.25 435 ASP A N 1
ATOM 3516 C CA . ASP A 1 435 ? -17.438 5.938 24.659 1.00 75.25 435 ASP A CA 1
ATOM 3517 C C . ASP A 1 435 ? -18.694 5.492 25.420 1.00 75.25 435 ASP A C 1
ATOM 3519 O O . ASP A 1 435 ? -19.064 6.116 26.413 1.00 75.25 435 ASP A O 1
ATOM 3523 N N . TYR A 1 436 ? -19.344 4.414 24.974 1.00 76.56 436 TYR A N 1
ATOM 3524 C CA . TYR A 1 436 ? -20.481 3.793 25.650 1.00 76.56 436 TYR A CA 1
ATOM 3525 C C . TYR A 1 436 ? -20.654 2.335 25.199 1.00 76.56 436 TYR A C 1
ATOM 3527 O O . TYR A 1 436 ? -20.444 2.028 24.026 1.00 76.56 436 TYR A O 1
ATOM 3535 N N . PHE A 1 437 ? -21.082 1.464 26.111 1.00 79.69 437 PHE A N 1
ATOM 3536 C CA . PHE A 1 437 ? -21.453 0.073 25.846 1.00 79.69 437 PHE A CA 1
ATOM 3537 C C . PHE A 1 437 ? -22.848 -0.195 26.421 1.00 79.69 437 PHE A C 1
ATOM 3539 O O . PHE A 1 437 ? -23.175 0.288 27.506 1.00 79.69 437 PHE A O 1
ATOM 3546 N N . GLU A 1 438 ? -23.646 -0.969 25.695 1.00 80.25 438 GLU A N 1
ATOM 3547 C CA . GLU A 1 438 ? -25.011 -1.370 26.034 1.00 80.25 438 GLU A CA 1
ATOM 3548 C C . GLU A 1 438 ? -25.108 -2.888 25.827 1.00 80.25 438 GLU A C 1
ATOM 3550 O O . GLU A 1 438 ? -24.687 -3.396 24.787 1.00 80.25 438 GLU A O 1
ATOM 3555 N N . VAL A 1 439 ? -25.591 -3.610 26.837 1.00 79.56 439 VAL A N 1
ATOM 3556 C CA . VAL A 1 439 ? -25.736 -5.075 26.843 1.00 79.56 439 VAL A CA 1
ATOM 3557 C C . VAL A 1 439 ? -27.203 -5.371 27.147 1.00 79.56 439 VAL A C 1
ATOM 3559 O O . VAL A 1 439 ? -27.731 -4.785 28.096 1.00 79.56 439 VAL A O 1
ATOM 3562 N N . GLU A 1 440 ? -27.844 -6.213 26.332 1.00 71.50 440 GLU A N 1
ATOM 3563 C CA . GLU A 1 440 ? -29.261 -6.610 26.485 1.00 71.50 440 GLU A CA 1
ATOM 3564 C C . GLU A 1 440 ? -29.457 -7.787 27.462 1.00 71.50 440 GLU A C 1
ATOM 3566 O O . GLU A 1 440 ? -28.613 -8.714 27.465 1.00 71.50 440 GLU A O 1
#